Protein 3RBY (pdb70)

CATH classification: 2.40.128.320 (+1 more: 2.40.128.310)

Nearest PDB structures (foldseek):
  3rby-assembly1_B  TM=9.998E-01  e=7.555E-46  Saccharomyces cerevisiae
  5m4y-assembly3_F  TM=2.462E-01  e=1.631E+00  Saccharomyces cerevisiae S288C
  3hie-assembly1_B  TM=2.145E-01  e=1.631E+00  Saccharomyces cerevisiae
  3rby-assembly1_B  TM=1.004E+00  e=3.053E-47  Saccharomyces cerevisiae
  7s07-assembly1_A  TM=3.412E-01  e=2.205E+00  human gammaherpesvirus 4

Solvent-accessible surface area: 22092 Å² total; per-residue (Å²): 199,86,14,40,2,22,1,0,3,3,63,19,88,33,107,139,9,58,1,81,0,9,0,0,15,0,55,2,33,46,20,11,10,1,1,0,9,16,29,15,107,40,58,60,141,39,115,78,28,32,9,60,52,0,18,0,0,9,62,130,24,22,110,68,98,99,114,59,120,18,24,36,34,38,29,16,66,42,76,7,13,3,29,73,30,32,90,54,102,106,24,26,115,54,70,14,86,5,41,33,90,92,24,37,1,22,0,16,14,13,32,18,40,31,80,24,98,31,90,149,130,115,56,44,79,25,40,6,1,2,1,28,4,10,4,42,84,48,48,8,6,10,14,23,14,56,90,64,182,66,99,19,152,15,38,0,3,0,0,63,11,68,50,161,55,31,28,0,0,0,0,0,0,7,60,6,3,0,0,2,0,4,50,114,146,33,90,63,63,96,0,1,2,0,0,3,2,8,55,61,98,88,49,148,55,74,95,55,24,65,32,36,148,16,18,86,55,0,7,77,73,6,110,144,36,147,140,46,20,91,26,82,20,99,67,4,58,0,67,0,34,1,54,81,110,200,98,11,36,2,20,0,0,3,4,59,18,76,48,98,136,11,60,2,75,0,10,0,0,13,0,53,2,30,49,19,13,10,1,0,0,9,16,27,17,111,41,51,55,137,33,111,71,31,31,12,56,52,0,20,0,0,10,61,139,22,23,118,75,65,114,112,61,120,30,26,38,32,40,29,16,68,42,82,7,14,3,33,66,33,38,104,42,109,104,24,26,107,56,80,13,83,6,38,29,91,90,23,37,1,23,0,18,13,13,31,19,37,31,84,22,105,32,93,136,129,143,47,54,81,25,36,8,2,2,1,24,4,20,2,35,83,42,44,9,7,10,15,24,15,53,86,89,206,67,107,18,127,12,42,0,3,0,0,64,16,70,53,155,46,29,37,0,0,0,0,0,0,7,56,7,1,0,0,2,0,4,54,95,164,44,87,58,62,112,0,0,2,0,0,2,2,8,53,56,103,88,41,148,54,75,93,67,26,68,38,31,182,34,16,73,47,0,5,76,71,6,121,152,29,151,137,46,34,97,20,86,16,96,75,2,68,0,67,0,33,0,59,77,106

Secondary structure (DSSP, 8-state):
---EEEEEEEEESSS--B--B--EEEE-TT--EEEEEEBSS--TTTSSS-EEEEEEE-GGGEEEEE-SSSEEEEEE--SEEHHHHHT-SS---S-EEEEEEE-TTS-EEEEEEE-TT-TTSPPEEEEEEEEEB-TTSSS-BB--TTS--------EEEEEE--TTEEEEEEEETTEEEEEEEESS--SGGGEEEEEEEE-TTS-EEEEEEESTTGGGS----TT--TT-EEEETTEEEEEEEEE-/---EEEEEEEEESSS--B--B--EEEE-TT--EEEEEEBSS--GGGTTS-EEEEEEE-GGGEEEEE-SSSEEEEEE--SEEHHHHTT-SS---S-EEEEEEE-TTS-EEEEEEE-TT-TTSPPEEEEEEEEEB-TTSSS-BB--TTS--------EEEEEE-STTEEEEEEEETTEEEEEEEETT--SGGGEEEEEEEE-TTS-EEEEEEESTTGGGS-----S--TT-EEEETTEEEEEEEEE-

GO terms:
  GO:0005829 cytosol (C, HDA)
  GO:0005789 endoplasmic reticulum membrane (C, IPI)
  GO:0006612 protein targeting to membrane (P, IPI)

InterPro domains:
  IPR031818 Protein Hri1 [PF16815] (4-241)
  IPR038744 Hri1, N-terminal [cd11692] (2-136)
  IPR043047 Hri1, N-terminal domain superfamily [G3DSA:2.40.128.320] (1-149)

Radius of gyration: 24.88 Å; Cα contacts (8 Å, |Δi|>4): 1267; chains: 2; bounding box: 78×59×48 Å

Foldseek 3Di:
DDKWKKFWDWKDQDPDIDQQFRWIWTAFPQGWIKIWTFGPDDDPVCPLPRGPWIFTDGRVQWDWADPDQQKIKIKGDTPDTLCVLQVPALQFDGIWIWIWGADQQRKIKIKGWGGSHDPPDDITIMIIIIFTAQLQALDGHGDCRHPDDDDHLWKWWKKFWDDPQWGKMWIGTNFWIKMKIAGPPHSDQQRIWIWIWGQHPVRDIDTPDIGYDCRQQDDDDDPPADQQDWDGGPNTIIGTPDTND/DAKWKKFWDWKDFPPDIDAQWRWIWTQFPQGWIKIWTFGPDDDPVCVQPRTPWIFTDGNVQWDWADPDQQKIKIKGDTPDTLCVLQVPALQFDGIWIWMWHADQQGKIKIKGWGGSPDPPDDITIMIIIIFIAQLQALDGHGPRRHNDDDDHPWKWWKKFFDPPQWTKMWTGTNFWIKMWIAGPPHRDQQRIWIWIWGQHPVRDIDTPDTGHDVSQQDDDDLPDDDQQDWDTGPPTIIGTPDTDD

B-factor: mean 48.37, std 11.86, range [27.57, 106.4]

Sequence (490 aa):
HMPALLKRLLFQVGPHPNERTFTLSSVSTDGHYISLRPFVKPSGDELSFPFEWAFAGTNETVKANDQGNGVVTQDFNFWLDTNVYLNVPNTHRGEVNTTWKNWDSGCVEETGAVYPFGADKESVSFREMWQPVDPSREDLVIVSPNNEKFSSNARSIVLKVTDEAYDGLVIVIGRWIQGFLSQKNNNTIEGLNFIRLLEKDSGKSEFLLSYGKEVNKIPQSYENLKKGSTVTSNGLNWEVIEYHAHMPALLKRLLFQVGPHPNERTFTLSSVSTDGHYISLRPFVKPSGDELSFPFEWAFAGTNETVKANDQGNGVVTQDFNFWLDTNVYLNVPNTHRGEVNTTWKNWDSGCVEETGAVYPFGADKESVSFREMWQPVDPSREDLVIVSPNNEKFSSNARSIVLKVTDEAYDGLVIVIGRWIQGFLSQKNNNTIEGLNFIRLLEKDSGKSEFLLSYGKEVNKIPQSYENLKKGSTVTSNGLNWEVIEYHA

Organism: Saccharomyces cerevisiae (strain ATCC 204508 / S288c) (NCBI:txid559292)

Structure (mmCIF, N/CA/C/O backbone):
data_3RBY
#
_entry.id   3RBY
#
_cell.length_a   122.320
_cell.length_b   122.320
_cell.length_c   174.001
_cell.angle_alpha   90.00
_cell.angle_beta   90.00
_cell.angle_gamma   120.00
#
_symmetry.space_group_name_H-M   'P 65 2 2'
#
loop_
_entity.id
_entity.type
_entity.pdbx_description
1 polymer 'Uncharacterized protein YLR301W'
2 non-polymer 'TRIETHYLENE GLYCOL'
3 non-polymer 'SULFATE ION'
4 water water
#
loop_
_atom_site.group_PDB
_atom_site.id
_atom_site.type_symbol
_atom_site.label_atom_id
_atom_site.label_alt_id
_atom_site.label_comp_id
_atom_site.label_asym_id
_atom_site.label_entity_id
_atom_site.label_seq_id
_atom_site.pdbx_PDB_ins_code
_atom_site.Cartn_x
_atom_site.Cartn_y
_atom_site.Cartn_z
_atom_site.occupancy
_atom_site.B_iso_or_equiv
_atom_site.auth_seq_id
_atom_site.auth_comp_id
_atom_site.auth_asym_id
_atom_site.auth_atom_id
_atom_site.pdbx_PDB_model_num
ATOM 1 N N . HIS A 1 1 ? 34.662 35.305 69.145 1.00 75.59 0 HIS A N 1
ATOM 2 C CA . HIS A 1 1 ? 33.598 35.724 70.058 1.00 79.51 0 HIS A CA 1
ATOM 3 C C . HIS A 1 1 ? 34.124 36.202 71.430 1.00 69.81 0 HIS A C 1
ATOM 4 O O . HIS A 1 1 ? 34.803 37.234 71.510 1.00 58.87 0 HIS A O 1
ATOM 11 N N . MET A 1 2 ? 33.820 35.460 72.499 1.00 70.05 1 MET A N 1
ATOM 12 C CA . MET A 1 2 ? 33.909 36.037 73.850 1.00 60.18 1 MET A CA 1
ATOM 13 C C . MET A 1 2 ? 34.757 35.350 74.925 1.00 48.56 1 MET A C 1
ATOM 14 O O . MET A 1 2 ? 34.726 34.121 75.098 1.00 49.16 1 MET A O 1
ATOM 19 N N . PRO A 1 3 ? 35.493 36.172 75.686 1.00 44.05 2 PRO A N 1
ATOM 20 C CA . PRO A 1 3 ? 36.142 35.774 76.940 1.00 38.92 2 PRO A CA 1
ATOM 21 C C . PRO A 1 3 ? 35.099 35.691 78.072 1.00 40.25 2 PRO A C 1
ATOM 22 O O . PRO A 1 3 ? 33.950 36.141 77.918 1.00 41.59 2 PRO A O 1
ATOM 26 N N . ALA A 1 4 ? 35.485 35.095 79.192 1.00 35.75 3 ALA A N 1
ATOM 27 C CA . ALA A 1 4 ? 34.575 34.949 80.311 1.00 36.50 3 ALA A CA 1
ATOM 28 C C . ALA A 1 4 ? 35.255 35.340 81.621 1.00 39.84 3 ALA A C 1
ATOM 29 O O . ALA A 1 4 ? 36.447 35.043 81.844 1.00 38.45 3 ALA A O 1
ATOM 31 N N . LEU A 1 5 ? 34.490 36.014 82.475 1.00 36.37 4 LEU A N 1
ATOM 32 C CA . LEU A 1 5 ? 34.920 36.363 83.823 1.00 34.42 4 LEU A CA 1
ATOM 33 C C . LEU A 1 5 ? 33.865 35.823 84.785 1.00 34.35 4 LEU A C 1
ATOM 34 O O . LEU A 1 5 ? 32.734 36.305 84.794 1.00 35.18 4 LEU A O 1
ATOM 39 N N . LEU A 1 6 ? 34.213 34.828 85.592 1.00 34.60 5 LEU A N 1
ATOM 40 C CA . LEU A 1 6 ? 33.252 34.294 86.563 1.00 37.04 5 LEU A CA 1
ATOM 41 C C . LEU A 1 6 ? 33.632 34.519 88.035 1.00 35.66 5 LEU A C 1
ATOM 42 O O . LEU A 1 6 ? 34.790 34.354 88.430 1.00 34.82 5 LEU A O 1
ATOM 47 N N . LYS A 1 7 ? 32.634 34.893 88.834 1.00 34.35 6 LYS A N 1
ATOM 48 C CA . LYS A 1 7 ? 32.809 35.129 90.259 1.00 33.83 6 LYS A CA 1
ATOM 49 C C . LYS A 1 7 ? 32.235 33.919 90.988 1.00 36.79 6 LYS A C 1
ATOM 50 O O . LYS A 1 7 ? 31.090 33.521 90.722 1.00 35.15 6 LYS A O 1
ATOM 56 N N . ARG A 1 8 ? 33.022 33.291 91.861 1.00 32.58 7 ARG A N 1
ATOM 57 C CA . ARG A 1 8 ? 32.500 32.115 92.549 1.00 33.21 7 ARG A CA 1
ATOM 58 C C . ARG A 1 8 ? 31.539 32.541 93.656 1.00 34.64 7 ARG A C 1
ATOM 59 O O . ARG A 1 8 ? 31.835 33.474 94.406 1.00 33.53 7 ARG A O 1
ATOM 67 N N . LEU A 1 9 ? 30.397 31.849 93.733 1.00 36.31 8 LEU A N 1
ATOM 68 C CA . LEU A 1 9 ? 29.314 32.154 94.677 1.00 38.81 8 LEU A CA 1
ATOM 69 C C . LEU A 1 9 ? 29.303 31.204 95.865 1.00 37.41 8 LEU A C 1
ATOM 70 O O . LEU A 1 9 ? 28.884 31.583 96.960 1.00 39.27 8 LEU A O 1
ATOM 75 N N . LEU A 1 10 ? 29.723 29.961 95.637 1.00 39.00 9 LEU A N 1
ATOM 76 C CA . LEU A 1 10 ? 29.862 29.004 96.726 1.00 40.97 9 LEU A CA 1
ATOM 77 C C . LEU A 1 10 ? 30.730 27.830 96.335 1.00 41.36 9 LEU A C 1
ATOM 78 O O . LEU A 1 10 ? 30.832 27.488 95.152 1.00 44.46 9 LEU A O 1
ATOM 83 N N . PHE A 1 11 ? 31.343 27.231 97.353 1.00 44.04 10 PHE A N 1
ATOM 84 C CA . PHE A 1 11 ? 32.116 25.998 97.263 1.00 46.78 10 PHE A CA 1
ATOM 85 C C . PHE A 1 11 ? 31.461 25.007 98.234 1.00 48.52 10 PHE A C 1
ATOM 86 O O . PHE A 1 11 ? 31.109 25.380 99.360 1.00 45.72 10 PHE A O 1
ATOM 94 N N . GLN A 1 12 ? 31.285 23.754 97.826 1.00 46.59 11 GLN A N 1
ATOM 95 C CA . GLN A 1 12 ? 30.663 22.787 98.727 1.00 51.64 11 GLN A CA 1
ATOM 96 C C . GLN A 1 12 ? 31.255 21.388 98.590 1.00 56.07 11 GLN A C 1
ATOM 97 O O . GLN A 1 12 ? 31.167 20.779 97.510 1.00 52.18 11 GLN A O 1
ATOM 103 N N . VAL A 1 13 ? 31.856 20.876 99.669 1.00 55.58 12 VAL A N 1
ATOM 104 C CA . VAL A 1 13 ? 32.317 19.483 99.670 1.00 57.89 12 VAL A CA 1
ATOM 105 C C . VAL A 1 13 ? 31.548 18.602 100.656 1.00 63.21 12 VAL A C 1
ATOM 106 O O . VAL A 1 13 ? 31.620 17.373 100.588 1.00 66.96 12 VAL A O 1
ATOM 110 N N . GLY A 1 14 ? 30.814 19.218 101.571 1.00 60.31 13 GLY A N 1
ATOM 111 C CA . GLY A 1 14 ? 30.005 18.429 102.477 1.00 64.67 13 GLY A CA 1
ATOM 112 C C . GLY A 1 14 ? 28.526 18.635 102.234 1.00 63.18 13 GLY A C 1
ATOM 113 O O . GLY A 1 14 ? 28.115 18.975 101.125 1.00 60.22 13 GLY A O 1
ATOM 114 N N . PRO A 1 15 ? 27.715 18.419 103.277 1.00 61.51 14 PRO A N 1
ATOM 115 C CA . PRO A 1 15 ? 26.327 18.892 103.291 1.00 62.24 14 PRO A CA 1
ATOM 116 C C . PRO A 1 15 ? 26.254 20.420 103.460 1.00 59.61 14 PRO A C 1
ATOM 117 O O . PRO A 1 15 ? 25.163 20.985 103.369 1.00 60.62 14 PRO A O 1
ATOM 121 N N . HIS A 1 16 ? 27.393 21.077 103.680 1.00 61.15 15 HIS A N 1
ATOM 122 C CA . HIS A 1 16 ? 27.392 22.509 104.011 1.00 63.27 15 HIS A CA 1
ATOM 123 C C . HIS A 1 16 ? 28.203 23.398 103.089 1.00 56.16 15 HIS A C 1
ATOM 124 O O . HIS A 1 16 ? 29.428 23.458 103.198 1.00 57.62 15 HIS A O 1
ATOM 131 N N . PRO A 1 17 ? 27.517 24.131 102.208 1.00 55.14 16 PRO A N 1
ATOM 132 C CA . PRO A 1 17 ? 28.218 25.091 101.347 1.00 51.11 16 PRO A CA 1
ATOM 133 C C . PRO A 1 17 ? 28.683 26.301 102.152 1.00 47.90 16 PRO A C 1
ATOM 134 O O . PRO A 1 17 ? 28.204 26.535 103.265 1.00 48.92 16 PRO A O 1
ATOM 138 N N . ASN A 1 18 ? 29.632 27.043 101.593 1.00 44.13 17 ASN A N 1
ATOM 139 C CA . ASN A 1 18 ? 30.131 28.274 102.193 1.00 43.32 17 ASN A CA 1
ATOM 140 C C . ASN A 1 18 ? 30.901 29.016 101.111 1.00 43.40 17 ASN A C 1
ATOM 141 O O . ASN A 1 18 ? 31.111 28.485 100.019 1.00 43.21 17 ASN A O 1
ATOM 146 N N . GLU A 1 19 ? 31.327 30.238 101.393 1.00 36.86 18 GLU A N 1
ATOM 147 C CA . GLU A 1 19 ? 32.188 30.936 100.449 1.00 40.21 18 GLU A CA 1
ATOM 148 C C . GLU A 1 19 ? 33.134 31.838 101.229 1.00 38.66 18 GLU A C 1
ATOM 149 O O . GLU A 1 19 ? 32.749 32.942 101.633 1.00 37.53 18 GLU A O 1
ATOM 155 N N . ARG A 1 20 ? 34.371 31.368 101.432 1.00 36.21 19 ARG A N 1
ATOM 156 C CA . ARG A 1 20 ? 35.351 32.116 102.230 1.00 38.30 19 ARG A CA 1
ATOM 157 C C . ARG A 1 20 ? 36.261 33.014 101.387 1.00 36.75 19 ARG A C 1
ATOM 158 O O . ARG A 1 20 ? 37.131 33.720 101.925 1.00 38.84 19 ARG A O 1
ATOM 166 N N . THR A 1 21 ? 36.060 33.007 100.069 1.00 32.79 20 THR A N 1
ATOM 167 C CA . THR A 1 21 ? 36.983 33.698 99.159 1.00 34.81 20 THR A CA 1
ATOM 168 C C . THR A 1 21 ? 36.311 34.786 98.332 1.00 35.98 20 THR A C 1
ATOM 169 O O . THR A 1 21 ? 35.072 34.824 98.230 1.00 36.82 20 THR A O 1
ATOM 173 N N . PHE A 1 22 ? 37.134 35.562 97.634 1.00 33.00 21 PHE A N 1
ATOM 174 C CA . PHE A 1 22 ? 36.681 36.479 96.597 1.00 30.71 21 PHE A CA 1
ATOM 175 C C . PHE A 1 22 ? 37.272 35.960 95.281 1.00 35.60 21 PHE A C 1
ATOM 176 O O . PHE A 1 22 ? 38.139 36.598 94.683 1.00 31.99 21 PHE A O 1
ATOM 184 N N . THR A 1 23 ? 36.804 34.789 94.849 1.00 36.53 22 THR A N 1
ATOM 185 C CA . THR A 1 23 ? 37.347 34.088 93.706 1.00 33.39 22 THR A CA 1
ATOM 186 C C . THR A 1 23 ? 36.803 34.618 92.370 1.00 33.93 22 THR A C 1
ATOM 187 O O . THR A 1 23 ? 35.584 34.770 92.178 1.00 36.49 22 THR A O 1
ATOM 191 N N . LEU A 1 24 ? 37.720 34.870 91.443 1.00 33.92 23 LEU A N 1
ATOM 192 C CA . LEU A 1 24 ? 37.380 35.223 90.075 1.00 35.77 23 LEU A CA 1
ATOM 193 C C . LEU A 1 24 ? 38.142 34.262 89.171 1.00 36.37 23 LEU A C 1
ATOM 194 O O . LEU A 1 24 ? 39.349 34.052 89.364 1.00 36.71 23 LEU A O 1
ATOM 199 N N . SER A 1 25 ? 37.453 33.673 88.195 1.00 36.18 24 SER A N 1
ATOM 200 C CA . SER A 1 25 ? 38.132 32.897 87.150 1.00 33.80 24 SER A CA 1
ATOM 201 C C . SER A 1 25 ? 38.089 33.640 85.823 1.00 35.64 24 SER A C 1
ATOM 202 O O . SER A 1 25 ? 37.015 34.040 85.358 1.00 35.39 24 SER A O 1
ATOM 205 N N . SER A 1 26 ? 39.265 33.841 85.227 1.00 36.21 25 SER A N 1
ATOM 206 C CA . SER A 1 26 ? 39.366 34.480 83.923 1.00 34.37 25 SER A CA 1
ATOM 207 C C . SER A 1 26 ? 39.625 33.444 82.828 1.00 36.46 25 SER A C 1
ATOM 208 O O . SER A 1 26 ? 40.621 32.702 82.877 1.00 33.32 25 SER A O 1
ATOM 211 N N . VAL A 1 27 ? 38.745 33.405 81.830 1.00 35.48 26 VAL A N 1
ATOM 212 C CA . VAL A 1 27 ? 38.983 32.555 80.670 1.00 33.52 26 VAL A CA 1
ATOM 213 C C . VAL A 1 27 ? 39.069 33.428 79.420 1.00 35.09 26 VAL A C 1
ATOM 214 O O . VAL A 1 27 ? 38.084 34.054 79.015 1.00 33.50 26 VAL A O 1
ATOM 218 N N . SER A 1 28 ? 40.254 33.479 78.813 1.00 34.34 27 SER A N 1
ATOM 219 C CA . SER A 1 28 ? 40.435 34.305 77.632 1.00 33.48 27 SER A CA 1
ATOM 220 C C . SER A 1 28 ? 39.672 33.701 76.457 1.00 34.84 27 SER A C 1
ATOM 221 O O . SER A 1 28 ? 39.285 32.531 76.496 1.00 33.69 27 SER A O 1
ATOM 224 N N . THR A 1 29 ? 39.460 34.510 75.424 1.00 33.39 28 THR A N 1
ATOM 225 C CA . THR A 1 29 ? 38.803 34.071 74.211 1.00 34.15 28 THR A CA 1
ATOM 226 C C . THR A 1 29 ? 39.536 32.847 73.640 1.00 37.09 28 THR A C 1
ATOM 227 O O . THR A 1 29 ? 38.910 31.850 73.277 1.00 34.64 28 THR A O 1
ATOM 231 N N . ASP A 1 30 ? 40.862 32.929 73.549 1.00 36.73 29 ASP A N 1
ATOM 232 C CA . ASP A 1 30 ? 41.664 31.807 73.062 1.00 36.19 29 ASP A CA 1
ATOM 233 C C . ASP A 1 30 ? 41.619 30.582 73.996 1.00 38.12 29 ASP A C 1
ATOM 234 O O . ASP A 1 30 ? 42.030 29.488 73.594 1.00 41.00 29 ASP A O 1
ATOM 239 N N . GLY A 1 31 ? 41.140 30.760 75.229 1.00 34.18 30 GLY A N 1
ATOM 240 C CA . GLY A 1 31 ? 40.957 29.637 76.147 1.00 31.47 30 GLY A CA 1
ATOM 241 C C . GLY A 1 31 ? 41.952 29.513 77.301 1.00 34.60 30 GLY A C 1
ATOM 242 O O . GLY A 1 31 ? 41.876 28.557 78.083 1.00 35.26 30 GLY A O 1
ATOM 243 N N . HIS A 1 32 ? 42.890 30.457 77.412 1.00 30.41 31 HIS A N 1
ATOM 244 C CA . HIS A 1 32 ? 43.824 30.481 78.542 1.00 32.64 31 HIS A CA 1
ATOM 245 C C . HIS A 1 32 ? 43.047 30.876 79.818 1.00 35.22 31 HIS A C 1
ATOM 246 O O . HIS A 1 32 ? 42.096 31.675 79.754 1.00 34.02 31 HIS A O 1
ATOM 253 N N . TYR A 1 33 ? 43.433 30.312 80.963 1.00 31.38 32 TYR A N 1
ATOM 254 C CA . TYR A 1 33 ? 42.657 30.498 82.191 1.00 34.51 32 TYR A CA 1
ATOM 255 C C . TYR A 1 33 ? 43.525 30.685 83.445 1.00 37.64 32 TYR A C 1
ATOM 256 O O . TYR A 1 33 ? 44.605 30.085 83.562 1.00 36.38 32 TYR A O 1
ATOM 265 N N . ILE A 1 34 ? 43.040 31.519 84.370 1.00 38.10 33 ILE A N 1
ATOM 266 C CA . ILE A 1 34 ? 43.617 31.661 85.712 1.00 34.92 33 ILE A CA 1
ATOM 267 C C . ILE A 1 34 ? 42.483 31.796 86.733 1.00 37.69 33 ILE A C 1
ATOM 268 O O . ILE A 1 34 ? 41.421 32.348 86.425 1.00 36.98 33 ILE A O 1
ATOM 273 N N . SER A 1 35 ? 42.698 31.281 87.937 1.00 35.06 34 SER A N 1
ATOM 274 C CA . SER A 1 35 ? 41.711 31.402 88.997 1.00 34.84 34 SER A CA 1
ATOM 275 C C . SER A 1 35 ? 42.406 31.750 90.316 1.00 37.13 34 SER A C 1
ATOM 276 O O . SER A 1 35 ? 43.152 30.928 90.855 1.00 36.83 34 SER A O 1
ATOM 279 N N . LEU A 1 36 ? 42.188 32.974 90.814 1.00 34.43 35 LEU A N 1
ATOM 280 C CA . LEU A 1 36 ? 42.780 33.422 92.082 1.00 34.49 35 LEU A CA 1
ATOM 281 C C . LEU A 1 36 ? 41.709 33.367 93.163 1.00 35.81 35 LEU A C 1
ATOM 282 O O . LEU A 1 36 ? 40.580 33.831 92.943 1.00 36.59 35 LEU A O 1
ATOM 287 N N . ARG A 1 37 ? 42.039 32.777 94.316 1.00 34.97 36 ARG A N 1
ATOM 288 C CA . ARG A 1 37 ? 41.023 32.539 95.357 1.00 35.33 36 ARG A CA 1
ATOM 289 C C . ARG A 1 37 ? 41.409 33.102 96.731 1.00 34.62 36 ARG A C 1
ATOM 290 O O . ARG A 1 37 ? 41.444 32.377 97.727 1.00 39.88 36 ARG A O 1
ATOM 298 N N . PRO A 1 38 ? 41.678 34.414 96.788 1.00 33.97 37 PRO A N 1
ATOM 299 C CA . PRO A 1 38 ? 42.097 35.039 98.054 1.00 36.50 37 PRO A CA 1
ATOM 300 C C . PRO A 1 38 ? 40.983 34.929 99.088 1.00 36.77 37 PRO A C 1
ATOM 301 O O . PRO A 1 38 ? 39.822 35.110 98.724 1.00 35.42 37 PRO A O 1
ATOM 305 N N . PHE A 1 39 ? 41.312 34.611 100.339 1.00 38.57 38 PHE A N 1
ATOM 306 C CA . PHE A 1 39 ? 40.318 34.667 101.419 1.00 38.78 38 PHE A CA 1
ATOM 307 C C . PHE A 1 39 ? 39.845 36.098 101.637 1.00 37.75 38 PHE A C 1
ATOM 308 O O . PHE A 1 39 ? 40.617 37.049 101.427 1.00 41.55 38 PHE A O 1
ATOM 316 N N . VAL A 1 40 ? 38.594 36.257 102.071 1.00 38.42 39 VAL A N 1
ATOM 317 C CA . VAL A 1 40 ? 38.071 37.593 102.387 1.00 38.70 39 VAL A CA 1
ATOM 318 C C . VAL A 1 40 ? 38.487 37.997 103.797 1.00 42.03 39 VAL A C 1
ATOM 319 O O . VAL A 1 40 ? 38.939 39.135 104.030 1.00 38.05 39 VAL A O 1
ATOM 323 N N . LYS A 1 41 ? 38.321 37.051 104.724 1.00 41.19 40 LYS A N 1
ATOM 324 C CA . LYS A 1 41 ? 38.718 37.227 106.115 1.00 44.50 40 LYS A CA 1
ATOM 325 C C . LYS A 1 41 ? 39.689 36.126 106.562 1.00 44.70 40 LYS A C 1
ATOM 326 O O . LYS A 1 41 ? 39.309 35.181 107.268 1.00 43.20 40 LYS A O 1
ATOM 332 N N . PRO A 1 42 ? 40.943 36.253 106.143 1.00 43.27 41 PRO A N 1
ATOM 333 C CA . PRO A 1 42 ? 41.970 35.266 106.483 1.00 46.82 41 PRO A CA 1
ATOM 334 C C . PRO A 1 42 ? 42.347 35.323 107.959 1.00 51.31 41 PRO A C 1
ATOM 335 O O . PRO A 1 42 ? 42.415 36.406 108.538 1.00 44.07 41 PRO A O 1
ATOM 339 N N . SER A 1 43 ? 42.590 34.161 108.555 1.00 50.00 42 SER A N 1
ATOM 340 C CA . SER A 1 43 ? 43.001 34.089 109.950 1.00 53.81 42 SER A CA 1
ATOM 341 C C . SER A 1 43 ? 44.496 34.356 110.072 1.00 62.32 42 SER A C 1
ATOM 342 O O . SER A 1 43 ? 45.201 34.451 109.069 1.00 72.35 42 SER A O 1
ATOM 345 N N . GLY A 1 44 ? 44.975 34.475 111.305 1.00 57.08 43 GLY A N 1
ATOM 346 C CA . GLY A 1 44 ? 46.386 34.712 111.547 1.00 55.33 43 GLY A CA 1
ATOM 347 C C . GLY A 1 44 ? 47.257 33.642 110.920 1.00 54.25 43 GLY A C 1
ATOM 348 O O . GLY A 1 44 ? 48.349 33.925 110.429 1.00 54.68 43 GLY A O 1
ATOM 349 N N . ASP A 1 45 ? 46.768 32.407 110.935 1.00 46.69 44 ASP A N 1
ATOM 350 C CA . ASP A 1 45 ? 47.507 31.281 110.379 1.00 52.35 44 ASP A CA 1
ATOM 351 C C . ASP A 1 45 ? 47.635 31.448 108.864 1.00 55.52 44 ASP A C 1
ATOM 352 O O . ASP A 1 45 ? 48.664 31.119 108.265 1.00 56.43 44 ASP A O 1
ATOM 357 N N . GLU A 1 46 ? 46.589 31.973 108.239 1.00 49.98 45 GLU A N 1
ATOM 358 C CA . GLU A 1 46 ? 46.588 32.016 106.790 1.00 51.39 45 GLU A CA 1
ATOM 359 C C . GLU A 1 46 ? 46.993 33.368 106.196 1.00 48.07 45 GLU A C 1
ATOM 360 O O . GLU A 1 46 ? 46.956 33.547 104.985 1.00 43.15 45 GLU A O 1
ATOM 366 N N . LEU A 1 47 ? 47.432 34.296 107.047 1.00 51.17 46 LEU A N 1
ATOM 367 C CA . LEU A 1 47 ? 47.877 35.618 106.585 1.00 47.27 46 LEU A CA 1
ATOM 368 C C . LEU A 1 47 ? 49.131 35.535 105.740 1.00 44.74 46 LEU A C 1
ATOM 369 O O . LEU A 1 47 ? 49.355 36.385 104.874 1.00 47.20 46 LEU A O 1
ATOM 374 N N . SER A 1 48 ? 49.955 34.523 105.996 1.00 48.12 47 SER A N 1
ATOM 375 C CA . SER A 1 48 ? 51.193 34.368 105.231 1.00 48.70 47 SER A CA 1
ATOM 376 C C . SER A 1 48 ? 50.901 33.989 103.773 1.00 46.59 47 SER A C 1
ATOM 377 O O . SER A 1 48 ? 51.606 34.434 102.862 1.00 48.95 47 SER A O 1
ATOM 380 N N . PHE A 1 49 ? 49.855 33.190 103.561 1.00 42.39 48 PHE A N 1
ATOM 381 C CA . PHE A 1 49 ? 49.409 32.821 102.210 1.00 43.93 48 PHE A CA 1
ATOM 382 C C . PHE A 1 49 ? 47.888 32.910 102.111 1.00 41.47 48 PHE A C 1
ATOM 383 O O . PHE A 1 49 ? 47.198 31.889 102.206 1.00 40.86 48 PHE A O 1
ATOM 391 N N . PRO A 1 50 ? 47.393 34.138 101.978 1.00 40.33 49 PRO A N 1
ATOM 392 C CA . PRO A 1 50 ? 45.959 34.437 102.047 1.00 37.83 49 PRO A CA 1
ATOM 393 C C . PRO A 1 50 ? 45.195 33.987 100.812 1.00 40.84 49 PRO A C 1
ATOM 394 O O . PRO A 1 50 ? 44.507 34.787 100.180 1.00 38.72 49 PRO A O 1
ATOM 398 N N . PHE A 1 51 ? 45.316 32.708 100.483 1.00 38.56 50 PHE A N 1
ATOM 399 C CA . PHE A 1 51 ? 44.570 32.130 99.368 1.00 39.45 50 PHE A CA 1
ATOM 400 C C . PHE A 1 51 ? 44.099 30.741 99.729 1.00 37.98 50 PHE A C 1
ATOM 401 O O . PHE A 1 51 ? 44.865 29.955 100.309 1.00 40.85 50 PHE A O 1
ATOM 409 N N . GLU A 1 52 ? 42.865 30.421 99.359 1.00 33.49 51 GLU A N 1
ATOM 410 C CA . GLU A 1 52 ? 42.329 29.086 99.564 1.00 35.95 51 GLU A CA 1
ATOM 411 C C . GLU A 1 52 ? 43.024 28.207 98.532 1.00 40.69 51 GLU A C 1
ATOM 412 O O . GLU A 1 52 ? 43.324 27.041 98.789 1.00 41.79 51 GLU A O 1
ATOM 418 N N . TRP A 1 53 ? 43.279 28.784 97.362 1.00 37.79 52 TRP A N 1
ATOM 419 C CA . TRP A 1 53 ? 43.943 28.078 96.273 1.00 37.69 52 TRP A CA 1
ATOM 420 C C . TRP A 1 53 ? 44.150 29.006 95.078 1.00 40.91 52 TRP A C 1
ATOM 421 O O . TRP A 1 53 ? 43.629 30.120 95.048 1.00 41.45 52 TRP A O 1
ATOM 432 N N . ALA A 1 54 ? 44.914 28.538 94.097 1.00 40.33 53 ALA A N 1
ATOM 433 C CA . ALA A 1 54 ? 45.186 29.314 92.892 1.00 42.08 53 ALA A CA 1
ATOM 434 C C . ALA A 1 54 ? 45.736 28.409 91.797 1.00 40.31 53 ALA A C 1
ATOM 435 O O . ALA A 1 54 ? 46.571 27.544 92.060 1.00 42.15 53 ALA A O 1
ATOM 437 N N . PHE A 1 55 ? 45.267 28.607 90.569 1.00 40.20 54 PHE A N 1
ATOM 438 C CA . PHE A 1 55 ? 45.710 27.780 89.457 1.00 38.74 54 PHE A CA 1
ATOM 439 C C . PHE A 1 55 ? 45.556 28.526 88.142 1.00 42.04 54 PHE A C 1
ATOM 440 O O . PHE A 1 55 ? 44.858 29.545 88.065 1.00 39.82 54 PHE A O 1
ATOM 448 N N . ALA A 1 56 ? 46.235 28.023 87.118 1.00 38.86 55 ALA A N 1
ATOM 449 C CA . ALA A 1 56 ? 46.213 28.643 85.803 1.00 38.81 55 ALA A CA 1
ATOM 450 C C . ALA A 1 56 ? 46.731 27.640 84.779 1.00 38.07 55 ALA A C 1
ATOM 451 O O . ALA A 1 56 ? 47.400 26.658 85.132 1.00 37.14 55 ALA A O 1
ATOM 453 N N . GLY A 1 57 ? 46.413 27.871 83.516 1.00 33.29 56 GLY A N 1
ATOM 454 C CA . GLY A 1 57 ? 46.919 27.019 82.461 1.00 35.71 56 GLY A CA 1
ATOM 455 C C . GLY A 1 57 ? 46.644 27.700 81.149 1.00 36.55 56 GLY A C 1
ATOM 456 O O . GLY A 1 57 ? 45.669 28.454 81.022 1.00 35.43 56 GLY A O 1
ATOM 457 N N . THR A 1 58 ? 47.513 27.456 80.176 1.00 38.53 57 THR A N 1
ATOM 458 C CA . THR A 1 58 ? 47.273 27.892 78.800 1.00 35.15 57 THR A CA 1
ATOM 459 C C . THR A 1 58 ? 46.224 26.965 78.192 1.00 35.24 57 THR A C 1
ATOM 460 O O . THR A 1 58 ? 45.888 25.932 78.793 1.00 39.51 57 THR A O 1
ATOM 464 N N . ASN A 1 59 ? 45.678 27.325 77.037 1.00 31.03 58 ASN A N 1
ATOM 465 C CA . ASN A 1 59 ? 44.515 26.599 76.549 1.00 35.93 58 ASN A CA 1
ATOM 466 C C . ASN A 1 59 ? 44.681 25.077 76.427 1.00 36.02 58 ASN A C 1
ATOM 467 O O . ASN A 1 59 ? 43.726 24.326 76.676 1.00 37.72 58 ASN A O 1
ATOM 472 N N . GLU A 1 60 ? 45.873 24.606 76.065 1.00 38.90 59 GLU A N 1
ATOM 473 C CA . GLU A 1 60 ? 46.040 23.161 75.838 1.00 37.89 59 GLU A CA 1
ATOM 474 C C . GLU A 1 60 ? 45.987 22.339 77.127 1.00 40.46 59 GLU A C 1
ATOM 475 O O . GLU A 1 60 ? 45.950 21.112 77.066 1.00 45.37 59 GLU A O 1
ATOM 481 N N . THR A 1 61 ? 45.985 22.994 78.288 1.00 35.32 60 THR A N 1
ATOM 482 C CA . THR A 1 61 ? 45.975 22.243 79.553 1.00 38.54 60 THR A CA 1
ATOM 483 C C . THR A 1 61 ? 44.574 21.873 80.040 1.00 39.49 60 THR A C 1
ATOM 484 O O . THR A 1 61 ? 44.417 21.292 81.120 1.00 42.65 60 THR A O 1
ATOM 488 N N . VAL A 1 62 ? 43.559 22.210 79.252 1.00 39.33 61 VAL A N 1
ATOM 489 C CA . VAL A 1 62 ? 42.198 21.827 79.605 1.00 39.81 61 VAL A CA 1
ATOM 490 C C . VAL A 1 62 ? 41.465 21.384 78.348 1.00 40.74 61 VAL A C 1
ATOM 491 O O . VAL A 1 62 ? 41.524 22.059 77.318 1.00 39.20 61 VAL A O 1
ATOM 495 N N . LYS A 1 63 ? 40.801 20.236 78.425 1.00 40.38 62 LYS A N 1
ATOM 496 C CA . LYS A 1 63 ? 40.018 19.762 77.297 1.00 41.53 62 LYS A CA 1
ATOM 497 C C . LYS A 1 63 ? 38.572 20.084 77.567 1.00 41.12 62 LYS A C 1
ATOM 498 O O . LYS A 1 63 ? 37.928 19.466 78.415 1.00 41.58 62 LYS A O 1
ATOM 504 N N . ALA A 1 64 ? 38.075 21.090 76.833 1.00 44.22 63 ALA A N 1
ATOM 505 C CA . ALA A 1 64 ? 36.671 21.487 76.897 1.00 43.28 63 ALA A CA 1
ATOM 506 C C . ALA A 1 64 ? 35.853 20.748 75.866 1.00 47.81 63 ALA A C 1
ATOM 507 O O . ALA A 1 64 ? 36.238 20.755 74.690 1.00 47.64 63 ALA A O 1
ATOM 509 N N . ASN A 1 65 ? 34.718 20.283 76.277 1.00 48.64 64 ASN A N 1
ATOM 510 C CA . ASN A 1 65 ? 33.848 19.644 75.325 1.00 50.45 64 ASN A CA 1
ATOM 511 C C . ASN A 1 65 ? 32.378 19.868 75.623 1.00 51.88 64 ASN A C 1
ATOM 512 O O . ASN A 1 65 ? 31.908 19.607 76.727 1.00 51.86 64 ASN A O 1
ATOM 517 N N . ASP A 1 66 ? 31.666 20.358 74.613 1.00 56.50 65 ASP A N 1
ATOM 518 C CA . ASP A 1 66 ? 30.259 20.708 74.733 1.00 59.10 65 ASP A CA 1
ATOM 519 C C . ASP A 1 66 ? 29.356 19.591 74.224 1.00 61.22 65 ASP A C 1
ATOM 520 O O . ASP A 1 66 ? 29.562 19.032 73.153 1.00 63.52 65 ASP A O 1
ATOM 525 N N . GLN A 1 67 ? 28.340 19.281 75.010 1.00 67.20 66 GLN A N 1
ATOM 526 C CA . GLN A 1 67 ? 27.370 18.265 74.653 1.00 69.36 66 GLN A CA 1
ATOM 527 C C . GLN A 1 67 ? 26.072 18.950 74.220 1.00 75.58 66 GLN A C 1
ATOM 528 O O . GLN A 1 67 ? 25.109 18.294 73.825 1.00 72.47 66 GLN A O 1
ATOM 534 N N . GLY A 1 68 ? 26.066 20.281 74.308 1.00 81.12 67 GLY A N 1
ATOM 535 C CA . GLY A 1 68 ? 25.029 21.099 73.695 1.00 83.39 67 GLY A CA 1
ATOM 536 C C . GLY A 1 68 ? 23.881 21.602 74.561 1.00 83.06 67 GLY A C 1
ATOM 537 O O . GLY A 1 68 ? 23.301 22.657 74.275 1.00 84.38 67 GLY A O 1
ATOM 538 N N . ASN A 1 69 ? 23.536 20.857 75.606 1.00 81.41 68 ASN A N 1
ATOM 539 C CA . ASN A 1 69 ? 22.350 21.181 76.400 1.00 83.72 68 ASN A CA 1
ATOM 540 C C . ASN A 1 69 ? 22.640 22.059 77.615 1.00 77.27 68 ASN A C 1
ATOM 541 O O . ASN A 1 69 ? 21.832 22.125 78.543 1.00 79.01 68 ASN A O 1
ATOM 546 N N . GLY A 1 70 ? 23.781 22.746 77.589 1.00 72.44 69 GLY A N 1
ATOM 547 C CA . GLY A 1 70 ? 24.246 23.521 78.727 1.00 65.79 69 GLY A CA 1
ATOM 548 C C . GLY A 1 70 ? 25.278 22.735 79.518 1.00 65.71 69 GLY A C 1
ATOM 549 O O . GLY A 1 70 ? 25.926 23.274 80.431 1.00 58.79 69 GLY A O 1
ATOM 550 N N . VAL A 1 71 ? 25.420 21.455 79.161 1.00 66.28 70 VAL A N 1
ATOM 551 C CA . VAL A 1 71 ? 26.424 20.584 79.760 1.00 62.54 70 VAL A CA 1
ATOM 552 C C . VAL A 1 71 ? 27.733 20.608 78.951 1.00 63.74 70 VAL A C 1
ATOM 553 O O . VAL A 1 71 ? 27.745 20.260 77.756 1.00 60.98 70 VAL A O 1
ATOM 557 N N . VAL A 1 72 ? 28.820 21.036 79.595 1.00 53.12 71 VAL A N 1
ATOM 558 C CA . VAL A 1 72 ? 30.137 20.929 78.994 1.00 50.55 71 VAL A CA 1
ATOM 559 C C . VAL A 1 72 ? 31.118 20.335 79.999 1.00 49.22 71 VAL A C 1
ATOM 560 O O . VAL A 1 72 ? 30.963 20.485 81.208 1.00 46.36 71 VAL A O 1
ATOM 564 N N . THR A 1 73 ? 32.113 19.623 79.486 1.00 47.28 72 THR A N 1
ATOM 565 C CA . THR A 1 73 ? 33.073 18.942 80.336 1.00 44.21 72 THR A CA 1
ATOM 566 C C . THR A 1 73 ? 34.400 19.644 80.225 1.00 44.04 72 THR A C 1
ATOM 567 O O . THR A 1 73 ? 34.786 20.119 79.156 1.00 45.59 72 THR A O 1
ATOM 571 N N . GLN A 1 74 ? 35.113 19.708 81.331 1.00 40.47 73 GLN A N 1
ATOM 572 C CA . GLN A 1 74 ? 36.411 20.326 81.287 1.00 43.86 73 GLN A CA 1
ATOM 573 C C . GLN A 1 74 ? 37.361 19.460 82.080 1.00 43.06 73 GLN A C 1
ATOM 574 O O . GLN A 1 74 ? 37.148 19.192 83.273 1.00 44.51 73 GLN A O 1
ATOM 580 N N . ASP A 1 75 ? 38.410 19.017 81.403 1.00 42.88 74 ASP A N 1
ATOM 581 C CA . ASP A 1 75 ? 39.368 18.112 81.999 1.00 40.73 74 ASP A CA 1
ATOM 582 C C . ASP A 1 75 ? 40.665 18.855 82.183 1.00 37.80 74 ASP A C 1
ATOM 583 O O . ASP A 1 75 ? 41.320 19.254 81.214 1.00 42.84 74 ASP A O 1
ATOM 588 N N . PHE A 1 76 ? 40.995 19.104 83.443 1.00 38.87 75 PHE A N 1
ATOM 589 C CA . PHE A 1 76 ? 42.119 19.975 83.765 1.00 41.16 75 PHE A CA 1
ATOM 590 C C . PHE A 1 76 ? 43.379 19.217 84.112 1.00 38.92 75 PHE A C 1
ATOM 591 O O . PHE A 1 76 ? 43.360 18.285 84.918 1.00 43.95 75 PHE A O 1
ATOM 599 N N . ASN A 1 77 ? 44.477 19.647 83.509 1.00 39.17 76 ASN A N 1
ATOM 600 C CA . ASN A 1 77 ? 45.810 19.314 84.001 1.00 40.93 76 ASN A CA 1
ATOM 601 C C . ASN A 1 77 ? 46.568 20.611 84.232 1.00 41.27 76 ASN A C 1
ATOM 602 O O . ASN A 1 77 ? 47.225 21.135 83.324 1.00 44.10 76 ASN A O 1
ATOM 607 N N . PHE A 1 78 ? 46.455 21.137 85.445 1.00 39.87 77 PHE A N 1
ATOM 608 C CA . PHE A 1 78 ? 46.913 22.495 85.732 1.00 41.78 77 PHE A CA 1
ATOM 609 C C . PHE A 1 78 ? 48.385 22.751 85.432 1.00 42.75 77 PHE A C 1
ATOM 610 O O . PHE A 1 78 ? 49.249 21.896 85.646 1.00 45.59 77 PHE A O 1
ATOM 618 N N . TRP A 1 79 ? 48.666 23.939 84.924 1.00 41.74 78 TRP A N 1
ATOM 619 C CA . TRP A 1 79 ? 50.047 24.391 84.776 1.00 39.68 78 TRP A CA 1
ATOM 620 C C . TRP A 1 79 ? 50.528 24.913 86.140 1.00 43.78 78 TRP A C 1
ATOM 621 O O . TRP A 1 79 ? 51.476 24.385 86.737 1.00 41.04 78 TRP A O 1
ATOM 632 N N . LEU A 1 80 ? 49.864 25.964 86.622 1.00 44.16 79 LEU A N 1
ATOM 633 C CA . LEU A 1 80 ? 50.022 26.416 88.002 1.00 41.28 79 LEU A CA 1
ATOM 634 C C . LEU A 1 80 ? 49.039 25.660 88.888 1.00 40.88 79 LEU A C 1
ATOM 635 O O . LEU A 1 80 ? 47.846 25.625 88.594 1.00 40.50 79 LEU A O 1
ATOM 640 N N . ASP A 1 81 ? 49.538 25.056 89.964 1.00 44.34 80 ASP A N 1
ATOM 641 C CA . ASP A 1 81 ? 48.687 24.505 91.027 1.00 40.96 80 ASP A CA 1
ATOM 642 C C . ASP A 1 81 ? 49.405 24.686 92.367 1.00 45.22 80 ASP A C 1
ATOM 643 O O . ASP A 1 81 ? 50.315 23.918 92.696 1.00 47.88 80 ASP A O 1
ATOM 648 N N . THR A 1 82 ? 49.020 25.700 93.137 1.00 40.98 81 THR A N 1
ATOM 649 C CA . THR A 1 82 ? 49.775 26.015 94.350 1.00 43.31 81 THR A CA 1
ATOM 650 C C . THR A 1 82 ? 49.893 24.808 95.286 1.00 43.96 81 THR A C 1
ATOM 651 O O . THR A 1 82 ? 50.844 24.705 96.063 1.00 43.73 81 THR A O 1
ATOM 655 N N . ASN A 1 83 ? 48.936 23.893 95.208 1.00 41.60 82 ASN A N 1
ATOM 656 C CA . ASN A 1 83 ? 49.060 22.647 95.955 1.00 47.87 82 ASN A CA 1
ATOM 657 C C . ASN A 1 83 ? 50.336 21.910 95.569 1.00 50.02 82 ASN A C 1
ATOM 658 O O . ASN A 1 83 ? 51.180 21.637 96.420 1.00 53.46 82 ASN A O 1
ATOM 663 N N . VAL A 1 84 ? 50.485 21.588 94.286 1.00 48.96 83 VAL A N 1
ATOM 664 C CA . VAL A 1 84 ? 51.680 20.869 93.865 1.00 49.56 83 VAL A CA 1
ATOM 665 C C . VAL A 1 84 ? 52.919 21.742 94.023 1.00 48.39 83 VAL A C 1
ATOM 666 O O . VAL A 1 84 ? 53.988 21.252 94.379 1.00 53.88 83 VAL A O 1
ATOM 670 N N . TYR A 1 85 ? 52.785 23.033 93.765 1.00 44.26 84 TYR A N 1
ATOM 671 C CA . TYR A 1 85 ? 53.925 23.923 93.934 1.00 47.96 84 TYR A CA 1
ATOM 672 C C . TYR A 1 85 ? 54.436 23.874 95.362 1.00 48.83 84 TYR A C 1
ATOM 673 O O . TYR A 1 85 ? 55.632 23.760 95.588 1.00 53.55 84 TYR A O 1
ATOM 682 N N . LEU A 1 86 ? 53.512 23.976 96.316 1.00 51.40 85 LEU A N 1
ATOM 683 C CA . LEU A 1 86 ? 53.847 24.062 97.731 1.00 52.65 85 LEU A CA 1
ATOM 684 C C . LEU A 1 86 ? 53.836 22.702 98.430 1.00 59.19 85 LEU A C 1
ATOM 685 O O . LEU A 1 86 ? 54.041 22.630 99.649 1.00 61.71 85 LEU A O 1
ATOM 690 N N . ASN A 1 87 ? 53.594 21.633 97.672 1.00 53.92 86 ASN A N 1
ATOM 691 C CA . ASN A 1 87 ? 53.611 20.280 98.234 1.00 60.82 86 ASN A CA 1
ATOM 692 C C . ASN A 1 87 ? 52.563 20.064 99.331 1.00 60.14 86 ASN A C 1
ATOM 693 O O . ASN A 1 87 ? 52.805 19.337 100.292 1.00 62.36 86 ASN A O 1
ATOM 698 N N . VAL A 1 88 ? 51.405 20.697 99.177 1.00 60.16 87 VAL A N 1
ATOM 699 C CA . VAL A 1 88 ? 50.338 20.610 100.167 1.00 59.04 87 VAL A CA 1
ATOM 700 C C . VAL A 1 88 ? 49.791 19.200 100.275 1.00 59.56 87 VAL A C 1
ATOM 701 O O . VAL A 1 88 ? 49.141 18.706 99.346 1.00 60.27 87 VAL A O 1
ATOM 705 N N . PRO A 1 89 ? 50.034 18.556 101.424 1.00 58.19 88 PRO A N 1
ATOM 706 C CA . PRO A 1 89 ? 49.709 17.139 101.639 1.00 63.42 88 PRO A CA 1
ATOM 707 C C . PRO A 1 89 ? 48.208 16.906 101.627 1.00 59.14 88 PRO A C 1
ATOM 708 O O . PRO A 1 89 ? 47.437 17.845 101.853 1.00 55.02 88 PRO A O 1
ATOM 712 N N . ASN A 1 90 ? 47.802 15.667 101.375 1.00 57.35 89 ASN A N 1
ATOM 713 C CA . ASN A 1 90 ? 46.384 15.333 101.367 1.00 62.83 89 ASN A CA 1
ATOM 714 C C . ASN A 1 90 ? 45.614 16.233 100.409 1.00 63.99 89 ASN A C 1
ATOM 715 O O . ASN A 1 90 ? 44.618 16.870 100.772 1.00 62.37 89 ASN A O 1
ATOM 720 N N . THR A 1 91 ? 46.086 16.260 99.168 1.00 63.88 90 THR A N 1
ATOM 721 C CA . THR A 1 91 ? 45.605 17.206 98.178 1.00 58.56 90 THR A CA 1
ATOM 722 C C . THR A 1 91 ? 45.682 16.569 96.796 1.00 55.31 90 THR A C 1
ATOM 723 O O . THR A 1 91 ? 46.678 15.926 96.463 1.00 58.29 90 THR A O 1
ATOM 727 N N . HIS A 1 92 ? 44.626 16.726 96.002 1.00 57.72 91 HIS A N 1
ATOM 728 C CA . HIS A 1 92 ? 44.540 16.044 94.710 1.00 54.63 91 HIS A CA 1
ATOM 729 C C . HIS A 1 92 ? 45.816 16.173 93.900 1.00 54.03 91 HIS A C 1
ATOM 730 O O . HIS A 1 92 ? 46.519 17.196 93.966 1.00 48.80 91 HIS A O 1
ATOM 737 N N . ARG A 1 93 ? 46.112 15.117 93.149 1.00 50.81 92 ARG A N 1
ATOM 738 C CA . ARG A 1 93 ? 47.214 15.132 92.196 1.00 53.93 92 ARG A CA 1
ATOM 739 C C . ARG A 1 93 ? 46.733 14.603 90.853 1.00 51.04 92 ARG A C 1
ATOM 740 O O . ARG A 1 93 ? 45.966 13.634 90.799 1.00 50.69 92 ARG A O 1
ATOM 748 N N . GLY A 1 94 ? 47.175 15.243 89.774 1.00 47.69 93 GLY A N 1
ATOM 749 C CA . GLY A 1 94 ? 46.848 14.765 88.443 1.00 46.84 93 GLY A CA 1
ATOM 750 C C . GLY A 1 94 ? 45.587 15.372 87.858 1.00 47.73 93 GLY A C 1
ATOM 751 O O . GLY A 1 94 ? 45.055 16.369 88.356 1.00 47.42 93 GLY A O 1
ATOM 752 N N . GLU A 1 95 ? 45.098 14.768 86.788 1.00 42.25 94 GLU A N 1
ATOM 753 C CA . GLU A 1 95 ? 44.005 15.356 86.047 1.00 44.18 94 GLU A CA 1
ATOM 754 C C . GLU A 1 95 ? 42.799 15.543 86.960 1.00 47.16 94 GLU A C 1
ATOM 755 O O . GLU A 1 95 ? 42.597 14.766 87.909 1.00 47.22 94 GLU A O 1
ATOM 761 N N . VAL A 1 96 ? 42.016 16.589 86.695 1.00 45.53 95 VAL A N 1
ATOM 762 C CA . VAL A 1 96 ? 40.726 16.749 87.364 1.00 44.71 95 VAL A CA 1
ATOM 763 C C . VAL A 1 96 ? 39.617 16.797 86.335 1.00 42.57 95 VAL A C 1
ATOM 764 O O . VAL A 1 96 ? 39.649 17.615 85.414 1.00 45.19 95 VAL A O 1
ATOM 768 N N . ASN A 1 97 ? 38.629 15.929 86.494 1.00 43.55 96 ASN A N 1
ATOM 769 C CA . ASN A 1 97 ? 37.512 15.893 85.558 1.00 42.83 96 ASN A CA 1
ATOM 770 C C . ASN A 1 97 ? 36.277 16.626 86.077 1.00 46.96 96 ASN A C 1
ATOM 771 O O . ASN A 1 97 ? 35.708 16.243 87.114 1.00 48.87 96 ASN A O 1
ATOM 776 N N . THR A 1 98 ? 35.867 17.681 85.367 1.00 42.15 97 THR A N 1
ATOM 777 C CA . THR A 1 98 ? 34.748 18.502 85.828 1.00 41.26 97 THR A CA 1
ATOM 778 C C . THR A 1 98 ? 33.628 18.586 84.806 1.00 42.83 97 THR A C 1
ATOM 779 O O . THR A 1 98 ? 33.843 18.440 83.599 1.00 43.41 97 THR A O 1
ATOM 783 N N . THR A 1 99 ? 32.428 18.838 85.314 1.00 43.12 98 THR A N 1
ATOM 784 C CA . THR A 1 99 ? 31.248 19.009 84.486 1.00 40.37 98 THR A CA 1
ATOM 785 C C . THR A 1 99 ? 30.603 20.348 84.812 1.00 44.18 98 THR A C 1
ATOM 786 O O . THR A 1 99 ? 30.458 20.705 85.986 1.00 45.95 98 THR A O 1
ATOM 790 N N . TRP A 1 100 ? 30.195 21.070 83.772 1.00 46.32 99 TRP A N 1
ATOM 791 C CA . TRP A 1 100 ? 29.620 22.400 83.909 1.00 43.19 99 TRP A CA 1
ATOM 792 C C . TRP A 1 100 ? 28.215 22.452 83.316 1.00 44.17 99 TRP A C 1
ATOM 793 O O . TRP A 1 100 ? 27.998 22.071 82.174 1.00 43.89 99 TRP A O 1
ATOM 804 N N . LYS A 1 101 ? 27.262 22.933 84.098 1.00 44.68 100 LYS A N 1
ATOM 805 C CA . LYS A 1 101 ? 25.869 22.946 83.674 1.00 47.00 100 LYS A CA 1
ATOM 806 C C . LYS A 1 101 ? 25.277 24.345 83.842 1.00 43.77 100 LYS A C 1
ATOM 807 O O . LYS A 1 101 ? 25.175 24.841 84.971 1.00 43.03 100 LYS A O 1
ATOM 813 N N . ASN A 1 102 ? 24.905 24.977 82.725 1.00 43.56 101 ASN A N 1
ATOM 814 C CA . ASN A 1 102 ? 24.215 26.267 82.745 1.00 42.32 101 ASN A CA 1
ATOM 815 C C . ASN A 1 102 ? 22.827 26.161 83.376 1.00 41.63 101 ASN A C 1
ATOM 816 O O . ASN A 1 102 ? 22.066 25.241 83.050 1.00 40.15 101 ASN A O 1
ATOM 821 N N . TRP A 1 103 ? 22.490 27.086 84.279 1.00 39.62 102 TRP A N 1
ATOM 822 C CA . TRP A 1 103 ? 21.117 27.150 84.796 1.00 40.74 102 TRP A CA 1
ATOM 823 C C . TRP A 1 103 ? 20.333 28.235 84.087 1.00 38.67 102 TRP A C 1
ATOM 824 O O . TRP A 1 103 ? 20.923 29.132 83.479 1.00 35.27 102 TRP A O 1
ATOM 835 N N . ASP A 1 104 ? 19.007 28.169 84.174 1.00 40.04 103 ASP A N 1
ATOM 836 C CA . ASP A 1 104 ? 18.172 29.221 83.593 1.00 39.54 103 ASP A CA 1
ATOM 837 C C . ASP A 1 104 ? 18.530 30.607 84.155 1.00 40.24 103 ASP A C 1
ATOM 838 O O . ASP A 1 104 ? 18.352 31.625 83.481 1.00 37.64 103 ASP A O 1
ATOM 843 N N . SER A 1 105 ? 19.021 30.646 85.394 1.00 37.75 104 SER A N 1
ATOM 844 C CA . SER A 1 105 ? 19.345 31.929 86.026 1.00 38.75 104 SER A CA 1
ATOM 845 C C . SER A 1 105 ? 20.570 32.583 85.401 1.00 36.87 104 SER A C 1
ATOM 846 O O . SER A 1 105 ? 20.868 33.741 85.694 1.00 37.67 104 SER A O 1
ATOM 849 N N . GLY A 1 106 ? 21.278 31.840 84.546 1.00 35.84 105 GLY A N 1
ATOM 850 C CA . GLY A 1 106 ? 22.469 32.354 83.885 1.00 33.95 105 GLY A CA 1
ATOM 851 C C . GLY A 1 106 ? 23.742 32.133 84.693 1.00 36.58 105 GLY A C 1
ATOM 852 O O . GLY A 1 106 ? 24.838 32.500 84.243 1.00 35.52 105 GLY A O 1
ATOM 853 N N . CYS A 1 107 ? 23.598 31.564 85.892 1.00 34.51 106 CYS A N 1
ATOM 854 C CA . CYS A 1 107 ? 24.741 31.028 86.636 1.00 37.19 106 CYS A CA 1
ATOM 855 C C . CYS A 1 107 ? 25.102 29.646 86.113 1.00 38.97 106 CYS A C 1
ATOM 856 O O . CYS A 1 107 ? 24.367 29.072 85.293 1.00 39.95 106 CYS A O 1
ATOM 859 N N . VAL A 1 108 ? 26.212 29.105 86.615 1.00 37.54 107 VAL A N 1
ATOM 860 C CA . VAL A 1 108 ? 26.772 27.868 86.085 1.00 39.56 107 VAL A CA 1
ATOM 861 C C . VAL A 1 108 ? 27.233 26.962 87.215 1.00 39.98 107 VAL A C 1
ATOM 862 O O . VAL A 1 108 ? 28.108 27.339 88.018 1.00 38.72 107 VAL A O 1
ATOM 866 N N . GLU A 1 109 ? 26.659 25.765 87.276 1.00 42.78 108 GLU A N 1
ATOM 867 C CA . GLU A 1 109 ? 27.059 24.801 88.301 1.00 41.80 108 GLU A CA 1
ATOM 868 C C . GLU A 1 109 ? 28.254 23.967 87.822 1.00 43.30 108 GLU A C 1
ATOM 869 O O . GLU A 1 109 ? 28.154 23.247 86.811 1.00 39.59 108 GLU A O 1
ATOM 875 N N . GLU A 1 110 ? 29.372 24.057 88.543 1.00 38.91 109 GLU A N 1
ATOM 876 C CA . GLU A 1 110 ? 30.512 23.176 88.286 1.00 42.82 109 GLU A CA 1
ATOM 877 C C . GLU A 1 110 ? 30.514 22.033 89.301 1.00 43.47 109 GLU A C 1
ATOM 878 O O . GLU A 1 110 ? 30.442 22.270 90.508 1.00 43.20 109 GLU A O 1
ATOM 884 N N . THR A 1 111 ? 30.602 20.797 88.814 1.00 44.08 110 THR A N 1
ATOM 885 C CA . THR A 1 111 ? 30.673 19.639 89.700 1.00 43.01 110 THR A CA 1
ATOM 886 C C . THR A 1 111 ? 31.832 18.735 89.312 1.00 47.49 110 THR A C 1
ATOM 887 O O . THR A 1 111 ? 32.345 18.811 88.186 1.00 44.58 110 THR A O 1
ATOM 891 N N . GLY A 1 112 ? 32.236 17.881 90.249 1.00 48.77 111 GLY A N 1
ATOM 892 C CA . GLY A 1 112 ? 33.271 16.904 89.982 1.00 51.31 111 GLY A CA 1
ATOM 893 C C . GLY A 1 112 ? 33.694 16.117 91.214 1.00 52.76 111 GLY A C 1
ATOM 894 O O . GLY A 1 112 ? 33.200 16.343 92.327 1.00 51.80 111 GLY A O 1
ATOM 895 N N . ALA A 1 113 ? 34.624 15.188 91.006 1.00 53.37 112 ALA A N 1
ATOM 896 C CA . ALA A 1 113 ? 35.218 14.421 92.095 1.00 49.57 112 ALA A CA 1
ATOM 897 C C . ALA A 1 113 ? 36.716 14.706 92.163 1.00 52.17 112 ALA A C 1
ATOM 898 O O . ALA A 1 113 ? 37.321 15.165 91.191 1.00 53.72 112 ALA A O 1
ATOM 900 N N . VAL A 1 114 ? 37.322 14.429 93.311 1.00 55.69 113 VAL A N 1
ATOM 901 C CA . VAL A 1 114 ? 38.743 14.689 93.493 1.00 52.17 113 VAL A CA 1
ATOM 902 C C . VAL A 1 114 ? 39.327 13.578 94.389 1.00 57.81 113 VAL A C 1
ATOM 903 O O . VAL A 1 114 ? 38.567 12.823 95.007 1.00 57.11 113 VAL A O 1
ATOM 907 N N . TYR A 1 115 ? 40.650 13.424 94.423 1.00 53.66 114 TYR A N 1
ATOM 908 C CA . TYR A 1 115 ? 41.244 12.319 95.196 1.00 58.62 114 TYR A CA 1
ATOM 909 C C . TYR A 1 115 ? 42.329 12.816 96.146 1.00 59.76 114 TYR A C 1
ATOM 910 O O . TYR A 1 115 ? 43.525 12.610 95.922 1.00 59.78 114 TYR A O 1
ATOM 919 N N . PRO A 1 116 ? 41.898 13.480 97.224 1.00 56.95 115 PRO A N 1
ATOM 920 C CA . PRO A 1 116 ? 42.815 14.154 98.147 1.00 59.50 115 PRO A CA 1
ATOM 921 C C . PRO A 1 116 ? 43.847 13.192 98.733 1.00 62.98 115 PRO A C 1
ATOM 922 O O . PRO A 1 116 ? 44.964 13.614 99.039 1.00 61.59 115 PRO A O 1
ATOM 926 N N . PHE A 1 117 ? 43.481 11.919 98.878 1.00 62.82 116 PHE A N 1
ATOM 927 C CA . PHE A 1 117 ? 44.296 10.979 99.651 1.00 68.45 116 PHE A CA 1
ATOM 928 C C . PHE A 1 117 ? 45.009 9.945 98.788 1.00 73.53 116 PHE A C 1
ATOM 929 O O . PHE A 1 117 ? 45.695 9.050 99.304 1.00 75.90 116 PHE A O 1
ATOM 937 N N . GLY A 1 118 ? 44.859 10.084 97.474 1.00 70.50 117 GLY A N 1
ATOM 938 C CA . GLY A 1 118 ? 45.526 9.202 96.538 1.00 69.62 117 GLY A CA 1
ATOM 939 C C . GLY A 1 118 ? 44.570 8.668 95.498 1.00 76.61 117 GLY A C 1
ATOM 940 O O . GLY A 1 118 ? 43.386 8.445 95.785 1.00 76.76 117 GLY A O 1
ATOM 941 N N . ALA A 1 119 ? 45.094 8.461 94.289 1.00 80.84 118 ALA A N 1
ATOM 942 C CA . ALA A 1 119 ? 44.305 8.013 93.138 1.00 78.81 118 ALA A CA 1
ATOM 943 C C . ALA A 1 119 ? 43.569 6.693 93.379 1.00 86.64 118 ALA A C 1
ATOM 944 O O . ALA A 1 119 ? 42.582 6.388 92.698 1.00 84.81 118 ALA A O 1
ATOM 946 N N . ASP A 1 120 ? 44.037 5.928 94.363 1.00 88.30 119 ASP A N 1
ATOM 947 C CA . ASP A 1 120 ? 43.431 4.641 94.700 1.00 90.55 119 ASP A CA 1
ATOM 948 C C . ASP A 1 120 ? 42.788 4.640 96.089 1.00 87.44 119 ASP A C 1
ATOM 949 O O . ASP A 1 120 ? 42.800 3.628 96.789 1.00 90.51 119 ASP A O 1
ATOM 954 N N . LYS A 1 121 ? 42.233 5.784 96.471 1.00 85.33 120 LYS A N 1
ATOM 955 C CA . LYS A 1 121 ? 41.535 5.922 97.740 1.00 81.69 120 LYS A CA 1
ATOM 956 C C . LYS A 1 121 ? 40.114 6.370 97.437 1.00 81.93 120 LYS A C 1
ATOM 957 O O . LYS A 1 121 ? 39.651 6.244 96.303 1.00 80.08 120 LYS A O 1
ATOM 963 N N . GLU A 1 122 ? 39.418 6.896 98.438 1.00 80.57 121 GLU A N 1
ATOM 964 C CA . GLU A 1 122 ? 38.058 7.375 98.209 1.00 80.62 121 GLU A CA 1
ATOM 965 C C . GLU A 1 122 ? 38.059 8.763 97.568 1.00 74.97 121 GLU A C 1
ATOM 966 O O . GLU A 1 122 ? 38.966 9.573 97.807 1.00 69.70 121 GLU A O 1
ATOM 972 N N . SER A 1 123 ? 37.042 9.026 96.751 1.00 72.86 122 SER A N 1
ATOM 973 C CA . SER A 1 123 ? 36.894 10.332 96.109 1.00 70.51 122 SER A CA 1
ATOM 974 C C . SER A 1 123 ? 35.937 11.263 96.866 1.00 65.33 122 SER A C 1
ATOM 975 O O . SER A 1 123 ? 34.914 10.828 97.419 1.00 66.67 122 SER A O 1
ATOM 978 N N . VAL A 1 124 ? 36.300 12.543 96.885 1.00 57.28 123 VAL A N 1
ATOM 979 C CA . VAL A 1 124 ? 35.450 13.604 97.403 1.00 57.83 123 VAL A CA 1
ATOM 980 C C . VAL A 1 124 ? 34.805 14.367 96.239 1.00 55.70 123 VAL A C 1
ATOM 981 O O . VAL A 1 124 ? 35.492 14.985 95.420 1.00 54.36 123 VAL A O 1
ATOM 985 N N . SER A 1 125 ? 33.482 14.312 96.170 1.00 53.51 124 SER A N 1
ATOM 986 C CA . SER A 1 125 ? 32.740 15.069 95.181 1.00 53.62 124 SER A CA 1
ATOM 987 C C . SER A 1 125 ? 32.587 16.515 95.665 1.00 55.12 124 SER A C 1
ATOM 988 O O . SER A 1 125 ? 32.434 16.777 96.870 1.00 52.53 124 SER A O 1
ATOM 991 N N . PHE A 1 126 ? 32.651 17.456 94.728 1.00 52.33 125 PHE A N 1
ATOM 992 C CA . PHE A 1 126 ? 32.510 18.872 95.058 1.00 46.48 125 PHE A CA 1
ATOM 993 C C . PHE A 1 126 ? 31.532 19.567 94.124 1.00 48.30 125 PHE A C 1
ATOM 994 O O . PHE A 1 126 ? 31.205 19.059 93.034 1.00 45.46 125 PHE A O 1
ATOM 1002 N N . ARG A 1 127 ? 31.067 20.733 94.563 1.00 45.67 126 ARG A N 1
ATOM 1003 C CA . ARG A 1 127 ? 30.256 21.591 93.716 1.00 46.64 126 ARG A CA 1
ATOM 1004 C C . ARG A 1 127 ? 30.623 23.051 93.911 1.00 42.70 126 ARG A C 1
ATOM 1005 O O . ARG A 1 127 ? 30.876 23.505 95.021 1.00 42.23 126 ARG A O 1
ATOM 1013 N N . GLU A 1 128 ? 30.648 23.780 92.806 1.00 41.63 127 GLU A N 1
ATOM 1014 C CA . GLU A 1 128 ? 30.922 25.199 92.845 1.00 40.61 127 GLU A CA 1
ATOM 1015 C C . GLU A 1 128 ? 29.914 25.906 91.985 1.00 39.33 127 GLU A C 1
ATOM 1016 O O . GLU A 1 128 ? 29.631 25.469 90.873 1.00 39.20 127 GLU A O 1
ATOM 1022 N N . MET A 1 129 ? 29.365 26.995 92.510 1.00 40.00 128 MET A N 1
ATOM 1023 C CA . MET A 1 129 ? 28.425 27.801 91.755 1.00 37.51 128 MET A CA 1
ATOM 1024 C C . MET A 1 129 ? 29.114 29.061 91.255 1.00 37.23 128 MET A C 1
ATOM 1025 O O . MET A 1 129 ? 29.822 29.740 92.015 1.00 37.05 128 MET A O 1
ATOM 1030 N N . TRP A 1 130 ? 28.897 29.368 89.976 1.00 35.27 129 TRP A N 1
ATOM 1031 C CA . TRP A 1 130 ? 29.588 30.477 89.327 1.00 36.97 129 TRP A CA 1
ATOM 1032 C C . TRP A 1 130 ? 28.654 31.507 88.728 1.00 36.18 129 TRP 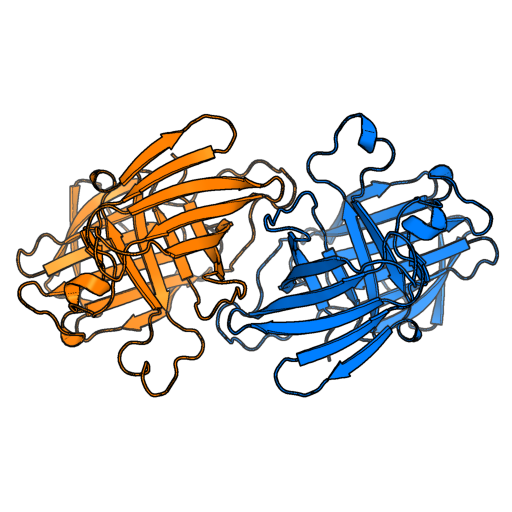A C 1
ATOM 1033 O O . TRP A 1 130 ? 27.684 31.164 88.038 1.00 34.12 129 TRP A O 1
ATOM 1044 N N . GLN A 1 131 ? 29.002 32.771 88.969 1.00 31.58 130 GLN A N 1
ATOM 1045 C CA . GLN A 1 131 ? 28.278 33.897 88.426 1.00 34.13 130 GLN A CA 1
ATOM 1046 C C . GLN A 1 131 ? 29.081 34.577 87.302 1.00 34.48 130 GLN A C 1
ATOM 1047 O O . GLN A 1 131 ? 30.130 35.179 87.553 1.00 33.61 130 GLN A O 1
ATOM 1053 N N . PRO A 1 132 ? 28.598 34.468 86.056 1.00 32.57 131 PRO A N 1
ATOM 1054 C CA . PRO A 1 132 ? 29.221 35.241 84.976 1.00 33.81 131 PRO A CA 1
ATOM 1055 C C . PRO A 1 132 ? 28.964 36.711 85.226 1.00 35.19 131 PRO A C 1
ATOM 1056 O O . PRO A 1 132 ? 27.843 37.121 85.587 1.00 37.22 131 PRO A O 1
ATOM 1060 N N . VAL A 1 133 ? 29.995 37.504 84.993 1.00 33.77 132 VAL A N 1
ATOM 1061 C CA . VAL A 1 133 ? 29.983 38.907 85.336 1.00 32.66 132 VAL A CA 1
ATOM 1062 C C . VAL A 1 133 ? 30.479 39.696 84.101 1.00 33.51 132 VAL A C 1
ATOM 1063 O O . VAL A 1 133 ? 31.098 39.115 83.196 1.00 38.99 132 VAL A O 1
ATOM 1067 N N . ASP A 1 134 ? 30.183 40.990 84.030 1.00 32.35 133 ASP A N 1
ATOM 1068 C CA . ASP A 1 134 ? 30.497 41.772 82.829 1.00 34.13 133 ASP A CA 1
ATOM 1069 C C . ASP A 1 134 ? 31.849 42.448 82.998 1.00 36.07 133 ASP A C 1
ATOM 1070 O O . ASP A 1 134 ? 31.978 43.415 83.763 1.00 37.34 133 ASP A O 1
ATOM 1075 N N . PRO A 1 135 ? 32.866 41.935 82.285 1.00 34.80 134 PRO A N 1
ATOM 1076 C CA . PRO A 1 135 ? 34.263 42.348 82.485 1.00 37.89 134 PRO A CA 1
ATOM 1077 C C . PRO A 1 135 ? 34.530 43.772 82.054 1.00 35.96 134 PRO A C 1
ATOM 1078 O O . PRO A 1 135 ? 35.571 44.327 82.401 1.00 37.69 134 PRO A O 1
ATOM 1082 N N . SER A 1 136 ? 33.608 44.354 81.303 1.00 36.48 135 SER A N 1
ATOM 1083 C CA . SER A 1 136 ? 33.795 45.722 80.844 1.00 41.35 135 SER A CA 1
ATOM 1084 C C . SER A 1 136 ? 33.350 46.761 81.879 1.00 42.33 135 SER A C 1
ATOM 1085 O O . SER A 1 136 ? 33.462 47.955 81.617 1.00 42.50 135 SER A O 1
ATOM 1088 N N . ARG A 1 137 ? 32.876 46.308 83.049 1.00 38.07 136 ARG A N 1
ATOM 1089 C CA . ARG A 1 137 ? 32.502 47.209 84.155 1.00 38.71 136 ARG A CA 1
ATOM 1090 C C . ARG A 1 137 ? 33.531 47.186 85.273 1.00 42.97 136 ARG A C 1
ATOM 1091 O O . ARG A 1 137 ? 34.168 46.151 85.510 1.00 39.31 136 ARG A O 1
ATOM 1099 N N . GLU A 1 138 ? 33.678 48.306 85.983 1.00 42.34 137 GLU A N 1
ATOM 1100 C CA . GLU A 1 138 ? 34.559 48.329 87.159 1.00 44.97 137 GLU A CA 1
ATOM 1101 C C . GLU A 1 138 ? 33.901 47.735 88.417 1.00 44.13 137 GLU A C 1
ATOM 1102 O O . GLU A 1 138 ? 34.589 47.362 89.370 1.00 46.76 137 GLU A O 1
ATOM 1108 N N . ASP A 1 139 ? 32.576 47.633 88.411 1.00 43.40 138 ASP A N 1
ATOM 1109 C CA . ASP A 1 139 ? 31.861 46.905 89.457 1.00 41.88 138 ASP A CA 1
ATOM 1110 C C . ASP A 1 139 ? 31.582 45.458 89.021 1.00 39.65 138 ASP A C 1
ATOM 1111 O O . ASP A 1 139 ? 31.723 45.101 87.848 1.00 40.75 138 ASP A O 1
ATOM 1116 N N . LEU A 1 140 ? 31.155 44.640 89.976 1.00 35.53 139 LEU A N 1
ATOM 1117 C CA . LEU A 1 140 ? 30.754 43.270 89.693 1.00 34.65 139 LEU A CA 1
ATOM 1118 C C . LEU A 1 140 ? 29.276 43.229 89.321 1.00 36.69 139 LEU A C 1
ATOM 1119 O O . LEU A 1 140 ? 28.414 43.130 90.192 1.00 36.68 139 LEU A O 1
ATOM 1124 N N . VAL A 1 141 ? 28.986 43.312 88.027 1.00 37.95 140 VAL A N 1
ATOM 1125 C CA . VAL A 1 141 ? 27.604 43.303 87.558 1.00 35.59 140 VAL A CA 1
ATOM 1126 C C . VAL A 1 141 ? 27.213 41.952 86.967 1.00 38.00 140 VAL A C 1
ATOM 1127 O O . VAL A 1 141 ? 27.920 41.402 86.124 1.00 38.10 140 VAL A O 1
ATOM 1131 N N . ILE A 1 142 ? 26.079 41.427 87.417 1.00 36.73 141 ILE A N 1
ATOM 1132 C CA . ILE A 1 142 ? 25.583 40.139 86.948 1.00 36.37 141 ILE A CA 1
ATOM 1133 C C . ILE A 1 142 ? 25.161 40.206 85.484 1.00 36.44 141 ILE A C 1
ATOM 1134 O O . ILE A 1 142 ? 24.590 41.199 85.038 1.00 36.60 141 ILE A O 1
ATOM 1139 N N . VAL A 1 143 ? 25.448 39.142 84.742 1.00 33.81 142 VAL A N 1
ATOM 1140 C CA . VAL A 1 143 ? 25.122 39.088 83.321 1.00 35.05 142 VAL A CA 1
ATOM 1141 C C . VAL A 1 143 ? 23.950 38.133 83.130 1.00 32.84 142 VAL A C 1
ATOM 1142 O O . VAL A 1 143 ? 23.938 37.058 83.735 1.00 30.86 142 VAL A O 1
ATOM 1146 N N . SER A 1 144 ? 22.968 38.511 82.311 1.00 33.42 143 SER A N 1
ATOM 1147 C CA . SER A 1 144 ? 21.873 37.597 81.953 1.00 38.01 143 SER A CA 1
ATOM 1148 C C . SER A 1 144 ? 21.182 36.898 83.135 1.00 37.06 143 SER A C 1
ATOM 1149 O O . SER A 1 144 ? 21.183 35.662 83.207 1.00 37.45 143 SER A O 1
ATOM 1152 N N . PRO A 1 145 ? 20.577 37.671 84.056 1.00 36.79 144 PRO A N 1
ATOM 1153 C CA . PRO A 1 145 ? 19.803 37.025 85.128 1.00 35.84 144 PRO A CA 1
ATOM 1154 C C . PRO A 1 145 ? 18.529 36.397 84.579 1.00 36.05 144 PRO A C 1
ATOM 1155 O O . PRO A 1 145 ? 17.936 35.532 85.230 1.00 36.09 144 PRO A O 1
ATOM 1159 N N . ASN A 1 146 ? 18.080 36.874 83.420 1.00 38.14 145 ASN A N 1
ATOM 1160 C CA . ASN A 1 146 ? 16.789 36.467 82.872 1.00 38.33 145 ASN A CA 1
ATOM 1161 C C . ASN A 1 146 ? 16.804 36.214 81.366 1.00 39.95 145 ASN A C 1
ATOM 1162 O O . ASN A 1 146 ? 16.083 36.860 80.606 1.00 38.28 145 ASN A O 1
ATOM 1167 N N . ASN A 1 147 ? 17.642 35.272 80.948 1.00 40.17 146 ASN A N 1
ATOM 1168 C CA . ASN A 1 147 ? 17.699 34.843 79.555 1.00 41.35 146 ASN A CA 1
ATOM 1169 C C . ASN A 1 147 ? 18.089 35.928 78.551 1.00 45.23 146 ASN A C 1
ATOM 1170 O O . ASN A 1 147 ? 17.887 35.756 77.349 1.00 46.67 146 ASN A O 1
ATOM 1175 N N . GLU A 1 148 ? 18.647 37.037 79.028 1.00 43.76 147 GLU A N 1
ATOM 1176 C CA . GLU A 1 148 ? 19.094 38.082 78.108 1.00 47.53 147 GLU A CA 1
ATOM 1177 C C . GLU A 1 148 ? 20.255 37.602 77.235 1.00 52.39 147 GLU A C 1
ATOM 1178 O O . GLU A 1 148 ? 21.043 36.749 77.654 1.00 52.70 147 GLU A O 1
ATOM 1184 N N . LYS A 1 149 ? 20.342 38.149 76.024 1.00 53.71 148 LYS A N 1
ATOM 1185 C CA . LYS A 1 149 ? 21.540 38.041 75.189 1.00 59.83 148 LYS A CA 1
ATOM 1186 C C . LYS A 1 149 ? 22.652 38.904 75.790 1.00 54.36 148 LYS A C 1
ATOM 1187 O O . LYS A 1 149 ? 22.431 40.070 76.125 1.00 56.32 148 LYS A O 1
ATOM 1193 N N . PHE A 1 150 ? 23.842 38.341 75.954 1.00 55.31 149 PHE A N 1
ATOM 1194 C CA . PHE A 1 150 ? 24.961 39.158 76.406 1.00 50.09 149 PHE A CA 1
ATOM 1195 C C . PHE A 1 150 ? 26.103 39.121 75.410 1.00 54.75 149 PHE A C 1
ATOM 1196 O O . PHE A 1 150 ? 26.579 38.048 75.028 1.00 55.50 149 PHE A O 1
ATOM 1204 N N . SER A 1 151 ? 26.542 40.300 74.996 1.00 54.52 150 SER A N 1
ATOM 1205 C CA . SER A 1 151 ? 27.716 40.415 74.144 1.00 60.44 150 SER A CA 1
ATOM 1206 C C . SER A 1 151 ? 28.684 41.386 74.790 1.00 62.22 150 SER A C 1
ATOM 1207 O O . SER A 1 151 ? 28.269 42.402 75.364 1.00 65.52 150 SER A O 1
ATOM 1210 N N . SER A 1 152 ? 29.973 41.076 74.729 1.00 68.20 151 SER A N 1
ATOM 1211 C CA . SER A 1 152 ? 30.967 42.009 75.250 1.00 63.74 151 SER A CA 1
ATOM 1212 C C . SER A 1 152 ? 31.993 42.342 74.177 1.00 62.47 151 SER A C 1
ATOM 1213 O O . SER A 1 152 ? 32.546 41.446 73.525 1.00 62.85 151 SER A O 1
ATOM 1216 N N . ASN A 1 153 ? 32.227 43.634 73.982 1.00 63.00 152 ASN A N 1
ATOM 1217 C CA . ASN A 1 153 ? 33.337 44.074 73.153 1.00 66.53 152 ASN A CA 1
ATOM 1218 C C . ASN A 1 153 ? 34.656 43.969 73.938 1.00 58.58 152 ASN A C 1
ATOM 1219 O O . ASN A 1 153 ? 35.718 44.408 73.467 1.00 54.72 152 ASN A O 1
ATOM 1224 N N . ALA A 1 154 ? 34.573 43.361 75.124 1.00 50.33 153 ALA A N 1
ATOM 1225 C CA . ALA A 1 154 ? 35.685 43.338 76.067 1.00 48.17 153 ALA A CA 1
ATOM 1226 C C . ALA A 1 154 ? 36.939 42.749 75.444 1.00 44.47 153 ALA A C 1
ATOM 1227 O O . ALA A 1 154 ? 36.921 41.645 74.886 1.00 41.09 153 ALA A O 1
ATOM 1229 N N . ARG A 1 155 ? 38.026 43.506 75.539 1.00 39.79 154 ARG A N 1
ATOM 1230 C CA . ARG A 1 155 ? 39.330 43.023 75.123 1.00 41.47 154 ARG A CA 1
ATOM 1231 C C . ARG A 1 155 ? 39.691 41.735 75.859 1.00 38.25 154 ARG A C 1
ATOM 1232 O O . ARG A 1 155 ? 39.237 41.485 76.999 1.00 35.38 154 ARG A O 1
ATOM 1240 N N . SER A 1 156 ? 40.504 40.918 75.186 1.00 38.97 155 SER A N 1
ATOM 1241 C CA . SER A 1 156 ? 40.992 39.651 75.729 1.00 36.06 155 SER A CA 1
ATOM 1242 C C . SER A 1 156 ? 42.474 39.547 75.396 1.00 36.58 155 SER A C 1
ATOM 1243 O O . SER A 1 156 ? 42.848 39.351 74.230 1.00 37.26 155 SER A O 1
ATOM 1246 N N . ILE A 1 157 ? 43.311 39.682 76.424 1.00 35.37 156 ILE A N 1
ATOM 1247 C CA . ILE A 1 157 ? 44.760 39.793 76.243 1.00 35.60 156 ILE A CA 1
ATOM 1248 C C . ILE A 1 157 ? 45.503 38.882 77.215 1.00 35.59 156 ILE A C 1
ATOM 1249 O O . ILE A 1 157 ? 45.189 38.845 78.402 1.00 36.09 156 ILE A O 1
ATOM 1254 N N . VAL A 1 158 ? 46.471 38.125 76.708 1.00 36.53 157 VAL A N 1
ATOM 1255 C CA . VAL A 1 158 ? 47.220 37.208 77.554 1.00 31.95 157 VAL A CA 1
ATOM 1256 C C . VAL A 1 158 ? 48.721 37.378 77.307 1.00 35.94 157 VAL A C 1
ATOM 1257 O O . VAL A 1 158 ? 49.159 37.416 76.149 1.00 36.89 157 VAL A O 1
ATOM 1261 N N . LEU A 1 159 ? 49.494 37.514 78.391 1.00 32.77 158 LEU A N 1
ATOM 1262 C CA . LEU A 1 159 ? 50.955 37.513 78.310 1.00 33.51 158 LEU A CA 1
ATOM 1263 C C . LEU A 1 159 ? 51.496 36.304 79.053 1.00 37.57 158 LEU A C 1
ATOM 1264 O O . LEU A 1 159 ? 50.961 35.891 80.092 1.00 33.19 158 LEU A O 1
ATOM 1269 N N . LYS A 1 160 ? 52.548 35.724 78.491 1.00 39.70 159 LYS A N 1
ATOM 1270 C CA . LYS A 1 160 ? 53.167 34.542 79.058 1.00 38.48 159 LYS A CA 1
ATOM 1271 C C . LYS A 1 160 ? 54.663 34.777 79.239 1.00 39.30 159 LYS A C 1
ATOM 1272 O O . LYS A 1 160 ? 55.342 35.319 78.358 1.00 38.73 159 LYS A O 1
ATOM 1278 N N . VAL A 1 161 ? 55.177 34.353 80.384 1.00 40.87 160 VAL A N 1
ATOM 1279 C CA . VAL A 1 161 ? 56.580 34.574 80.710 1.00 46.12 160 VAL A CA 1
ATOM 1280 C C . VAL A 1 161 ? 57.466 33.736 79.812 1.00 49.13 160 VAL A C 1
ATOM 1281 O O . VAL A 1 161 ? 57.247 32.521 79.658 1.00 46.09 160 VAL A O 1
ATOM 1285 N N . THR A 1 162 ? 58.491 34.376 79.250 1.00 48.83 161 THR A N 1
ATOM 1286 C CA . THR A 1 162 ? 59.466 33.707 78.391 1.00 54.93 161 THR A CA 1
ATOM 1287 C C . THR A 1 162 ? 60.868 33.746 79.007 1.00 59.79 161 THR A C 1
ATOM 1288 O O . THR A 1 162 ? 61.801 34.304 78.430 1.00 63.73 161 THR A O 1
ATOM 1292 N N . ASP A 1 163 ? 60.995 33.144 80.185 1.00 57.07 162 ASP A N 1
ATOM 1293 C CA . ASP A 1 163 ? 62.244 33.072 80.930 1.00 56.83 162 ASP A CA 1
ATOM 1294 C C . ASP A 1 163 ? 62.332 31.640 81.453 1.00 57.79 162 ASP A C 1
ATOM 1295 O O . ASP A 1 163 ? 61.309 31.032 81.779 1.00 60.01 162 ASP A O 1
ATOM 1300 N N . GLU A 1 164 ? 63.531 31.075 81.499 1.00 58.84 163 GLU A N 1
ATOM 1301 C CA . GLU A 1 164 ? 63.663 29.673 81.876 1.00 57.72 163 GLU A CA 1
ATOM 1302 C C . GLU A 1 164 ? 63.495 29.483 83.375 1.00 62.03 163 GLU A C 1
ATOM 1303 O O . GLU A 1 164 ? 63.115 28.407 83.834 1.00 63.78 163 GLU A O 1
ATOM 1309 N N . ALA A 1 165 ? 63.785 30.536 84.134 1.00 57.25 164 ALA A N 1
ATOM 1310 C CA . ALA A 1 165 ? 63.727 30.481 85.593 1.00 56.29 164 ALA A CA 1
ATOM 1311 C C . ALA A 1 165 ? 62.328 30.738 86.169 1.00 56.95 164 ALA A C 1
ATOM 1312 O O . ALA A 1 165 ? 62.122 30.615 87.388 1.00 52.48 164 ALA A O 1
ATOM 1314 N N . TYR A 1 166 ? 61.377 31.093 85.304 1.00 54.25 165 TYR A N 1
ATOM 1315 C CA . TYR A 1 166 ? 60.051 31.501 85.769 1.00 50.23 165 TYR A CA 1
ATOM 1316 C C . TYR A 1 166 ? 58.908 30.917 84.971 1.00 51.10 165 TYR A C 1
ATOM 1317 O O . TYR A 1 166 ? 59.023 30.701 83.764 1.00 52.71 165 TYR A O 1
ATOM 1326 N N . ASP A 1 167 ? 57.797 30.684 85.666 1.00 50.53 166 ASP A N 1
ATOM 1327 C CA . ASP A 1 167 ? 56.499 30.490 85.038 1.00 45.05 166 ASP A CA 1
ATOM 1328 C C . ASP A 1 167 ? 55.618 31.711 85.322 1.00 45.50 166 ASP A C 1
ATOM 1329 O O . ASP A 1 167 ? 55.647 32.255 86.429 1.00 43.21 166 ASP A O 1
ATOM 1334 N N . GLY A 1 168 ? 54.836 32.142 84.332 1.00 42.76 167 GLY A N 1
ATOM 1335 C CA . GLY A 1 168 ? 53.979 33.298 84.521 1.00 40.22 167 GLY A CA 1
ATOM 1336 C C . GLY A 1 168 ? 52.938 33.513 83.436 1.00 41.89 167 GLY A C 1
ATOM 1337 O O . GLY A 1 168 ? 53.207 33.299 82.249 1.00 37.60 167 GLY A O 1
ATOM 1338 N N . LEU A 1 169 ? 51.748 33.959 83.848 1.00 40.98 168 LEU A N 1
ATOM 1339 C CA . LEU A 1 169 ? 50.634 34.202 82.935 1.00 35.22 168 LEU A CA 1
ATOM 1340 C C . LEU A 1 169 ? 49.859 35.407 83.448 1.00 39.33 168 LEU A C 1
ATOM 1341 O O . LEU A 1 169 ? 49.503 35.467 84.630 1.00 39.17 168 LEU A O 1
ATOM 1346 N N . VAL A 1 170 ? 49.588 36.366 82.575 1.00 40.53 169 VAL A N 1
ATOM 1347 C CA . VAL A 1 170 ? 48.674 37.449 82.916 1.00 36.48 169 VAL A CA 1
ATOM 1348 C C . VAL A 1 170 ? 47.518 37.426 81.919 1.00 37.86 169 VAL A C 1
ATOM 1349 O O . VAL A 1 170 ? 47.736 37.346 80.706 1.00 37.17 169 VAL A O 1
ATOM 1353 N N . ILE A 1 171 ? 46.291 37.442 82.433 1.00 40.74 170 ILE A N 1
ATOM 1354 C CA . ILE A 1 171 ? 45.099 37.382 81.584 1.00 34.34 170 ILE A CA 1
ATOM 1355 C C . ILE A 1 171 ? 44.258 38.634 81.781 1.00 37.52 170 ILE A C 1
ATOM 1356 O O . ILE A 1 171 ? 43.787 38.913 82.899 1.00 33.60 170 ILE A O 1
ATOM 1361 N N . VAL A 1 172 ? 44.098 39.391 80.691 1.00 35.39 171 VAL A N 1
ATOM 1362 C CA . VAL A 1 172 ? 43.384 40.661 80.703 1.00 35.15 171 VAL A CA 1
ATOM 1363 C C . VAL A 1 172 ? 42.004 40.505 80.038 1.00 40.03 171 VAL A C 1
ATOM 1364 O O . VAL A 1 172 ? 41.905 40.304 78.816 1.00 36.54 171 VAL A O 1
ATOM 1368 N N . ILE A 1 173 ? 40.942 40.609 80.834 1.00 35.54 172 ILE A N 1
ATOM 1369 C CA . ILE A 1 173 ? 39.591 40.600 80.281 1.00 35.88 172 ILE A CA 1
ATOM 1370 C C . ILE A 1 173 ? 38.832 41.882 80.629 1.00 39.24 172 ILE A C 1
ATOM 1371 O O . ILE A 1 173 ? 38.485 42.142 81.806 1.00 34.57 172 ILE A O 1
ATOM 1376 N N . GLY A 1 174 ? 38.557 42.676 79.599 1.00 37.95 173 GLY A N 1
ATOM 1377 C CA . GLY A 1 174 ? 37.979 43.987 79.814 1.00 37.30 173 GLY A CA 1
ATOM 1378 C C . GLY A 1 174 ? 38.810 44.771 80.814 1.00 40.58 173 GLY A C 1
ATOM 1379 O O . GLY A 1 174 ? 40.021 44.987 80.592 1.00 40.24 173 GLY A O 1
ATOM 1380 N N . ARG A 1 175 ? 38.178 45.174 81.920 1.00 37.80 174 ARG A N 1
ATOM 1381 C CA . ARG A 1 175 ? 38.861 45.965 82.936 1.00 38.71 174 ARG A CA 1
ATOM 1382 C C . ARG A 1 175 ? 39.601 45.124 83.970 1.00 36.90 174 ARG A C 1
ATOM 1383 O O . ARG A 1 175 ? 40.370 45.658 84.776 1.00 38.24 174 ARG A O 1
ATOM 1391 N N . TRP A 1 176 ? 39.392 43.811 83.936 1.00 37.02 175 TRP A N 1
ATOM 1392 C CA . TRP A 1 176 ? 39.891 42.936 85.008 1.00 37.45 175 TRP A CA 1
ATOM 1393 C C . TRP A 1 176 ? 41.122 42.106 84.626 1.00 36.20 175 TRP A C 1
ATOM 1394 O O . TRP A 1 176 ? 41.076 41.278 83.708 1.00 36.08 175 TRP A O 1
ATOM 1405 N N . ILE A 1 177 ? 42.208 42.310 85.367 1.00 37.29 176 ILE A N 1
ATOM 1406 C CA . ILE A 1 177 ? 43.456 41.622 85.098 1.00 33.62 176 ILE A CA 1
ATOM 1407 C C . ILE A 1 177 ? 43.810 40.694 86.254 1.00 37.19 176 ILE A C 1
ATOM 1408 O O . ILE A 1 177 ? 43.840 41.122 87.410 1.00 37.09 176 ILE A O 1
ATOM 1413 N N . GLN A 1 178 ? 44.079 39.427 85.942 1.00 32.33 177 GLN A N 1
ATOM 1414 C CA . GLN A 1 178 ? 44.629 38.502 86.920 1.00 35.71 177 GLN A CA 1
ATOM 1415 C C . GLN A 1 178 ? 45.903 37.878 86.370 1.00 40.09 177 GLN A C 1
ATOM 1416 O O . GLN A 1 178 ? 45.992 37.592 85.167 1.00 40.65 177 GLN A O 1
ATOM 1422 N N . GLY A 1 179 ? 46.883 37.690 87.249 1.00 37.27 178 GLY A N 1
ATOM 1423 C CA . GLY A 1 179 ? 48.183 37.200 86.843 1.00 37.39 178 GLY A CA 1
ATOM 1424 C C . GLY A 1 179 ? 48.915 36.405 87.915 1.00 39.69 178 GLY A C 1
ATOM 1425 O O . GLY A 1 179 ? 48.629 36.531 89.113 1.00 39.95 178 GLY A O 1
ATOM 1426 N N . PHE A 1 180 ? 49.858 35.570 87.478 1.00 38.25 179 PHE A N 1
ATOM 1427 C CA . PHE A 1 180 ? 50.799 34.946 88.400 1.00 39.70 179 PHE A CA 1
ATOM 1428 C C . PHE A 1 180 ? 52.238 35.005 87.863 1.00 37.54 179 PHE A C 1
ATOM 1429 O O . PHE A 1 180 ? 52.467 35.238 86.670 1.00 38.60 179 PHE A O 1
ATOM 1437 N N . LEU A 1 181 ? 53.195 34.857 88.775 1.00 41.48 180 LEU A N 1
ATOM 1438 C CA . LEU A 1 181 ? 54.615 34.704 88.446 1.00 42.80 180 LEU A CA 1
ATOM 1439 C C . LEU A 1 181 ? 55.222 33.784 89.500 1.00 41.39 180 LEU A C 1
ATOM 1440 O O . LEU A 1 181 ? 55.183 34.088 90.689 1.00 40.94 180 LEU A O 1
ATOM 1445 N N . SER A 1 182 ? 55.743 32.638 89.073 1.00 42.89 181 SER A N 1
ATOM 1446 C CA . SER A 1 182 ? 56.341 31.693 90.007 1.00 40.93 181 SER A CA 1
ATOM 1447 C C . SER A 1 182 ? 57.791 31.367 89.634 1.00 50.63 181 SER A C 1
ATOM 1448 O O . SER A 1 182 ? 58.156 31.343 88.447 1.00 47.83 181 SER A O 1
ATOM 1451 N N . GLN A 1 183 ? 58.618 31.137 90.656 1.00 47.01 182 GLN A N 1
ATOM 1452 C CA . GLN A 1 183 ? 60.001 30.719 90.441 1.00 50.70 182 GLN A CA 1
ATOM 1453 C C . GLN A 1 183 ? 60.062 29.225 90.180 1.00 51.47 182 GLN A C 1
ATOM 1454 O O . GLN A 1 183 ? 59.617 28.434 91.016 1.00 49.31 182 GLN A O 1
ATOM 1460 N N . LYS A 1 184 ? 60.601 28.843 89.027 1.00 54.12 183 LYS A N 1
ATOM 1461 C CA . LYS A 1 184 ? 60.655 27.441 88.624 1.00 59.33 183 LYS A CA 1
ATOM 1462 C C . LYS A 1 184 ? 61.251 26.538 89.700 1.00 61.95 183 LYS A C 1
ATOM 1463 O O . LYS A 1 184 ? 60.626 25.564 90.118 1.00 62.26 183 LYS A O 1
ATOM 1469 N N . ASN A 1 185 ? 62.465 26.864 90.132 1.00 59.57 184 ASN A N 1
ATOM 1470 C CA . ASN A 1 185 ? 63.159 26.077 91.144 1.00 65.02 184 ASN A CA 1
ATOM 1471 C C . ASN A 1 185 ? 62.850 26.548 92.560 1.00 71.05 184 ASN A C 1
ATOM 1472 O O . ASN A 1 185 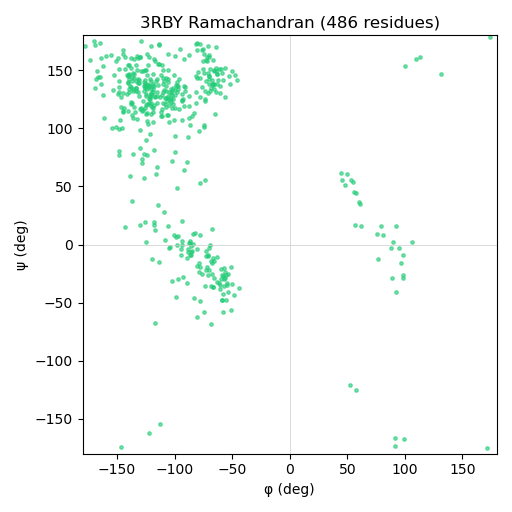? 63.702 27.131 93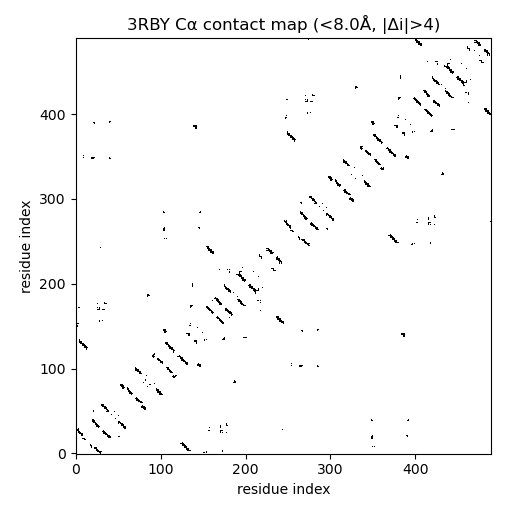.230 1.00 72.47 184 ASN A O 1
ATOM 1477 N N . ASN A 1 186 ? 61.626 26.291 93.010 1.00 63.72 185 ASN A N 1
ATOM 1478 C CA . ASN A 1 186 ? 61.209 26.686 94.349 1.00 69.90 185 ASN A CA 1
ATOM 1479 C C . ASN A 1 186 ? 59.877 26.063 94.754 1.00 63.90 185 ASN A C 1
ATOM 1480 O O . ASN A 1 186 ? 58.925 26.045 93.975 1.00 58.94 185 ASN A O 1
ATOM 1485 N N . ASN A 1 187 ? 59.821 25.553 95.980 1.00 60.20 186 ASN A N 1
ATOM 1486 C CA . ASN A 1 187 ? 58.606 24.939 96.501 1.00 59.10 186 ASN A CA 1
ATOM 1487 C C . ASN A 1 187 ? 58.080 25.689 97.718 1.00 55.37 186 ASN A C 1
ATOM 1488 O O . ASN A 1 187 ? 57.299 25.151 98.503 1.00 55.00 186 ASN A O 1
ATOM 1493 N N . THR A 1 188 ? 58.515 26.936 97.868 1.00 53.78 187 THR A N 1
ATOM 1494 C CA . THR A 1 188 ? 58.094 27.767 98.986 1.00 55.65 187 THR A CA 1
ATOM 1495 C C . THR A 1 188 ? 57.242 28.967 98.557 1.00 54.93 187 THR A C 1
ATOM 1496 O O . THR A 1 188 ? 57.328 29.461 97.422 1.00 54.31 187 THR A O 1
ATOM 1500 N N . ILE A 1 189 ? 56.431 29.425 99.502 1.00 53.13 188 ILE A N 1
ATOM 1501 C CA . ILE A 1 189 ? 55.583 30.599 99.366 1.00 51.54 188 ILE A CA 1
ATOM 1502 C C . ILE A 1 189 ? 56.374 31.802 98.880 1.00 51.41 188 ILE A C 1
ATOM 1503 O O . ILE A 1 189 ? 55.817 32.790 98.376 1.00 48.77 188 ILE A O 1
ATOM 1508 N N . GLU A 1 190 ? 57.685 31.715 99.049 1.00 52.30 189 GLU A N 1
ATOM 1509 C CA . GLU A 1 190 ? 58.574 32.801 98.677 1.00 54.88 189 GLU A CA 1
ATOM 1510 C C . GLU A 1 190 ? 58.685 32.881 97.151 1.00 50.96 189 GLU A C 1
ATOM 1511 O O . GLU A 1 190 ? 59.024 33.923 96.576 1.00 49.95 189 GLU A O 1
ATOM 1517 N N . GLY A 1 191 ? 58.373 31.768 96.501 1.00 46.91 190 GLY A N 1
ATOM 1518 C CA . GLY A 1 191 ? 58.447 31.696 95.061 1.00 51.04 190 GLY A CA 1
ATOM 1519 C C . GLY A 1 191 ? 57.188 32.133 94.334 1.00 52.03 190 GLY A C 1
ATOM 1520 O O . GLY A 1 191 ? 57.167 32.083 93.104 1.00 48.58 190 GLY A O 1
ATOM 1521 N N . LEU A 1 192 ? 56.150 32.562 95.059 1.00 47.80 191 LEU A N 1
ATOM 1522 C CA . LEU A 1 192 ? 54.889 32.956 94.402 1.00 44.93 191 LEU A CA 1
ATOM 1523 C C . LEU A 1 192 ? 54.603 34.464 94.323 1.00 44.13 191 LEU A C 1
ATOM 1524 O O . LEU A 1 192 ? 54.908 35.222 95.247 1.00 46.16 191 LEU A O 1
ATOM 1529 N N . ASN A 1 193 ? 54.017 34.875 93.196 1.00 44.73 192 ASN A N 1
ATOM 1530 C CA . ASN A 1 193 ? 53.510 36.235 92.995 1.00 41.00 192 ASN A CA 1
ATOM 1531 C C . ASN A 1 193 ? 52.151 36.230 92.269 1.00 42.52 192 ASN A C 1
ATOM 1532 O O . ASN A 1 193 ? 51.955 35.475 91.309 1.00 39.97 192 ASN A O 1
ATOM 1537 N N . PHE A 1 194 ? 51.209 37.049 92.746 1.00 43.02 193 PHE A N 1
ATOM 1538 C CA . PHE A 1 194 ? 49.910 37.179 92.093 1.00 40.65 193 PHE A CA 1
ATOM 1539 C C . PHE A 1 194 ? 49.504 38.637 92.064 1.00 41.40 193 PHE A C 1
ATOM 1540 O O . PHE A 1 194 ? 49.893 39.417 92.931 1.00 45.35 193 PHE A O 1
ATOM 1548 N N . ILE A 1 195 ? 48.710 39.007 91.073 1.00 36.53 194 ILE A N 1
ATOM 1549 C CA . ILE A 1 195 ? 48.095 40.319 91.079 1.00 38.53 194 ILE A CA 1
ATOM 1550 C C . ILE A 1 195 ? 46.673 40.232 90.552 1.00 39.94 194 ILE A C 1
ATOM 1551 O O . ILE A 1 195 ? 46.358 39.392 89.686 1.00 36.87 194 ILE A O 1
ATOM 1556 N N . ARG A 1 196 ? 45.820 41.080 91.112 1.00 37.26 195 ARG A N 1
ATOM 1557 C CA . ARG A 1 196 ? 44.499 41.320 90.575 1.00 37.33 195 ARG A CA 1
ATOM 1558 C C . ARG A 1 196 ? 44.436 42.823 90.399 1.00 39.08 195 ARG A C 1
ATOM 1559 O O . ARG A 1 196 ? 44.574 43.577 91.365 1.00 35.64 195 ARG A O 1
ATOM 1567 N N . LEU A 1 197 ? 44.288 43.254 89.156 1.00 37.22 196 LEU A N 1
ATOM 1568 C CA . LEU A 1 197 ? 44.381 44.662 88.832 1.00 40.05 196 LEU A CA 1
ATOM 1569 C C . LEU A 1 197 ? 43.072 45.075 88.183 1.00 40.23 196 LEU A C 1
ATOM 1570 O O . LEU A 1 197 ? 42.494 44.302 87.416 1.00 39.20 196 LEU A O 1
ATOM 1575 N N . LEU A 1 198 ? 42.602 46.284 88.483 1.00 39.11 197 LEU A N 1
ATOM 1576 C CA . LEU A 1 198 ? 41.362 46.772 87.901 1.00 37.93 197 LEU A CA 1
ATOM 1577 C C . LEU A 1 198 ? 41.597 48.132 87.271 1.00 41.39 197 LEU A C 1
ATOM 1578 O O . LEU A 1 198 ? 42.080 49.058 87.940 1.00 45.40 197 LEU A O 1
ATOM 1583 N N . GLU A 1 199 ? 41.284 48.253 85.982 1.00 41.99 198 GLU A N 1
ATOM 1584 C CA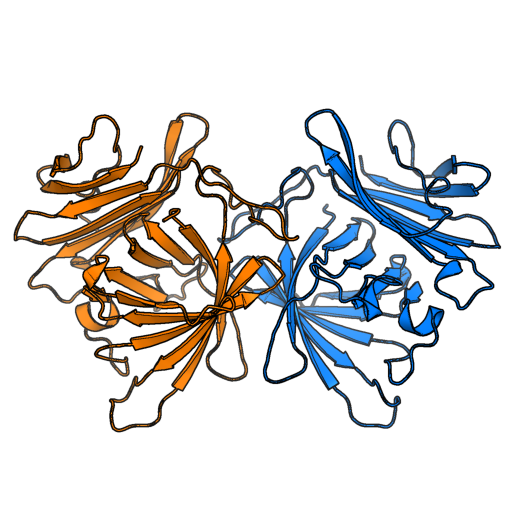 . GLU A 1 199 ? 41.306 49.561 85.327 1.00 45.36 198 GLU A CA 1
ATOM 1585 C C . GLU A 1 199 ? 39.947 50.232 85.522 1.00 44.62 198 GLU A C 1
ATOM 1586 O O . GLU A 1 199 ? 38.940 49.809 84.947 1.00 44.03 198 GLU A O 1
ATOM 1592 N N . LYS A 1 200 ? 39.943 51.267 86.357 1.00 46.63 199 LYS A N 1
ATOM 1593 C CA . LYS A 1 200 ? 38.751 52.018 86.728 1.00 50.34 199 LYS A CA 1
ATOM 1594 C C . LYS A 1 200 ? 38.313 52.933 85.592 1.00 53.76 199 LYS A C 1
ATOM 1595 O O . LYS A 1 200 ? 39.128 53.300 84.737 1.00 54.01 199 LYS A O 1
ATOM 1601 N N . ASP A 1 201 ? 37.038 53.320 85.597 1.00 56.31 200 ASP A N 1
ATOM 1602 C CA . ASP A 1 201 ? 36.524 54.276 84.618 1.00 58.55 200 ASP A CA 1
ATOM 1603 C C . ASP A 1 201 ? 37.348 55.571 84.595 1.00 57.63 200 ASP A C 1
ATOM 1604 O O . ASP A 1 201 ? 37.376 56.265 83.584 1.00 60.11 200 ASP A O 1
ATOM 1609 N N . SER A 1 202 ? 38.018 55.895 85.702 1.00 54.49 201 SER A N 1
ATOM 1610 C CA . SER A 1 202 ? 38.936 57.037 85.718 1.00 55.91 201 SER A CA 1
ATOM 1611 C C . SER A 1 202 ? 40.062 56.868 84.689 1.00 62.52 201 SER A C 1
ATOM 1612 O O . SER A 1 202 ? 40.685 57.844 84.256 1.00 64.52 201 SER A O 1
ATOM 1615 N N . GLY A 1 203 ? 40.307 55.627 84.283 1.00 61.37 202 GLY A N 1
ATOM 1616 C CA . GLY A 1 203 ? 41.424 55.329 83.407 1.00 62.39 202 GLY A CA 1
ATOM 1617 C C . GLY A 1 203 ? 42.622 54.816 84.186 1.00 60.86 202 GLY A C 1
ATOM 1618 O O . GLY A 1 203 ? 43.452 54.090 83.636 1.00 63.08 202 GLY A O 1
ATOM 1619 N N . LYS A 1 204 ? 42.717 55.191 85.462 1.00 55.67 203 LYS A N 1
ATOM 1620 C CA . LYS A 1 204 ? 43.765 54.659 86.329 1.00 57.06 203 LYS A CA 1
ATOM 1621 C C . LYS A 1 204 ? 43.486 53.191 86.670 1.00 56.12 203 LYS A C 1
ATOM 1622 O O . LYS A 1 204 ? 42.348 52.724 86.586 1.00 53.18 203 LYS A O 1
ATOM 1628 N N . SER A 1 205 ? 44.531 52.463 87.052 1.00 54.25 204 SER A N 1
ATOM 1629 C CA . SER A 1 205 ? 44.372 51.077 87.472 1.00 48.57 204 SER A CA 1
ATOM 1630 C C . SER A 1 205 ? 44.638 50.977 88.956 1.00 47.70 204 SER A C 1
ATOM 1631 O O . SER A 1 205 ? 45.358 51.791 89.530 1.00 47.86 204 SER A O 1
ATOM 1634 N N . GLU A 1 206 ? 44.054 49.974 89.583 1.00 45.63 205 GLU A N 1
ATOM 1635 C CA . GLU A 1 206 ? 44.195 49.845 91.015 1.00 45.55 205 GLU A CA 1
ATOM 1636 C C . GLU A 1 206 ? 44.382 48.382 91.390 1.00 43.82 205 GLU A C 1
ATOM 1637 O O . GLU A 1 206 ? 43.778 47.494 90.772 1.00 47.07 205 GLU A O 1
ATOM 1643 N N . PHE A 1 207 ? 45.233 48.131 92.383 1.00 40.38 206 PHE A N 1
ATOM 1644 C CA . PHE A 1 207 ? 45.532 46.769 92.840 1.00 38.07 206 PHE A CA 1
ATOM 1645 C C . PHE A 1 207 ? 44.520 46.297 93.846 1.00 42.59 206 PHE A C 1
ATOM 1646 O O . PHE A 1 207 ? 44.495 46.778 94.976 1.00 48.36 206 PHE A O 1
ATOM 1654 N N . LEU A 1 208 ? 43.695 45.340 93.458 1.00 41.32 207 LEU A N 1
ATOM 1655 C CA . LEU A 1 208 ? 42.738 44.760 94.386 1.00 37.68 207 LEU A CA 1
ATOM 1656 C C . LEU A 1 208 ? 43.455 43.765 95.282 1.00 42.20 207 LEU A C 1
ATOM 1657 O O . LEU A 1 208 ? 43.011 43.451 96.391 1.00 45.26 207 LEU A O 1
ATOM 1662 N N . LEU A 1 209 ? 44.576 43.269 94.777 1.00 42.77 208 LEU A N 1
ATOM 1663 C CA . LEU A 1 209 ? 45.329 42.232 95.446 1.00 40.08 208 LEU A CA 1
ATOM 1664 C C . LEU A 1 209 ? 46.716 42.179 94.809 1.00 44.17 208 LEU A C 1
ATOM 1665 O O . LEU A 1 209 ? 46.881 42.435 93.605 1.00 43.67 208 LEU A O 1
ATOM 1670 N N . SER A 1 210 ? 47.715 41.906 95.640 1.00 42.53 209 SER A N 1
ATOM 1671 C CA . SER A 1 210 ? 49.107 41.905 95.215 1.00 46.24 209 SER A CA 1
ATOM 1672 C C . SER A 1 210 ? 49.937 41.130 96.225 1.00 50.91 209 SER A C 1
ATOM 1673 O O . SER A 1 210 ? 50.155 41.582 97.349 1.00 51.61 209 SER A O 1
ATOM 1676 N N . TYR A 1 211 ? 50.390 39.953 95.814 1.00 46.56 210 TYR A N 1
ATOM 1677 C CA . TYR A 1 211 ? 51.099 39.047 96.693 1.00 43.35 210 TYR A CA 1
ATOM 1678 C C . TYR A 1 211 ? 52.446 38.672 96.091 1.00 47.46 210 TYR A C 1
ATOM 1679 O O . TYR A 1 211 ? 52.517 38.251 94.933 1.00 48.53 210 TYR A O 1
ATOM 1688 N N . GLY A 1 212 ? 53.512 38.834 96.869 1.00 45.87 211 GLY A N 1
ATOM 1689 C CA . GLY A 1 212 ? 54.831 38.402 96.434 1.00 44.79 211 GLY A CA 1
ATOM 1690 C C . GLY A 1 212 ? 55.776 39.571 96.221 1.00 46.54 211 GLY A C 1
ATOM 1691 O O . GLY A 1 212 ? 55.348 40.721 96.060 1.00 46.89 211 GLY A O 1
ATOM 1692 N N . LYS A 1 213 ? 57.073 39.291 96.206 1.00 44.73 212 LYS A N 1
ATOM 1693 C CA . LYS A 1 213 ? 58.034 40.379 96.165 1.00 46.87 212 LYS A CA 1
ATOM 1694 C C . LYS A 1 213 ? 58.509 40.749 94.756 1.00 46.90 212 LYS A C 1
ATOM 1695 O O . LYS A 1 213 ? 59.173 41.783 94.572 1.00 48.96 212 LYS A O 1
ATOM 1701 N N . GLU A 1 214 ? 58.142 39.942 93.760 1.00 45.15 213 GLU A N 1
ATOM 1702 C CA . GLU A 1 214 ? 58.555 40.223 92.379 1.00 49.05 213 GLU A CA 1
ATOM 1703 C C . GLU A 1 214 ? 57.434 40.764 91.476 1.00 51.56 213 GLU A C 1
ATOM 1704 O O . GLU A 1 214 ? 57.553 40.780 90.238 1.00 47.59 213 GLU A O 1
ATOM 1710 N N . VAL A 1 215 ? 56.357 41.218 92.111 1.00 52.38 214 VAL A N 1
ATOM 1711 C CA . VAL A 1 215 ? 55.201 41.784 91.416 1.00 47.13 214 VAL A CA 1
ATOM 1712 C C . VAL A 1 215 ? 55.538 42.870 90.391 1.00 46.77 214 VAL A C 1
ATOM 1713 O O . VAL A 1 215 ? 54.873 42.974 89.360 1.00 47.07 214 VAL A O 1
ATOM 1717 N N . ASN A 1 216 ? 56.568 43.672 90.647 1.00 48.40 215 ASN A N 1
ATOM 1718 C CA . ASN A 1 216 ? 56.974 44.690 89.660 1.00 51.78 215 ASN A CA 1
ATOM 1719 C C . ASN A 1 216 ? 57.595 44.108 88.381 1.00 49.68 215 ASN A C 1
ATOM 1720 O O . ASN A 1 216 ? 57.985 44.863 87.478 1.00 48.20 215 ASN A O 1
ATOM 1725 N N . LYS A 1 217 ? 57.707 42.778 88.313 1.00 43.44 216 LYS A N 1
ATOM 1726 C CA . LYS A 1 217 ? 58.178 42.118 87.089 1.00 47.35 216 LYS A CA 1
ATOM 1727 C C . LYS A 1 217 ? 56.988 41.629 86.252 1.00 48.05 216 LYS A C 1
ATOM 1728 O O . LYS A 1 217 ? 57.169 40.916 85.261 1.00 46.43 216 LYS A O 1
ATOM 1734 N N . ILE A 1 218 ? 55.779 42.002 86.669 1.00 46.66 217 ILE A N 1
ATOM 1735 C CA . ILE A 1 218 ? 54.566 41.668 85.937 1.00 43.36 217 ILE A CA 1
ATOM 1736 C C . ILE A 1 218 ? 54.007 42.891 85.226 1.00 41.99 217 ILE A C 1
ATOM 1737 O O . ILE A 1 218 ? 53.726 43.917 85.861 1.00 45.20 217 ILE A O 1
ATOM 1742 N N . PRO A 1 219 ? 53.840 42.793 83.901 1.00 39.17 218 PRO A N 1
ATOM 1743 C CA . PRO A 1 219 ? 53.387 43.954 83.118 1.00 39.95 218 PRO A CA 1
ATOM 1744 C C . PRO A 1 219 ? 51.985 44.388 83.586 1.00 42.37 218 PRO A C 1
ATOM 1745 O O . PRO A 1 219 ? 51.156 43.530 83.920 1.00 39.48 218 PRO A O 1
ATOM 1749 N N . GLN A 1 220 ? 51.748 45.698 83.632 1.00 37.54 219 GLN A N 1
ATOM 1750 C CA . GLN A 1 220 ? 50.539 46.259 84.226 1.00 42.76 219 GLN A CA 1
ATOM 1751 C C . GLN A 1 220 ? 49.803 47.155 83.229 1.00 44.14 219 GLN A C 1
ATOM 1752 O O . GLN A 1 220 ? 48.793 47.772 83.564 1.00 46.17 219 GLN A O 1
ATOM 1758 N N . SER A 1 221 ? 50.327 47.245 82.012 1.00 39.72 220 SER A N 1
ATOM 1759 C CA . SER A 1 221 ? 49.719 48.065 80.968 1.00 42.42 220 SER A CA 1
ATOM 1760 C C . SER A 1 221 ? 49.759 47.297 79.652 1.00 44.92 220 SER A C 1
ATOM 1761 O O . SER A 1 221 ? 50.788 46.703 79.305 1.00 44.54 220 SER A O 1
ATOM 1764 N N . TYR A 1 222 ? 48.658 47.316 78.910 1.00 40.10 221 TYR A N 1
ATOM 1765 C CA . TYR A 1 222 ? 48.544 46.463 77.733 1.00 41.44 221 TYR A CA 1
ATOM 1766 C C . TYR A 1 222 ? 48.195 47.282 76.504 1.00 46.41 221 TYR A C 1
ATOM 1767 O O . TYR A 1 222 ? 47.749 46.753 75.481 1.00 49.51 221 TYR A O 1
ATOM 1776 N N . GLU A 1 223 ? 48.449 48.582 76.618 1.00 47.14 222 GLU A N 1
ATOM 1777 C CA . GLU A 1 223 ? 48.277 49.511 75.513 1.00 57.03 222 GLU A CA 1
ATOM 1778 C C . GLU A 1 223 ? 49.364 49.358 74.450 1.00 56.47 222 GLU A C 1
ATOM 1779 O O . GLU A 1 223 ? 50.544 49.129 74.759 1.00 50.85 222 GLU A O 1
ATOM 1785 N N . ASN A 1 224 ? 48.948 49.470 73.192 1.00 54.62 223 ASN A N 1
ATOM 1786 C CA . ASN A 1 224 ? 49.895 49.538 72.084 1.00 59.71 223 ASN A CA 1
ATOM 1787 C C . ASN A 1 224 ? 50.852 48.350 72.053 1.00 56.41 223 ASN A C 1
ATOM 1788 O O . ASN A 1 224 ? 52.070 48.496 71.885 1.00 53.50 223 ASN A O 1
ATOM 1793 N N . LEU A 1 225 ? 50.274 47.169 72.230 1.00 52.82 224 LEU A N 1
ATOM 1794 C CA . LEU A 1 225 ? 50.992 45.925 72.051 1.00 47.59 224 LEU A CA 1
ATOM 1795 C C . LEU A 1 225 ? 50.370 45.236 70.850 1.00 46.94 224 LEU A C 1
ATOM 1796 O O . LEU A 1 225 ? 49.369 45.707 70.310 1.00 46.87 224 LEU A O 1
ATOM 1801 N N . LYS A 1 226 ? 50.965 44.138 70.410 1.00 46.35 225 LYS A N 1
ATOM 1802 C CA . LYS A 1 226 ? 50.286 43.282 69.440 1.00 47.06 225 LYS A CA 1
ATOM 1803 C C . LYS A 1 226 ? 50.653 41.844 69.737 1.00 44.25 225 LYS A C 1
ATOM 1804 O O . LYS A 1 226 ? 51.561 41.592 70.540 1.00 43.00 225 LYS A O 1
ATOM 1810 N N . LYS A 1 227 ? 49.929 40.907 69.127 1.00 41.94 226 LYS A N 1
ATOM 1811 C CA . LYS A 1 227 ? 50.207 39.501 69.354 1.00 41.25 226 LYS A CA 1
ATOM 1812 C C . LYS A 1 227 ? 51.630 39.242 68.894 1.00 43.20 226 LYS A C 1
ATOM 1813 O O . LYS A 1 227 ? 52.020 39.644 67.789 1.00 43.82 226 LYS A O 1
ATOM 1819 N N . GLY A 1 228 ? 52.414 38.593 69.744 1.00 40.40 227 GLY A N 1
ATOM 1820 C CA . GLY A 1 228 ? 53.805 38.335 69.422 1.00 41.64 227 GLY A CA 1
ATOM 1821 C C . GLY A 1 228 ? 54.776 39.354 70.003 1.00 44.63 227 GLY A C 1
ATOM 1822 O O . GLY A 1 228 ? 55.984 39.100 70.046 1.00 45.08 227 GLY A O 1
ATOM 1823 N N . SER A 1 229 ? 54.263 40.505 70.440 1.00 43.27 228 SER A N 1
ATOM 1824 C CA . SER A 1 229 ? 55.101 41.492 71.122 1.00 39.54 228 SER A CA 1
ATOM 1825 C C . SER A 1 229 ? 55.857 40.864 72.290 1.00 42.20 228 SER A C 1
ATOM 1826 O O . SER A 1 229 ? 55.343 39.977 72.995 1.00 40.80 228 SER A O 1
ATOM 1829 N N . THR A 1 230 ? 57.075 41.340 72.509 1.00 42.35 229 THR A N 1
ATOM 1830 C CA . THR A 1 230 ? 57.780 41.024 73.739 1.00 46.53 229 THR A CA 1
ATOM 1831 C C . THR A 1 230 ? 57.707 42.231 74.678 1.00 44.45 229 THR A C 1
ATOM 1832 O O . THR A 1 230 ? 57.991 43.375 74.295 1.00 45.94 229 THR A O 1
ATOM 1836 N N . VAL A 1 231 ? 57.288 41.975 75.903 1.00 39.05 230 VAL A N 1
ATOM 1837 C CA . VAL A 1 231 ? 57.212 43.031 76.890 1.00 42.86 230 VAL A CA 1
ATOM 1838 C C . VAL A 1 231 ? 58.171 42.711 78.017 1.00 41.18 230 VAL A C 1
ATOM 1839 O O . VAL A 1 231 ? 58.123 41.610 78.584 1.00 43.74 230 VAL A O 1
ATOM 1843 N N . THR A 1 232 ? 59.042 43.668 78.334 1.00 41.62 231 THR A N 1
ATOM 1844 C CA . THR A 1 232 ? 60.002 43.482 79.420 1.00 44.37 231 THR A CA 1
ATOM 1845 C C . THR A 1 232 ? 59.677 44.370 80.627 1.00 41.76 231 THR A C 1
ATOM 1846 O O . THR A 1 232 ? 59.599 45.608 80.526 1.00 37.80 231 THR A O 1
ATOM 1850 N N . SER A 1 233 ? 59.474 43.716 81.764 1.00 43.43 232 SER A N 1
ATOM 1851 C CA . SER A 1 233 ? 59.199 44.403 83.021 1.00 45.71 232 SER A CA 1
ATOM 1852 C C . SER A 1 233 ? 60.314 44.067 84.009 1.00 48.62 232 SER A C 1
ATOM 1853 O O . SER A 1 233 ? 60.362 42.947 84.536 1.00 45.47 232 SER A O 1
ATOM 1856 N N . ASN A 1 234 ? 61.212 45.025 84.249 1.00 50.26 233 ASN A N 1
ATOM 1857 C CA . ASN A 1 234 ? 62.322 44.823 85.185 1.00 50.39 233 ASN A CA 1
ATOM 1858 C C . ASN A 1 234 ? 63.131 43.568 84.870 1.00 46.90 233 ASN A C 1
ATOM 1859 O O . ASN A 1 234 ? 63.289 42.680 85.718 1.00 44.29 233 ASN A O 1
ATOM 1864 N N . GLY A 1 235 ? 63.625 43.488 83.642 1.00 48.23 234 GLY A N 1
ATOM 1865 C CA . GLY A 1 235 ? 64.443 42.356 83.237 1.00 53.39 234 GLY A CA 1
ATOM 1866 C C . GLY A 1 235 ? 63.710 41.053 82.932 1.00 53.88 234 GLY A C 1
ATOM 1867 O O . GLY A 1 235 ? 64.312 40.130 82.365 1.00 56.92 234 GLY A O 1
ATOM 1868 N N . LEU A 1 236 ? 62.429 40.958 83.301 1.00 50.75 235 LEU A N 1
ATOM 1869 C CA . LEU A 1 236 ? 61.631 39.772 82.964 1.00 49.61 235 LEU A CA 1
ATOM 1870 C C . LEU A 1 236 ? 60.856 39.961 81.647 1.00 47.11 235 LEU A C 1
ATOM 1871 O O . LEU A 1 236 ? 60.093 40.926 81.481 1.00 44.46 235 LEU A O 1
ATOM 1876 N N . ASN A 1 237 ? 61.070 39.039 80.710 1.00 47.77 236 ASN A N 1
ATOM 1877 C CA . ASN A 1 237 ? 60.400 39.090 79.412 1.00 44.01 236 ASN A CA 1
ATOM 1878 C C . ASN A 1 237 ? 59.094 38.310 79.406 1.00 43.23 236 ASN A C 1
ATOM 1879 O O . ASN A 1 237 ? 59.003 37.203 79.942 1.00 44.66 236 ASN A O 1
ATOM 1884 N N . TRP A 1 238 ? 58.078 38.916 78.816 1.00 42.10 237 TRP A N 1
ATOM 1885 C CA . TRP A 1 238 ? 56.824 38.236 78.592 1.00 41.50 237 TRP A CA 1
ATOM 1886 C C . TRP A 1 238 ? 56.525 38.345 77.123 1.00 41.57 237 TRP A C 1
ATOM 1887 O O . TRP A 1 238 ? 56.908 39.331 76.487 1.00 41.80 237 TRP A O 1
ATOM 1898 N N . GLU A 1 239 ? 55.822 37.343 76.600 1.00 39.32 238 GLU A N 1
ATOM 1899 C CA . GLU A 1 239 ? 55.331 37.366 75.231 1.00 40.78 238 GLU A CA 1
ATOM 1900 C C . GLU A 1 239 ? 53.810 37.529 75.248 1.00 33.07 238 GLU A C 1
ATOM 1901 O O . GLU A 1 239 ? 53.111 36.851 76.013 1.00 37.29 238 GLU A O 1
ATOM 1907 N N . VAL A 1 240 ? 53.298 38.439 74.428 1.00 35.59 239 VAL A N 1
ATOM 1908 C CA . VAL A 1 240 ? 51.855 38.559 74.219 1.00 37.09 239 VAL A CA 1
ATOM 1909 C C . VAL A 1 240 ? 51.392 37.399 73.341 1.00 36.45 239 VAL A C 1
ATOM 1910 O O . VAL A 1 240 ? 51.602 37.423 72.121 1.00 36.76 239 VAL A O 1
ATOM 1914 N N . ILE A 1 241 ? 50.769 36.385 73.933 1.00 34.90 240 ILE A N 1
ATOM 1915 C CA . ILE A 1 241 ? 50.366 35.210 73.139 1.00 34.41 240 ILE A CA 1
ATOM 1916 C C . ILE A 1 241 ? 48.920 35.292 72.649 1.00 33.24 240 ILE A C 1
ATOM 1917 O O . ILE A 1 241 ? 48.431 34.413 71.919 1.00 35.41 240 ILE A O 1
ATOM 1922 N N . GLU A 1 242 ? 48.235 36.347 73.072 1.00 31.97 241 GLU A N 1
ATOM 1923 C CA . GLU A 1 242 ? 46.861 36.601 72.664 1.00 33.21 241 GLU A CA 1
ATOM 1924 C C . GLU A 1 242 ? 46.601 38.112 72.755 1.00 37.19 241 GLU A C 1
ATOM 1925 O O . GLU A 1 242 ? 46.954 38.764 73.759 1.00 36.60 241 GLU A O 1
ATOM 1931 N N . TYR A 1 243 ? 46.002 38.672 71.708 1.00 35.72 242 TYR A N 1
ATOM 1932 C CA . TYR A 1 243 ? 45.692 40.093 71.693 1.00 36.02 242 TYR A CA 1
ATOM 1933 C C . TYR A 1 243 ? 44.422 40.404 70.896 1.00 38.47 242 TYR A C 1
ATOM 1934 O O . TYR A 1 243 ? 44.493 40.827 69.737 1.00 39.96 242 TYR A O 1
ATOM 1943 N N . HIS A 1 244 ? 43.263 40.199 71.517 1.00 35.35 243 HIS A N 1
ATOM 1944 C CA . HIS A 1 244 ? 41.999 40.605 70.906 1.00 39.23 243 HIS A CA 1
ATOM 1945 C C . HIS A 1 244 ? 41.540 41.926 71.507 1.00 39.37 243 HIS A C 1
ATOM 1946 O O . HIS A 1 244 ? 40.869 41.941 72.542 1.00 41.70 243 HIS A O 1
ATOM 1953 N N . ALA A 1 245 ? 41.903 43.032 70.863 1.00 42.76 244 ALA A N 1
ATOM 1954 C CA . ALA A 1 245 ? 41.461 44.363 71.290 1.00 49.62 244 ALA A CA 1
ATOM 1955 C C . ALA A 1 245 ? 39.928 44.495 71.273 1.00 56.19 244 ALA A C 1
ATOM 1956 O O . ALA A 1 245 ? 39.225 43.841 70.481 1.00 60.97 244 ALA A O 1
ATOM 1959 N N . HIS B 1 1 ? 17.398 48.530 108.758 1.00 64.96 0 HIS B N 1
ATOM 1960 C CA . HIS B 1 1 ? 17.622 49.976 108.852 1.00 67.95 0 HIS B CA 1
ATOM 1961 C C . HIS B 1 1 ? 18.074 50.542 107.508 1.00 66.83 0 HIS B C 1
ATOM 1962 O O . HIS B 1 1 ? 17.750 51.681 107.154 1.00 70.29 0 HIS B O 1
ATOM 1969 N N . MET B 1 2 ? 18.860 49.758 106.778 1.00 62.81 1 MET B N 1
ATOM 1970 C CA . MET B 1 2 ? 19.126 50.047 105.377 1.00 58.56 1 MET B CA 1
ATOM 1971 C C . MET B 1 2 ? 18.158 49.193 104.571 1.00 49.58 1 MET B C 1
ATOM 1972 O O . MET B 1 2 ? 17.975 48.009 104.884 1.00 51.06 1 MET B O 1
ATOM 1977 N N . PRO B 1 3 ? 17.533 49.776 103.530 1.00 46.10 2 PRO B N 1
ATOM 1978 C CA . PRO B 1 3 ? 16.689 48.929 102.677 1.00 44.22 2 PRO B CA 1
ATOM 1979 C C . PRO B 1 3 ? 17.586 47.900 101.997 1.00 45.60 2 PRO B C 1
ATOM 1980 O O . PRO B 1 3 ? 18.777 48.164 101.802 1.00 43.20 2 PRO B O 1
ATOM 1984 N N . ALA B 1 4 ? 17.044 46.738 101.658 1.00 42.02 3 ALA B N 1
ATOM 1985 C CA . ALA B 1 4 ? 17.866 45.707 101.048 1.00 41.13 3 ALA B CA 1
ATOM 1986 C C . ALA B 1 4 ? 17.175 45.141 99.819 1.00 39.69 3 ALA B C 1
ATOM 1987 O O . ALA B 1 4 ? 15.952 44.979 99.814 1.00 41.19 3 ALA B O 1
ATOM 1989 N N . LEU B 1 5 ? 17.960 44.837 98.787 1.00 36.15 4 LEU B N 1
ATOM 1990 C CA . LEU B 1 5 ? 17.453 44.158 97.601 1.00 33.93 4 LEU B CA 1
ATOM 1991 C C . LEU B 1 5 ? 18.259 42.886 97.380 1.00 33.71 4 LEU B C 1
ATOM 1992 O O . LEU B 1 5 ? 19.481 42.924 97.221 1.00 35.56 4 LEU B O 1
ATOM 1997 N N . LEU B 1 6 ? 17.597 41.744 97.384 1.00 34.12 5 LEU B N 1
ATOM 1998 C CA . LEU B 1 6 ? 18.342 40.496 97.268 1.00 36.88 5 LEU B CA 1
ATOM 1999 C C . LEU B 1 6 ? 17.966 39.703 96.013 1.00 37.18 5 LEU B C 1
ATOM 2000 O O . LEU B 1 6 ? 16.784 39.584 95.673 1.00 37.43 5 LEU B O 1
ATOM 2005 N N . LYS B 1 7 ? 18.974 39.177 95.320 1.00 34.31 6 LYS B N 1
ATOM 2006 C CA . LYS B 1 7 ? 18.736 38.363 94.142 1.00 34.86 6 LYS B CA 1
ATOM 2007 C C . LYS B 1 7 ? 19.031 36.906 94.484 1.00 37.19 6 LYS B C 1
ATOM 2008 O O . LYS B 1 7 ? 20.115 36.581 94.986 1.00 38.11 6 LYS B O 1
ATOM 2014 N N . ARG B 1 8 ? 18.065 36.029 94.237 1.00 35.96 7 ARG B N 1
ATOM 2015 C CA . ARG B 1 8 ? 18.260 34.620 94.562 1.00 38.03 7 ARG B CA 1
ATOM 2016 C C . ARG B 1 8 ? 19.211 33.936 93.584 1.00 39.93 7 ARG B C 1
ATOM 2017 O O . ARG B 1 8 ? 19.086 34.076 92.356 1.00 37.98 7 ARG B O 1
ATOM 2025 N N . LEU B 1 9 ? 20.165 33.204 94.150 1.00 40.13 8 LEU B N 1
ATOM 2026 C CA . LEU B 1 9 ? 21.193 32.516 93.381 1.00 39.28 8 LEU B CA 1
ATOM 2027 C C . LEU B 1 9 ? 20.839 31.051 93.188 1.00 40.27 8 LEU B C 1
ATOM 2028 O O . LEU B 1 9 ? 20.982 30.519 92.087 1.00 40.82 8 LEU B O 1
ATOM 2033 N N . LEU B 1 10 ? 20.400 30.390 94.264 1.00 42.57 9 LEU B N 1
ATOM 2034 C CA . LEU B 1 10 ? 19.941 29.004 94.157 1.00 44.93 9 LEU B CA 1
ATOM 2035 C C . LEU B 1 10 ? 18.860 28.627 95.157 1.00 44.41 9 LEU B C 1
ATOM 2036 O O . LEU B 1 10 ? 18.675 29.286 96.185 1.00 44.98 9 LEU B O 1
ATOM 2041 N N . PHE B 1 11 ? 18.152 27.550 94.827 1.00 47.58 10 PHE B N 1
ATOM 2042 C CA . PHE B 1 11 ? 17.034 27.047 95.622 1.00 48.34 10 PHE B CA 1
ATOM 2043 C C . PHE B 1 11 ? 17.087 25.518 95.627 1.00 48.08 10 PHE B C 1
ATOM 2044 O O . PHE B 1 11 ? 16.931 24.859 94.584 1.00 52.13 10 PHE B O 1
ATOM 2052 N N . GLN B 1 12 ? 17.323 24.955 96.800 1.00 45.59 11 GLN B N 1
ATOM 2053 C CA . GLN B 1 12 ? 17.542 23.526 96.897 1.00 52.39 11 GLN B CA 1
ATOM 2054 C C . GLN B 1 12 ? 16.546 22.853 97.834 1.00 56.67 11 GLN B C 1
ATOM 2055 O O . GLN B 1 12 ? 16.410 23.225 99.015 1.00 51.82 11 GLN B O 1
ATOM 2061 N N . VAL B 1 13 ? 15.823 21.892 97.272 1.00 55.87 12 VAL B N 1
ATOM 2062 C CA . VAL B 1 13 ? 15.166 20.847 98.049 1.00 59.92 12 VAL B CA 1
ATOM 2063 C C . VAL B 1 13 ? 15.645 19.515 97.478 1.00 61.11 12 VAL B C 1
ATOM 2064 O O . VAL B 1 13 ? 15.467 19.223 96.282 1.00 63.21 12 VAL B O 1
ATOM 2068 N N . GLY B 1 14 ? 16.286 18.722 98.327 1.00 60.22 13 GLY B N 1
ATOM 2069 C CA . GLY B 1 14 ? 16.933 17.511 97.863 1.00 66.98 13 GLY B CA 1
ATOM 2070 C C . GLY B 1 14 ? 18.423 17.719 97.676 1.00 63.23 13 GLY B C 1
ATOM 2071 O O . GLY B 1 14 ? 18.972 18.724 98.120 1.00 63.66 13 GLY B O 1
ATOM 2072 N N . PRO B 1 15 ? 19.085 16.768 97.013 1.00 63.72 14 PRO B N 1
ATOM 2073 C CA . PRO B 1 15 ? 20.531 16.782 96.769 1.00 69.10 14 PRO B CA 1
ATOM 2074 C C . PRO B 1 15 ? 20.821 17.622 95.528 1.00 67.92 14 PRO B C 1
ATOM 2075 O O . PRO B 1 15 ? 21.961 17.658 95.040 1.00 66.58 14 PRO B O 1
ATOM 2079 N N . HIS B 1 16 ? 19.780 18.300 95.044 1.00 64.84 15 HIS B N 1
ATOM 2080 C CA . HIS B 1 16 ? 19.764 18.866 93.699 1.00 64.05 15 HIS B CA 1
ATOM 2081 C C . HIS B 1 16 ? 19.346 20.332 93.621 1.00 55.45 15 HIS B C 1
ATOM 2082 O O . HIS B 1 16 ? 18.190 20.632 93.333 1.00 54.61 15 HIS B O 1
ATOM 2089 N N . PRO B 1 17 ? 20.291 21.249 93.855 1.00 54.26 16 PRO B N 1
ATOM 2090 C CA . PRO B 1 17 ? 19.974 22.678 93.764 1.00 50.23 16 PRO B CA 1
ATOM 2091 C C . PRO B 1 17 ? 19.732 23.082 92.312 1.00 47.22 16 PRO B C 1
ATOM 2092 O O . PRO B 1 17 ? 20.145 22.367 91.398 1.00 49.91 16 PRO B O 1
ATOM 2096 N N . ASN B 1 18 ? 19.077 24.217 92.107 1.00 46.92 17 ASN B N 1
ATOM 2097 C CA . ASN B 1 18 ? 18.828 24.737 90.768 1.00 45.60 17 ASN B CA 1
ATOM 2098 C C . ASN B 1 18 ? 18.288 26.162 90.906 1.00 43.49 17 ASN B C 1
ATOM 2099 O O . ASN B 1 18 ? 18.060 26.630 92.020 1.00 44.56 17 ASN B O 1
ATOM 2104 N N . GLU B 1 19 ? 18.089 26.863 89.796 1.00 46.50 18 GLU B N 1
ATOM 2105 C CA . GLU B 1 19 ? 17.500 28.201 89.868 1.00 40.45 18 GLU B CA 1
ATOM 2106 C C . GLU B 1 19 ? 16.725 28.548 88.602 1.00 41.12 18 GLU B C 1
ATOM 2107 O O . GLU B 1 19 ? 17.298 28.937 87.575 1.00 38.00 18 GLU B O 1
ATOM 2113 N N . ARG B 1 20 ? 15.408 28.431 88.704 1.00 43.52 19 ARG B N 1
ATOM 2114 C CA . ARG B 1 20 ? 14.535 28.618 87.561 1.00 42.86 19 ARG B CA 1
ATOM 2115 C C . ARG B 1 20 ? 13.937 30.025 87.538 1.00 45.53 19 ARG B C 1
ATOM 2116 O O . ARG B 1 20 ? 13.174 30.381 86.621 1.00 44.75 1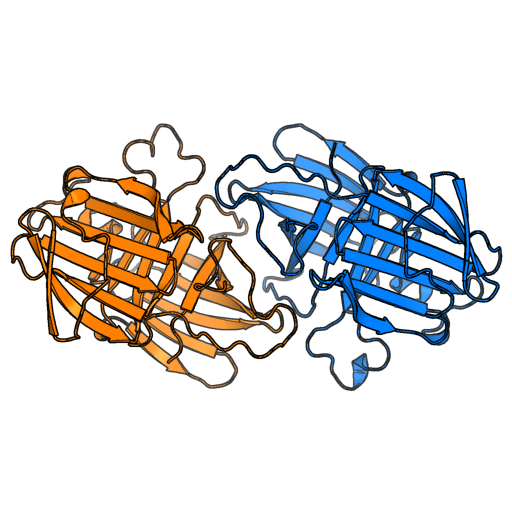9 ARG B O 1
ATOM 2124 N N . THR B 1 21 ? 14.287 30.833 88.536 1.00 38.50 20 THR B N 1
ATOM 2125 C CA . THR B 1 21 ? 13.648 32.136 88.686 1.00 39.88 20 THR B CA 1
ATOM 2126 C C . THR B 1 21 ? 14.603 33.314 88.477 1.00 39.74 20 THR B C 1
ATOM 2127 O O . THR B 1 21 ? 15.821 33.174 88.611 1.00 39.19 20 THR B O 1
ATOM 2131 N N . PHE B 1 22 ? 14.039 34.460 88.102 1.00 35.36 21 PHE B N 1
ATOM 2132 C CA . PHE B 1 22 ? 14.676 35.741 88.361 1.00 36.40 21 PHE B CA 1
ATOM 2133 C C . PHE B 1 22 ? 13.988 36.324 89.618 1.00 35.36 21 PHE B C 1
ATOM 2134 O O . PHE B 1 22 ? 13.097 37.170 89.530 1.00 33.02 21 PHE B O 1
ATOM 2142 N N . THR B 1 23 ? 14.407 35.839 90.782 1.00 33.86 22 THR B N 1
ATOM 2143 C CA . THR B 1 23 ? 13.808 36.241 92.045 1.00 36.96 22 THR B CA 1
ATOM 2144 C C . THR B 1 23 ? 14.542 37.410 92.690 1.00 36.46 22 THR B C 1
ATOM 2145 O O . THR B 1 23 ? 15.759 37.353 92.914 1.00 37.43 22 THR B O 1
ATOM 2149 N N . LEU B 1 24 ? 13.783 38.462 92.977 1.00 32.29 23 LEU B N 1
ATOM 2150 C CA . LEU B 1 24 ? 14.246 39.570 93.786 1.00 33.77 23 LEU B CA 1
ATOM 2151 C C . LEU B 1 24 ? 13.372 39.681 95.033 1.00 34.82 23 LEU B C 1
ATOM 2152 O O . LEU B 1 24 ? 12.135 39.609 94.947 1.00 35.02 23 LEU B O 1
ATOM 2157 N N . SER B 1 25 ? 14.009 39.837 96.190 1.00 33.83 24 SER B N 1
ATOM 2158 C CA . SER B 1 25 ? 13.282 40.165 97.413 1.00 34.03 24 SER B CA 1
ATOM 2159 C C . SER B 1 25 ? 13.618 41.582 97.841 1.00 34.99 24 SER B C 1
ATOM 2160 O O . SER B 1 25 ? 14.805 41.955 97.930 1.00 36.70 24 SER B O 1
ATOM 2163 N N . SER B 1 26 ? 12.579 42.377 98.079 1.00 30.08 25 SER B N 1
ATOM 2164 C CA . SER B 1 26 ? 12.758 43.733 98.575 1.00 35.45 25 SER B CA 1
ATOM 2165 C C . SER B 1 26 ? 12.372 43.822 100.046 1.00 36.66 25 SER B C 1
ATOM 2166 O O . SER B 1 26 ? 11.286 43.396 100.438 1.00 37.61 25 SER B O 1
ATOM 2169 N N . VAL B 1 27 ? 13.277 44.358 100.860 1.00 37.41 26 VAL B N 1
ATOM 2170 C CA . VAL B 1 27 ? 12.978 44.648 102.255 1.00 34.09 26 VAL B CA 1
ATOM 2171 C C . VAL B 1 27 ? 13.153 46.160 102.419 1.00 37.82 26 VAL B C 1
ATOM 2172 O O . VAL B 1 27 ? 14.236 46.706 102.165 1.00 41.81 26 VAL B O 1
ATOM 2176 N N . SER B 1 28 ? 12.069 46.852 102.765 1.00 35.17 27 SER B N 1
ATOM 2177 C CA . SER B 1 28 ? 12.130 48.299 102.897 1.00 36.43 27 SER B CA 1
ATOM 2178 C C . SER B 1 28 ? 12.869 48.595 104.188 1.00 38.21 27 SER B C 1
ATOM 2179 O O . SER B 1 28 ? 13.041 47.706 105.039 1.00 36.17 27 SER B O 1
ATOM 2182 N N . THR B 1 29 ? 13.318 49.834 104.324 1.00 35.55 28 THR B N 1
ATOM 2183 C CA . THR B 1 29 ? 13.943 50.268 105.561 1.00 40.15 28 THR B CA 1
ATOM 2184 C C . THR B 1 29 ? 13.123 49.889 106.797 1.00 40.70 28 THR B C 1
ATOM 2185 O O . THR B 1 29 ? 13.686 49.434 107.796 1.00 39.92 28 THR B O 1
ATOM 2189 N N . ASP B 1 30 ? 11.802 50.079 106.733 1.00 38.08 29 ASP B N 1
ATOM 2190 C CA . ASP B 1 30 ? 10.942 49.829 107.892 1.00 39.32 29 ASP B CA 1
ATOM 2191 C C . ASP B 1 30 ? 10.641 48.351 108.020 1.00 40.87 29 ASP B C 1
ATOM 2192 O O . ASP B 1 30 ? 9.945 47.927 108.960 1.00 38.55 29 ASP B O 1
ATOM 2197 N N . GLY B 1 31 ? 11.128 47.569 107.054 1.00 39.72 30 GLY B N 1
ATOM 2198 C CA . GLY B 1 31 ? 10.993 46.122 107.121 1.00 34.73 30 GLY B CA 1
ATOM 2199 C C . GLY B 1 31 ? 9.763 45.537 106.443 1.00 35.75 30 GLY B C 1
ATOM 2200 O O . GLY B 1 31 ? 9.413 44.385 106.687 1.00 38.13 30 GLY B O 1
ATOM 2201 N N . HIS B 1 32 ? 9.106 46.311 105.585 1.00 35.59 31 HIS B N 1
ATOM 2202 C CA . HIS B 1 32 ? 8.068 45.728 104.736 1.00 37.15 31 HIS B CA 1
ATOM 2203 C C . HIS B 1 32 ? 8.741 44.926 103.617 1.00 38.87 31 HIS B C 1
ATOM 2204 O O . HIS B 1 32 ? 9.871 45.229 103.206 1.00 37.71 31 HIS B O 1
ATOM 2211 N N . TYR B 1 33 ? 8.067 43.890 103.135 1.00 34.46 32 TYR B N 1
ATOM 2212 C CA . TYR B 1 33 ? 8.730 42.983 102.222 1.00 36.65 32 TYR B CA 1
ATOM 2213 C C . TYR B 1 33 ? 7.834 42.462 101.115 1.00 37.64 32 TYR B C 1
ATOM 2214 O O . TYR B 1 33 ? 6.616 42.352 101.271 1.00 40.40 32 TYR B O 1
ATOM 2223 N N . ILE B 1 34 ? 8.455 42.166 99.980 1.00 37.02 33 ILE B N 1
ATOM 2224 C CA . ILE B 1 34 ? 7.778 41.502 98.877 1.00 33.41 33 ILE B CA 1
ATOM 2225 C C . ILE B 1 34 ? 8.808 40.654 98.163 1.00 37.98 33 ILE B C 1
ATOM 2226 O O . ILE B 1 34 ? 9.966 41.059 98.025 1.00 39.60 33 ILE B O 1
ATOM 2231 N N . SER B 1 35 ? 8.408 39.462 97.739 1.00 37.35 34 SER B N 1
ATOM 2232 C CA . SER B 1 35 ? 9.312 38.603 97.006 1.00 38.57 34 SER B CA 1
ATOM 2233 C C . SER B 1 35 ? 8.556 38.046 95.816 1.00 40.86 34 SER B C 1
ATOM 2234 O O . SER B 1 35 ? 7.585 37.298 95.988 1.00 43.51 34 SER B O 1
ATOM 2237 N N . LEU B 1 36 ? 8.982 38.440 94.616 1.00 37.62 35 LEU B N 1
ATOM 2238 C CA . LEU B 1 36 ? 8.365 37.953 93.382 1.00 38.07 35 LEU B CA 1
ATOM 2239 C C . LEU B 1 36 ? 9.349 37.024 92.673 1.00 38.02 35 LEU B C 1
ATOM 2240 O O . LEU B 1 36 ? 10.526 37.378 92.462 1.00 37.55 35 LEU B O 1
ATOM 2245 N N . ARG B 1 37 ? 8.862 35.854 92.272 1.00 40.77 36 ARG B N 1
ATOM 2246 C CA . ARG B 1 37 ? 9.732 34.804 91.754 1.00 38.29 36 ARG B CA 1
ATOM 2247 C C . ARG B 1 37 ? 9.247 34.266 90.403 1.00 39.92 36 ARG B C 1
ATOM 2248 O O . ARG B 1 37 ? 8.778 33.128 90.308 1.00 40.83 36 ARG B O 1
ATOM 2256 N N . PRO B 1 38 ? 9.360 35.088 89.345 1.00 39.11 37 PRO B N 1
ATOM 2257 C CA . PRO B 1 38 ? 8.976 34.622 88.007 1.00 39.72 37 PRO B CA 1
ATOM 2258 C C . PRO B 1 38 ? 9.957 33.585 87.457 1.00 44.14 37 PRO B C 1
ATOM 2259 O O . PRO B 1 38 ? 11.162 33.658 87.752 1.00 40.01 37 PRO B O 1
ATOM 2263 N N . PHE B 1 39 ? 9.455 32.639 86.663 1.00 42.73 38 PHE B N 1
ATOM 2264 C CA . PHE B 1 39 ? 10.336 31.696 85.983 1.00 43.51 38 PHE B CA 1
ATOM 2265 C C . PHE B 1 39 ? 11.022 32.401 84.846 1.00 40.98 38 PHE B C 1
ATOM 2266 O O . PHE B 1 39 ? 10.443 33.295 84.214 1.00 43.88 38 PHE B O 1
ATOM 2274 N N . VAL B 1 40 ? 12.249 31.987 84.562 1.00 41.38 39 VAL B N 1
ATOM 2275 C CA . VAL B 1 40 ? 12.938 32.491 83.382 1.00 40.71 39 VAL B CA 1
ATOM 2276 C C . VAL B 1 40 ? 12.410 31.791 82.127 1.00 42.64 39 VAL B C 1
ATOM 2277 O O . VAL B 1 40 ? 12.104 32.451 81.140 1.00 38.91 39 VAL B O 1
ATOM 2281 N N . LYS B 1 41 ? 12.326 30.459 82.181 1.00 42.28 40 LYS B N 1
ATOM 2282 C CA . LYS B 1 41 ? 11.831 29.649 81.065 1.00 48.10 40 LYS B CA 1
ATOM 2283 C C . LYS B 1 41 ? 10.711 28.738 81.560 1.00 49.59 40 LYS B C 1
ATOM 2284 O O . LYS B 1 41 ? 10.925 27.540 81.807 1.00 51.13 40 LYS B O 1
ATOM 2290 N N . PRO B 1 42 ? 9.511 29.312 81.726 1.00 49.35 41 PRO B N 1
ATOM 2291 C CA . PRO B 1 42 ? 8.350 28.534 82.178 1.00 52.69 41 PRO B CA 1
ATOM 2292 C C . PRO B 1 42 ? 8.008 27.464 81.136 1.00 55.82 41 PRO B C 1
ATOM 2293 O O . PRO B 1 42 ? 8.225 27.701 79.936 1.00 48.98 41 PRO B O 1
ATOM 2297 N N . SER B 1 43 ? 7.520 26.307 81.584 1.00 54.87 42 SER B N 1
ATOM 2298 C CA . SER B 1 43 ? 7.029 25.266 80.675 1.00 60.02 42 SER B CA 1
ATOM 2299 C C . SER B 1 43 ? 5.632 25.643 80.185 1.00 63.16 42 SER B C 1
ATOM 2300 O O . SER B 1 43 ? 5.047 26.618 80.670 1.00 59.26 42 SER B O 1
ATOM 2303 N N . GLY B 1 44 ? 5.095 24.883 79.230 1.00 64.44 43 GLY B N 1
ATOM 2304 C CA . GLY B 1 44 ? 3.742 25.125 78.751 1.00 60.41 43 GLY B CA 1
ATOM 2305 C C . GLY B 1 44 ? 2.730 25.142 79.888 1.00 60.40 43 GLY B C 1
ATOM 2306 O O . GLY B 1 44 ? 1.815 25.977 79.935 1.00 59.18 43 GLY B O 1
ATOM 2307 N N . ASP B 1 45 ? 2.907 24.216 80.821 1.00 59.08 44 ASP B N 1
ATOM 2308 C CA . ASP B 1 45 ? 2.018 24.089 81.972 1.00 62.97 44 ASP B CA 1
ATOM 2309 C C . ASP B 1 45 ? 1.985 25.352 82.846 1.00 65.85 44 ASP B C 1
ATOM 2310 O O . ASP B 1 45 ? 0.940 25.720 83.403 1.00 66.31 44 ASP B O 1
ATOM 2315 N N . GLU B 1 46 ? 3.133 26.019 82.953 1.00 65.77 45 GLU B N 1
ATOM 2316 C CA . GLU B 1 46 ? 3.273 27.180 83.829 1.00 58.79 45 GLU B CA 1
ATOM 2317 C C . GLU B 1 46 ? 3.191 28.499 83.054 1.00 58.50 45 GLU B C 1
ATOM 2318 O O . GLU B 1 46 ? 3.403 29.575 83.618 1.00 58.19 45 GLU B O 1
ATOM 2324 N N . LEU B 1 47 ? 2.847 28.412 81.769 1.00 59.58 46 LEU B N 1
ATOM 2325 C CA . LEU B 1 47 ? 2.684 29.600 80.931 1.00 54.26 46 LEU B CA 1
ATOM 2326 C C . LEU B 1 47 ? 1.650 30.555 81.499 1.00 54.35 46 LEU B C 1
ATOM 2327 O O . LEU B 1 47 ? 1.858 31.758 81.504 1.00 56.05 46 LEU B O 1
ATOM 2332 N N . SER B 1 48 ? 0.535 30.015 81.981 1.00 57.21 47 SER B N 1
ATOM 2333 C CA . SER B 1 48 ? -0.570 30.845 82.470 1.00 60.77 47 SER B CA 1
ATOM 2334 C C . SER B 1 48 ? -0.215 31.618 83.753 1.00 57.70 47 SER B C 1
ATOM 2335 O O . SER B 1 48 ? -0.802 32.663 84.044 1.00 55.28 47 SER B O 1
ATOM 2338 N N . PHE B 1 49 ? 0.745 31.095 84.514 1.00 56.15 48 PHE B N 1
ATOM 2339 C CA . PHE B 1 49 ? 1.120 31.683 85.796 1.00 52.34 48 PHE B CA 1
ATOM 2340 C C . PHE B 1 49 ? 2.589 31.431 86.031 1.00 48.01 48 PHE B C 1
ATOM 2341 O O . PHE B 1 49 ? 2.963 30.552 86.813 1.00 47.90 48 PHE B O 1
ATOM 2349 N N . PRO B 1 50 ? 3.426 32.214 85.340 1.00 47.65 49 PRO B N 1
ATOM 2350 C CA . PRO B 1 50 ? 4.872 32.000 85.221 1.00 47.82 49 PRO B CA 1
ATOM 2351 C C . PRO B 1 50 ? 5.682 32.430 86.449 1.00 44.37 49 PRO B C 1
ATOM 2352 O O . PRO B 1 50 ? 6.643 33.199 86.315 1.00 44.26 49 PRO B O 1
ATOM 2356 N N . PHE B 1 51 ? 5.296 31.940 87.623 1.00 41.08 50 PHE B N 1
ATOM 2357 C CA . PHE B 1 51 ? 5.989 32.282 88.859 1.00 41.05 50 PHE B CA 1
ATOM 2358 C C . PHE B 1 51 ? 6.098 31.075 89.784 1.00 44.10 50 PHE B C 1
ATOM 2359 O O . PHE B 1 51 ? 5.109 30.390 90.046 1.00 47.05 50 PHE B O 1
ATOM 2367 N N . GLU B 1 52 ? 7.306 30.815 90.268 1.00 42.56 51 GLU B N 1
ATOM 2368 C CA . GLU B 1 52 ? 7.537 29.699 91.172 1.00 44.40 51 GLU B CA 1
ATOM 2369 C C . GLU B 1 52 ? 6.629 29.987 92.359 1.00 45.13 51 GLU B C 1
ATOM 2370 O O . GLU B 1 52 ? 5.893 29.116 92.819 1.00 50.42 51 GLU B O 1
ATOM 2376 N N . TRP B 1 53 ? 6.686 31.222 92.846 1.00 44.65 52 TRP B N 1
ATOM 2377 C CA . TRP B 1 53 ? 5.888 31.636 93.990 1.00 40.46 52 TRP B CA 1
ATOM 2378 C C . TRP B 1 53 ? 5.965 33.149 94.152 1.00 45.67 52 TRP B C 1
ATOM 2379 O O . TRP B 1 53 ? 6.743 33.815 93.469 1.00 47.47 52 TRP B O 1
ATOM 2390 N N . ALA B 1 54 ? 5.156 33.687 95.057 1.00 34.55 53 ALA B N 1
ATOM 2391 C CA . ALA B 1 54 ? 5.141 35.122 95.311 1.00 43.09 53 ALA B CA 1
ATOM 2392 C C . ALA B 1 54 ? 4.476 35.422 96.648 1.00 45.06 53 ALA B C 1
ATOM 2393 O O . ALA B 1 54 ? 3.369 34.958 96.918 1.00 45.64 53 ALA B O 1
ATOM 2395 N N . PHE B 1 55 ? 5.156 36.198 97.486 1.00 40.70 54 PHE B N 1
ATOM 2396 C CA . PHE B 1 55 ? 4.614 36.546 98.794 1.00 44.65 54 PHE B CA 1
ATOM 2397 C C . PHE B 1 55 ? 4.970 37.977 99.182 1.00 40.39 54 PHE B C 1
ATOM 2398 O O . PHE B 1 55 ? 5.889 38.573 98.620 1.00 41.61 54 PHE B O 1
ATOM 2406 N N . ALA B 1 56 ? 4.235 38.522 100.146 1.00 37.77 55 ALA B N 1
ATOM 2407 C CA . ALA B 1 56 ? 4.471 39.884 100.618 1.00 40.31 55 ALA B CA 1
ATOM 2408 C C . ALA B 1 56 ? 3.859 40.052 101.990 1.00 44.10 55 ALA B C 1
ATOM 2409 O O . ALA B 1 56 ? 3.013 39.251 102.401 1.00 44.78 55 ALA B O 1
ATOM 2411 N N . GLY B 1 57 ? 4.298 41.088 102.699 1.00 41.56 56 GLY B N 1
ATOM 2412 C CA . GLY B 1 57 ? 3.785 41.380 104.020 1.00 41.54 56 GLY B CA 1
ATOM 2413 C C . GLY B 1 57 ? 4.347 42.698 104.534 1.00 46.44 56 GLY B C 1
ATOM 2414 O O . GLY B 1 57 ? 5.384 43.176 104.043 1.00 43.43 56 GLY B O 1
ATOM 2415 N N . THR B 1 58 ? 3.655 43.290 105.509 1.00 34.99 57 THR B N 1
ATOM 2416 C CA . THR B 1 58 ? 4.154 44.453 106.222 1.00 39.83 57 THR B CA 1
ATOM 2417 C C . THR B 1 58 ? 5.132 43.974 107.292 1.00 44.07 57 THR B C 1
ATOM 2418 O O . THR B 1 58 ? 5.212 42.766 107.578 1.00 43.02 57 THR B O 1
ATOM 2422 N N . ASN B 1 59 ? 5.876 44.911 107.875 1.00 40.98 58 ASN B N 1
ATOM 2423 C CA . ASN B 1 59 ? 6.903 44.557 108.853 1.00 44.20 58 ASN B CA 1
ATOM 2424 C C . ASN B 1 59 ? 6.383 43.698 110.015 1.00 48.99 58 ASN B C 1
ATOM 2425 O O . ASN B 1 59 ? 7.114 42.834 110.524 1.00 54.65 58 ASN B O 1
ATOM 2430 N N . GLU B 1 60 ? 5.126 43.911 110.411 1.00 50.10 59 GLU B N 1
ATOM 2431 C CA . GLU B 1 60 ? 4.530 43.179 111.546 1.00 52.30 59 GLU B CA 1
ATOM 2432 C C . GLU B 1 60 ? 4.334 41.689 111.269 1.00 53.11 59 GLU B C 1
ATOM 2433 O O . GLU B 1 60 ? 4.118 40.914 112.203 1.00 54.35 59 GLU B O 1
ATOM 2439 N N . THR B 1 61 ? 4.391 41.289 109.998 1.00 47.90 60 THR B N 1
ATOM 2440 C CA . THR B 1 61 ? 4.113 39.897 109.639 1.00 47.03 60 THR B CA 1
ATOM 2441 C C . THR B 1 61 ? 5.365 39.011 109.691 1.00 49.23 60 THR B C 1
ATOM 2442 O O . THR B 1 61 ? 5.281 37.787 109.489 1.00 47.14 60 THR B O 1
ATOM 2446 N N . VAL B 1 62 ? 6.516 39.631 109.961 1.00 48.26 61 VAL B N 1
ATOM 2447 C CA . VAL B 1 62 ? 7.748 38.878 110.216 1.00 49.92 61 VAL B CA 1
ATOM 2448 C C . VAL B 1 62 ? 8.398 39.205 111.558 1.00 50.79 61 VAL B C 1
ATOM 2449 O O . VAL B 1 62 ? 8.566 40.380 111.912 1.00 52.72 61 VAL B O 1
ATOM 2453 N N . LYS B 1 63 ? 8.787 38.159 112.282 1.00 50.97 62 LYS B N 1
ATOM 2454 C CA . LYS B 1 63 ? 9.550 38.323 113.512 1.00 56.63 62 LYS B CA 1
ATOM 2455 C C . LYS B 1 63 ? 11.044 38.158 113.233 1.00 53.38 62 LYS B C 1
ATOM 2456 O O . LYS B 1 63 ? 11.500 37.084 112.830 1.00 51.11 62 LYS B O 1
ATOM 2462 N N . ALA B 1 64 ? 11.822 39.249 113.452 1.00 54.21 63 ALA B N 1
ATOM 2463 C CA . ALA B 1 64 ? 13.255 39.264 113.174 1.00 56.40 63 ALA B CA 1
ATOM 2464 C C . ALA B 1 64 ? 14.055 39.248 114.454 1.00 57.12 63 ALA B C 1
ATOM 2465 O O . ALA B 1 64 ? 14.032 40.234 115.207 1.00 57.62 63 ALA B O 1
ATOM 2467 N N . ASN B 1 65 ? 14.848 38.216 114.653 1.00 62.95 64 ASN B N 1
ATOM 2468 C CA . ASN B 1 65 ? 15.710 38.143 115.830 1.00 63.26 64 ASN B CA 1
ATOM 2469 C C . ASN B 1 65 ? 17.178 37.862 115.495 1.00 65.44 64 ASN B C 1
ATOM 2470 O O . ASN B 1 65 ? 17.500 36.803 114.947 1.00 66.78 64 ASN B O 1
ATOM 2475 N N . ASP B 1 66 ? 18.055 38.822 115.803 1.00 66.74 65 ASP B N 1
ATOM 2476 C CA . ASP B 1 66 ? 19.495 38.568 115.804 1.00 69.74 65 ASP B CA 1
ATOM 2477 C C . ASP B 1 66 ? 19.815 37.526 116.850 1.00 73.75 65 ASP B C 1
ATOM 2478 O O . ASP B 1 66 ? 19.149 37.441 117.886 1.00 75.84 65 ASP B O 1
ATOM 2483 N N . GLN B 1 67 ? 20.819 36.710 116.560 1.00 71.57 66 GLN B N 1
ATOM 2484 C CA . GLN B 1 67 ? 21.528 36.012 117.612 1.00 77.59 66 GLN B CA 1
ATOM 2485 C C . GLN B 1 67 ? 22.969 36.522 117.544 1.00 80.60 66 GLN B C 1
ATOM 2486 O O . GLN B 1 67 ? 23.874 35.948 118.162 1.00 80.87 66 GLN B O 1
ATOM 2492 N N . GLY B 1 68 ? 23.159 37.603 116.777 1.00 81.81 67 GLY B N 1
ATOM 2493 C CA . GLY B 1 68 ? 24.392 38.375 116.806 1.00 85.50 67 GLY B CA 1
ATOM 2494 C C . GLY B 1 68 ? 25.546 38.073 115.847 1.00 84.78 67 GLY B C 1
ATOM 2495 O O . GLY B 1 68 ? 26.193 38.999 115.343 1.00 82.17 67 GLY B O 1
ATOM 2496 N N . ASN B 1 69 ? 25.843 36.799 115.609 1.00 80.08 68 ASN B N 1
ATOM 2497 C CA . ASN B 1 69 ? 27.012 36.448 114.793 1.00 84.17 68 ASN B CA 1
ATOM 2498 C C . ASN B 1 69 ? 26.689 36.291 113.302 1.00 82.62 68 ASN B C 1
ATOM 2499 O O . ASN B 1 69 ? 26.831 35.200 112.741 1.00 84.03 68 ASN B O 1
ATOM 2504 N N . GLY B 1 70 ? 26.266 37.385 112.666 1.00 82.78 69 GLY B N 1
ATOM 2505 C CA . GLY B 1 70 ? 25.765 37.345 111.298 1.00 78.44 69 GLY B CA 1
ATOM 2506 C C . GLY B 1 70 ? 24.597 36.381 111.113 1.00 73.21 69 GLY B C 1
ATOM 2507 O O . GLY B 1 70 ? 24.278 36.002 109.981 1.00 66.16 69 GLY B O 1
ATOM 2508 N N . VAL B 1 71 ? 23.970 35.983 112.222 1.00 73.48 70 VAL B N 1
ATOM 2509 C CA . VAL B 1 71 ? 22.848 35.039 112.199 1.00 72.09 70 VAL B CA 1
ATOM 2510 C C . VAL B 1 71 ? 21.571 35.680 112.739 1.00 69.63 70 VAL B C 1
ATOM 2511 O O . VAL B 1 71 ? 21.566 36.252 113.834 1.00 70.86 70 VAL B O 1
ATOM 2515 N N . VAL B 1 72 ? 20.497 35.593 111.959 1.00 64.06 71 VAL B N 1
ATOM 2516 C CA . VAL B 1 72 ? 19.204 36.094 112.386 1.00 60.53 71 VAL B CA 1
ATOM 2517 C C . VAL B 1 72 ? 18.103 35.140 111.966 1.00 57.48 71 VAL B C 1
ATOM 2518 O O . VAL B 1 72 ? 18.187 34.472 110.933 1.00 57.06 71 VAL B O 1
ATOM 2522 N N . THR B 1 73 ? 17.077 35.051 112.801 1.00 58.66 72 THR B N 1
ATOM 2523 C CA . THR B 1 73 ? 15.920 34.227 112.492 1.00 53.85 72 THR B CA 1
ATOM 2524 C C . THR B 1 73 ? 14.817 35.134 111.979 1.00 48.17 72 THR B C 1
ATOM 2525 O O . THR B 1 73 ? 14.687 36.284 112.410 1.00 54.58 72 THR B O 1
ATOM 2529 N N . GLN B 1 74 ? 14.027 34.629 111.048 1.00 48.32 73 GLN B N 1
ATOM 2530 C CA . GLN B 1 74 ? 12.900 35.392 110.540 1.00 47.91 73 GLN B CA 1
ATOM 2531 C C . GLN B 1 74 ? 11.710 34.463 110.472 1.00 48.42 73 GLN B C 1
ATOM 2532 O O . GLN B 1 74 ? 11.731 33.456 109.752 1.00 51.07 73 GLN B O 1
ATOM 2538 N N . ASP B 1 75 ? 10.677 34.790 111.232 1.00 48.73 74 ASP B N 1
ATOM 2539 C CA . ASP B 1 75 ? 9.487 33.967 111.249 1.00 46.44 74 ASP B CA 1
ATOM 2540 C C . ASP B 1 75 ? 8.383 34.700 110.529 1.00 49.23 74 ASP B C 1
ATOM 2541 O O . ASP B 1 75 ? 7.997 35.824 110.908 1.00 47.75 74 ASP B O 1
ATOM 2546 N N . PHE B 1 76 ? 7.891 34.058 109.476 1.00 48.01 75 PHE B N 1
ATOM 2547 C CA . PHE B 1 76 ? 6.960 34.697 108.561 1.00 49.13 75 PHE B CA 1
ATOM 2548 C C . PHE B 1 76 ? 5.535 34.218 108.735 1.00 47.52 75 PHE B C 1
ATOM 2549 O O . PHE B 1 76 ? 5.260 33.012 108.761 1.00 48.24 75 PHE B O 1
ATOM 2557 N N . ASN B 1 77 ? 4.627 35.179 108.816 1.00 49.00 76 ASN B N 1
ATOM 2558 C CA . ASN B 1 77 ? 3.212 34.904 108.602 1.00 51.81 76 ASN B CA 1
ATOM 2559 C C . ASN B 1 77 ? 2.675 35.757 107.459 1.00 46.85 76 ASN B C 1
ATOM 2560 O O . ASN B 1 77 ? 2.284 36.916 107.644 1.00 45.34 76 ASN B O 1
ATOM 2565 N N . PHE B 1 78 ? 2.675 35.157 106.272 1.00 46.49 77 PHE B N 1
ATOM 2566 C CA . PHE B 1 78 ? 2.491 35.891 105.019 1.00 46.58 77 PHE B CA 1
ATOM 2567 C C . PHE B 1 78 ? 1.140 36.556 104.852 1.00 47.51 77 PHE B C 1
ATOM 2568 O O . PHE B 1 78 ? 0.102 35.919 105.034 1.00 52.46 77 PHE B O 1
ATOM 2576 N N . TRP B 1 79 ? 1.158 37.832 104.470 1.00 46.82 78 TRP B N 1
ATOM 2577 C CA . TRP B 1 79 ? -0.058 38.533 104.060 1.00 46.62 78 TRP B CA 1
ATOM 2578 C C . TRP B 1 79 ? -0.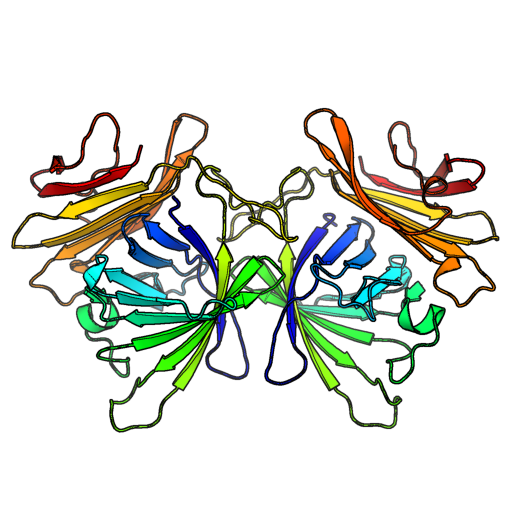480 38.071 102.661 1.00 49.97 78 TRP B C 1
ATOM 2579 O O . TRP B 1 79 ? -1.604 37.589 102.460 1.00 50.63 78 TRP B O 1
ATOM 2590 N N . LEU B 1 80 ? 0.426 38.239 101.699 1.00 47.40 79 LEU B N 1
ATOM 2591 C CA . LEU B 1 80 ? 0.257 37.682 100.363 1.00 44.86 79 LEU B CA 1
ATOM 2592 C C . LEU B 1 80 ? 1.049 36.377 100.292 1.00 46.94 79 LEU B C 1
ATOM 2593 O O . LEU B 1 80 ? 2.214 36.331 100.695 1.00 46.63 79 LEU B O 1
ATOM 2598 N N . ASP B 1 81 ? 0.402 35.323 99.797 1.00 49.73 80 ASP B N 1
ATOM 2599 C CA . ASP B 1 81 ? 1.036 34.032 99.561 1.00 48.03 80 ASP B CA 1
ATOM 2600 C C . ASP B 1 81 ? 0.241 33.333 98.463 1.00 47.83 80 ASP B C 1
ATOM 2601 O O . ASP B 1 81 ? -0.822 32.765 98.722 1.00 49.89 80 ASP B O 1
ATOM 2606 N N . THR B 1 82 ? 0.741 33.379 97.235 1.00 48.05 81 THR B N 1
ATOM 2607 C CA . THR B 1 82 ? -0.020 32.842 96.103 1.00 51.11 81 THR B CA 1
ATOM 2608 C C . THR B 1 82 ? -0.416 31.363 96.294 1.00 53.23 81 THR B C 1
ATOM 2609 O O . THR B 1 82 ? -1.377 30.889 95.678 1.00 52.35 81 THR B O 1
ATOM 2613 N N . ASN B 1 83 ? 0.326 30.640 97.135 1.00 47.88 82 ASN B N 1
ATOM 2614 C CA . ASN B 1 83 ? -0.040 29.265 97.448 1.00 53.75 82 ASN B CA 1
ATOM 2615 C C . ASN B 1 83 ? -1.414 29.174 98.101 1.00 55.83 82 ASN B C 1
ATOM 2616 O O . ASN B 1 83 ? -2.168 28.243 97.826 1.00 57.72 82 ASN B O 1
ATOM 2621 N N . VAL B 1 84 ? -1.729 30.134 98.972 1.00 54.23 83 VAL B N 1
ATOM 2622 C CA . VAL B 1 84 ? -3.005 30.118 99.675 1.00 53.95 83 VAL B CA 1
ATOM 2623 C C . VAL B 1 84 ? -4.081 30.919 98.953 1.00 57.30 83 VAL B C 1
ATOM 2624 O O . VAL B 1 84 ? -5.263 30.607 99.085 1.00 60.91 83 VAL B O 1
ATOM 2628 N N . TYR B 1 85 ? -3.688 31.935 98.188 1.00 52.04 84 TYR B N 1
ATOM 2629 C CA . TYR B 1 85 ? -4.658 32.674 97.386 1.00 52.22 84 TYR B CA 1
ATOM 2630 C C . TYR B 1 85 ? -5.278 31.734 96.366 1.00 58.75 84 TYR B C 1
ATOM 2631 O O . TYR B 1 85 ? -6.446 31.886 95.996 1.00 59.04 84 TYR B O 1
ATOM 2640 N N . LEU B 1 86 ? -4.484 30.765 95.912 1.00 57.51 85 LEU B N 1
ATOM 2641 C CA . LEU B 1 86 ? -4.897 29.867 94.841 1.00 61.19 85 LEU B CA 1
ATOM 2642 C C . LEU B 1 86 ? -5.285 28.484 95.359 1.00 62.35 85 LEU B C 1
ATOM 2643 O O . LEU B 1 86 ? -5.699 27.622 94.584 1.00 60.09 85 LEU B O 1
ATOM 2648 N N . ASN B 1 87 ? -5.150 28.276 96.666 1.00 64.23 86 ASN B N 1
ATOM 2649 C CA . ASN B 1 87 ? -5.347 26.949 97.260 1.00 67.14 86 ASN B CA 1
ATOM 2650 C C . ASN B 1 87 ? -4.597 25.857 96.496 1.00 67.86 86 ASN B C 1
ATOM 2651 O O . ASN B 1 87 ? -5.174 24.832 96.124 1.00 70.73 86 ASN B O 1
ATOM 2656 N N . VAL B 1 88 ? -3.309 26.079 96.255 1.00 63.22 87 VAL B N 1
ATOM 2657 C CA . VAL B 1 88 ? -2.512 25.045 95.617 1.00 69.69 87 VAL B CA 1
ATOM 2658 C C . VAL B 1 88 ? -2.310 23.896 96.605 1.00 68.75 87 VAL B C 1
ATOM 2659 O O . VAL B 1 88 ? -2.083 24.128 97.797 1.00 65.65 87 VAL B O 1
ATOM 2663 N N . PRO B 1 89 ? -2.426 22.654 96.107 1.00 72.64 88 PRO B N 1
ATOM 2664 C CA . PRO B 1 89 ? -2.312 21.435 96.919 1.00 73.37 88 PRO B CA 1
ATOM 2665 C C . PRO B 1 89 ? -0.872 21.165 97.344 1.00 72.42 88 PRO B C 1
ATOM 2666 O O . PRO B 1 89 ? 0.064 21.654 96.696 1.00 68.73 88 PRO B O 1
ATOM 2670 N N . ASN B 1 90 ? -0.710 20.380 98.408 1.00 69.82 89 ASN B N 1
ATOM 2671 C CA . ASN B 1 90 ? 0.607 19.932 98.843 1.00 71.30 89 ASN B CA 1
ATOM 2672 C C . ASN B 1 90 ? 1.525 21.106 99.136 1.00 72.35 89 ASN B C 1
ATOM 2673 O O . ASN B 1 90 ? 2.698 21.108 98.738 1.00 70.22 89 ASN B O 1
ATOM 2678 N N . THR B 1 91 ? 0.990 22.099 99.838 1.00 66.66 90 THR B N 1
ATOM 2679 C CA . THR B 1 91 ? 1.705 23.347 100.051 1.00 60.75 90 THR B CA 1
ATOM 2680 C C . THR B 1 91 ? 1.584 23.820 101.499 1.00 63.39 90 THR B C 1
ATOM 2681 O O . THR B 1 91 ? 0.489 23.815 102.073 1.00 59.94 90 THR B O 1
ATOM 2685 N N . HIS B 1 92 ? 2.712 24.224 102.084 1.00 62.21 91 HIS B N 1
ATOM 2686 C CA . HIS B 1 92 ? 2.765 24.629 103.491 1.00 58.20 91 HIS B CA 1
ATOM 2687 C C . HIS B 1 92 ? 1.686 25.650 103.865 1.00 56.36 91 HIS B C 1
ATOM 2688 O O . HIS B 1 92 ? 1.273 26.466 103.040 1.00 56.05 91 HIS B O 1
ATOM 2695 N N . ARG B 1 93 ? 1.235 25.604 105.118 1.00 56.19 92 ARG B N 1
ATOM 2696 C CA . ARG B 1 93 ? 0.280 26.585 105.641 1.00 50.76 92 ARG B CA 1
ATOM 2697 C C . ARG B 1 93 ? 0.698 27.067 107.024 1.00 50.01 92 ARG B C 1
ATOM 2698 O O . ARG B 1 93 ? 1.214 26.296 107.835 1.00 58.11 92 ARG B O 1
ATOM 2706 N N . GLY B 1 94 ? 0.474 28.344 107.296 1.00 48.02 93 GLY B N 1
ATOM 2707 C CA . GLY B 1 94 ? 0.829 28.916 108.583 1.00 45.21 93 GLY B CA 1
ATOM 2708 C C . GLY B 1 94 ? 2.228 29.508 108.619 1.00 49.36 93 GLY B C 1
ATOM 2709 O O . GLY B 1 94 ? 2.903 29.600 107.598 1.00 52.63 93 GLY B O 1
ATOM 2710 N N . GLU B 1 95 ? 2.658 29.918 109.805 1.00 49.00 94 GLU B N 1
ATOM 2711 C CA . GLU B 1 95 ? 4.003 30.443 110.022 1.00 51.89 94 GLU B CA 1
ATOM 2712 C C . GLU B 1 95 ? 5.120 29.610 109.374 1.00 53.22 94 GLU B C 1
ATOM 2713 O O . GLU B 1 95 ? 5.074 28.372 109.370 1.00 49.28 94 GLU B O 1
ATOM 2719 N N . VAL B 1 96 ? 6.124 30.298 108.830 1.00 52.69 95 VAL B N 1
ATOM 2720 C CA . VAL B 1 96 ? 7.324 29.633 108.315 1.00 50.63 95 VAL B CA 1
ATOM 2721 C C . VAL B 1 96 ? 8.555 30.140 109.058 1.00 48.67 95 VAL B C 1
ATOM 2722 O O . VAL B 1 96 ? 8.750 31.357 109.196 1.00 50.46 95 VAL B O 1
ATOM 2726 N N . ASN B 1 97 ? 9.379 29.208 109.533 1.00 47.88 96 ASN B N 1
ATOM 2727 C CA . ASN B 1 97 ? 10.542 29.559 110.340 1.00 48.97 96 ASN B CA 1
ATOM 2728 C C . ASN B 1 97 ? 11.850 29.423 109.563 1.00 51.19 96 ASN B C 1
ATOM 2729 O O . ASN B 1 97 ? 12.149 28.363 108.998 1.00 52.18 96 ASN B O 1
ATOM 2734 N N . THR B 1 98 ? 12.629 30.503 109.541 1.00 46.75 97 THR B N 1
ATOM 2735 C CA . THR B 1 98 ? 13.830 30.558 108.714 1.00 46.71 97 THR B CA 1
ATOM 2736 C C . THR B 1 98 ? 15.018 31.092 109.485 1.00 51.85 97 THR B C 1
ATOM 2737 O O . THR B 1 98 ? 14.870 31.862 110.453 1.00 50.83 97 THR B O 1
ATOM 2741 N N . THR B 1 99 ? 16.198 30.694 109.025 1.00 49.69 98 THR B N 1
ATOM 2742 C CA . THR B 1 99 ? 17.447 31.198 109.565 1.00 50.87 98 THR B CA 1
ATOM 2743 C C . THR B 1 99 ? 18.295 31.808 108.441 1.00 49.09 98 THR B C 1
ATOM 2744 O O . THR B 1 99 ? 18.385 31.263 107.333 1.00 46.76 98 THR B O 1
ATOM 2748 N N . TRP B 1 100 ? 18.913 32.946 108.737 1.00 51.54 99 TRP B N 1
ATOM 2749 C CA . TRP B 1 100 ? 19.682 33.685 107.752 1.00 49.83 99 TRP B CA 1
ATOM 2750 C C . TRP B 1 100 ? 21.104 33.905 108.261 1.00 56.69 99 TRP B C 1
ATOM 2751 O O . TRP B 1 100 ? 21.311 34.624 109.246 1.00 57.33 99 TRP B O 1
ATOM 2762 N N . LYS B 1 101 ? 22.078 33.280 107.596 1.00 52.21 100 LYS B N 1
ATOM 2763 C CA . LYS B 1 101 ? 23.483 33.387 108.009 1.00 53.21 100 LYS B CA 1
ATOM 2764 C C . LYS B 1 101 ? 24.319 34.100 106.942 1.00 47.26 100 LYS B C 1
ATOM 2765 O O . LYS B 1 101 ? 24.359 33.658 105.790 1.00 47.03 100 LYS B O 1
ATOM 2771 N N . ASN B 1 102 ? 24.971 35.201 107.310 1.00 47.03 101 ASN B N 1
ATOM 2772 C CA . ASN B 1 102 ? 25.892 35.876 106.390 1.00 46.79 101 ASN B CA 1
ATOM 2773 C C . ASN B 1 102 ? 27.161 35.057 106.153 1.00 46.17 101 ASN B C 1
ATOM 2774 O O . ASN B 1 102 ? 27.646 34.364 107.057 1.00 45.46 101 ASN B O 1
ATOM 2779 N N . TRP B 1 103 ? 27.686 35.122 104.931 1.00 46.93 102 TRP B N 1
ATOM 2780 C CA . TRP B 1 103 ? 28.971 34.505 104.617 1.00 40.61 102 TRP B CA 1
ATOM 2781 C C . TRP B 1 103 ? 30.005 35.605 104.485 1.00 39.57 102 TRP B C 1
ATOM 2782 O O . TRP B 1 103 ? 29.649 36.778 104.342 1.00 37.60 102 TRP B O 1
ATOM 2793 N N . ASP B 1 104 ? 31.282 35.239 104.528 1.00 42.63 103 ASP B N 1
ATOM 2794 C CA . ASP B 1 104 ? 32.344 36.224 104.328 1.00 43.32 103 ASP B CA 1
ATOM 2795 C C . ASP B 1 104 ? 32.237 36.901 102.956 1.00 41.01 103 ASP B C 1
ATOM 2796 O O . ASP B 1 104 ? 32.612 38.065 102.799 1.00 40.57 103 ASP B O 1
ATOM 2801 N N . SER B 1 105 ? 31.708 36.173 101.972 1.00 37.18 104 SER B N 1
ATOM 2802 C CA . SER B 1 105 ? 31.636 36.678 100.604 1.00 37.62 104 SER B CA 1
ATOM 2803 C C . SER B 1 105 ? 30.568 37.763 100.474 1.00 39.28 104 SER B C 1
ATOM 2804 O O . SER B 1 105 ? 30.472 38.440 99.439 1.00 36.74 104 SER B O 1
ATOM 2807 N N . GLY B 1 106 ? 29.759 37.926 101.520 1.00 38.92 105 GLY B N 1
ATOM 2808 C CA . GLY B 1 106 ? 28.710 38.936 101.494 1.00 37.05 105 GLY B CA 1
ATOM 2809 C C . GLY B 1 106 ? 27.378 38.449 100.937 1.00 35.40 105 GLY B C 1
ATOM 2810 O O . GLY B 1 106 ? 26.438 39.226 100.807 1.00 36.48 105 GLY B O 1
ATOM 2811 N N . CYS B 1 107 ? 27.301 37.170 100.583 1.00 36.58 106 CYS B N 1
ATOM 2812 C CA . CYS B 1 107 ? 26.023 36.565 100.253 1.00 37.14 106 CYS B CA 1
ATOM 2813 C C . CYS B 1 107 ? 25.386 36.053 101.536 1.00 41.35 106 CYS B C 1
ATOM 2814 O O . CYS B 1 107 ? 26.076 35.900 102.555 1.00 40.10 106 CYS B O 1
ATOM 2817 N N . VAL B 1 108 ? 24.079 35.785 101.493 1.00 40.18 107 VAL B N 1
ATOM 2818 C CA . VAL B 1 108 ? 23.381 35.293 102.679 1.00 42.12 107 VAL B CA 1
ATOM 2819 C C . VAL B 1 108 ? 22.701 33.956 102.429 1.00 40.61 107 VAL B C 1
ATOM 2820 O O . VAL B 1 108 ? 22.076 33.744 101.382 1.00 39.27 107 VAL B O 1
ATOM 2824 N N . GLU B 1 109 ? 22.824 33.053 103.398 1.00 44.42 108 GLU B N 1
ATOM 2825 C CA . GLU B 1 109 ? 22.241 31.718 103.262 1.00 46.28 108 GLU B CA 1
ATOM 2826 C C . GLU B 1 109 ? 20.938 31.592 104.049 1.00 47.15 108 GLU B C 1
ATOM 2827 O O . GLU B 1 109 ? 20.929 31.772 105.273 1.00 45.80 108 GLU B O 1
ATOM 2833 N N . GLU B 1 110 ? 19.852 31.272 103.344 1.00 42.64 109 GLU B N 1
ATOM 2834 C CA . GLU B 1 110 ? 18.553 31.084 103.976 1.00 47.10 109 GLU B CA 1
ATOM 2835 C C . GLU B 1 110 ? 18.241 29.599 104.126 1.00 48.85 109 GLU B C 1
ATOM 2836 O O . GLU B 1 110 ? 18.277 28.837 103.148 1.00 48.78 109 GLU B O 1
ATOM 2842 N N . THR B 1 111 ? 17.941 29.187 105.353 1.00 44.93 110 THR B N 1
ATOM 2843 C CA . THR B 1 111 ? 17.539 27.800 105.594 1.00 50.10 110 THR B CA 1
ATOM 2844 C C . THR B 1 111 ? 16.250 27.703 106.409 1.00 52.73 110 THR B C 1
ATOM 2845 O O . THR B 1 111 ? 15.837 28.664 107.085 1.00 49.37 110 THR B O 1
ATOM 2849 N N . GLY B 1 112 ? 15.620 26.535 106.333 1.00 55.71 111 GLY B N 1
ATOM 2850 C CA . GLY B 1 112 ? 14.385 26.284 107.046 1.00 54.22 111 GLY B CA 1
ATOM 2851 C C . GLY B 1 112 ? 13.782 24.963 106.623 1.00 58.35 111 GLY B C 1
ATOM 2852 O O . GLY B 1 112 ? 14.381 24.194 105.845 1.00 55.51 111 GLY B O 1
ATOM 2853 N N . ALA B 1 113 ? 12.590 24.695 107.144 1.00 58.70 112 ALA B N 1
ATOM 2854 C CA . ALA B 1 113 ? 11.856 23.488 106.791 1.00 64.00 112 ALA B CA 1
ATOM 2855 C C . ALA B 1 113 ? 10.398 23.861 106.647 1.00 63.19 112 ALA B C 1
ATOM 2856 O O . ALA B 1 113 ? 9.921 24.831 107.248 1.00 64.56 112 ALA B O 1
ATOM 2858 N N . VAL B 1 114 ? 9.677 23.085 105.858 1.00 63.55 113 VAL B N 1
ATOM 2859 C CA . VAL B 1 114 ? 8.305 23.439 105.551 1.00 65.46 113 VAL B CA 1
ATOM 2860 C C . VAL B 1 114 ? 7.415 22.188 105.538 1.00 67.73 113 VAL B C 1
ATOM 2861 O O . VAL B 1 114 ? 7.900 21.070 105.331 1.00 66.72 113 VAL B O 1
ATOM 2865 N N . TYR B 1 115 ? 6.121 22.373 105.788 1.00 67.90 114 TYR B N 1
ATOM 2866 C CA . TYR B 1 115 ? 5.204 21.240 105.915 1.00 67.17 114 TYR B CA 1
ATOM 2867 C C . TYR B 1 115 ? 4.122 21.275 104.861 1.00 65.43 114 TYR B C 1
ATOM 2868 O O . TYR B 1 115 ? 2.998 21.720 105.125 1.00 67.69 114 TYR B O 1
ATOM 2877 N N . PRO B 1 116 ? 4.465 20.800 103.659 1.00 65.05 115 PRO B N 1
ATOM 2878 C CA . PRO B 1 116 ? 3.595 20.818 102.476 1.00 68.20 115 PRO B CA 1
ATOM 2879 C C . PRO B 1 116 ? 2.423 19.838 102.560 1.00 71.42 115 PRO B C 1
ATOM 2880 O O . PRO B 1 116 ? 1.396 20.067 101.915 1.00 71.62 115 PRO B O 1
ATOM 2884 N N . PHE B 1 117 ? 2.580 18.763 103.332 1.00 74.97 116 PHE B N 1
ATOM 2885 C CA . PHE B 1 117 ? 1.512 17.780 103.491 1.00 74.10 116 PHE B CA 1
ATOM 2886 C C . PHE B 1 117 ? 0.904 17.857 104.892 1.00 78.10 116 PHE B C 1
ATOM 2887 O O . PHE B 1 117 ? 0.391 16.860 105.413 1.00 83.94 116 PHE B O 1
ATOM 2895 N N . GLY B 1 118 ? 0.965 19.044 105.494 1.00 75.27 117 GLY B N 1
ATOM 2896 C CA . GLY B 1 118 ? 0.369 19.279 106.798 1.00 71.86 117 GLY B CA 1
ATOM 2897 C C . GLY B 1 118 ? 1.381 19.229 107.921 1.00 75.88 117 GLY B C 1
ATOM 2898 O O . GLY B 1 118 ? 2.414 18.562 107.802 1.00 75.46 117 GLY B O 1
ATOM 2899 N N . ALA B 1 119 ? 1.079 19.940 109.009 1.00 78.26 118 ALA B N 1
ATOM 2900 C CA . ALA B 1 119 ? 1.943 19.998 110.192 1.00 77.03 118 ALA B CA 1
ATOM 2901 C C . ALA B 1 119 ? 2.207 18.612 110.789 1.00 81.97 118 ALA B C 1
ATOM 2902 O O . ALA B 1 119 ? 3.256 18.369 111.394 1.00 81.17 118 ALA B O 1
ATOM 2904 N N . ASP B 1 120 ? 1.264 17.697 110.583 1.00 81.69 119 ASP B N 1
ATOM 2905 C CA . ASP B 1 120 ? 1.402 16.330 111.073 1.00 85.76 119 ASP B CA 1
ATOM 2906 C C . ASP B 1 120 ? 1.899 15.383 109.980 1.00 86.73 119 ASP B C 1
ATOM 2907 O O . ASP B 1 120 ? 1.336 14.308 109.775 1.00 90.18 119 ASP B O 1
ATOM 2912 N N . LYS B 1 121 ? 2.958 15.788 109.285 1.00 85.20 120 LYS B N 1
ATOM 2913 C CA . LYS B 1 121 ? 3.545 14.977 108.222 1.00 83.91 120 LYS B CA 1
ATOM 2914 C C . LYS B 1 121 ? 5.057 15.190 108.184 1.00 80.76 120 LYS B C 1
ATOM 2915 O O . LYS B 1 121 ? 5.623 15.864 109.051 1.00 77.35 120 LYS B O 1
ATOM 2921 N N . GLU B 1 122 ? 5.705 14.606 107.182 1.00 81.74 121 GLU B N 1
ATOM 2922 C CA . GLU B 1 122 ? 7.147 14.736 107.019 1.00 83.20 121 GLU B CA 1
ATOM 2923 C C . GLU B 1 122 ? 7.508 16.179 106.629 1.00 82.45 121 GLU B C 1
ATOM 2924 O O . GLU B 1 122 ? 6.850 16.779 105.770 1.00 80.70 121 GLU B O 1
ATOM 2930 N N . SER B 1 123 ? 8.535 16.738 107.271 1.00 79.75 122 SER B N 1
ATOM 2931 C CA . SER B 1 123 ? 8.988 18.093 106.955 1.00 72.08 122 SER B CA 1
ATOM 2932 C C . SER B 1 123 ? 10.114 18.070 105.928 1.00 74.77 122 SER B C 1
ATOM 2933 O O . SER B 1 123 ? 11.102 17.346 106.092 1.00 78.42 122 SER B O 1
ATOM 2936 N N . VAL B 1 124 ? 9.960 18.863 104.872 1.00 69.93 123 VAL B N 1
ATOM 2937 C CA . VAL B 1 124 ? 11.023 19.058 103.888 1.00 67.49 123 VAL B CA 1
ATOM 2938 C C . VAL B 1 124 ? 11.914 20.251 104.273 1.00 64.27 123 VAL B C 1
ATOM 2939 O O . VAL B 1 124 ? 11.424 21.323 104.635 1.00 61.16 123 VAL B O 1
ATOM 2943 N N . SER B 1 125 ? 13.227 20.054 104.234 1.00 63.60 124 SER B N 1
ATOM 2944 C CA . SER B 1 125 ? 14.149 21.145 104.542 1.00 64.13 124 SER B CA 1
ATOM 2945 C C . SER B 1 125 ? 14.666 21.782 103.248 1.00 63.82 124 SER B C 1
ATOM 2946 O O . SER B 1 125 ? 14.972 21.080 102.274 1.00 64.26 124 SER B O 1
ATOM 2949 N N . PHE B 1 126 ? 14.726 23.114 103.234 1.00 61.03 125 PHE B N 1
ATOM 2950 C CA . PHE B 1 126 ? 15.186 23.850 102.058 1.00 54.99 125 PHE B CA 1
ATOM 2951 C C . PHE B 1 126 ? 16.381 24.740 102.394 1.00 50.69 125 PHE B C 1
ATOM 2952 O O . PHE B 1 126 ? 16.656 25.028 103.564 1.00 50.69 125 PHE B O 1
ATOM 2960 N N . ARG B 1 127 ? 17.102 25.145 101.352 1.00 51.09 126 ARG B N 1
ATOM 2961 C CA . ARG B 1 127 ? 18.114 26.191 101.457 1.00 48.54 126 ARG B CA 1
ATOM 2962 C C . ARG B 1 127 ? 17.985 27.119 100.265 1.00 46.98 126 ARG B C 1
ATOM 2963 O O . ARG B 1 127 ? 17.729 26.658 99.147 1.00 46.82 126 ARG B O 1
ATOM 2971 N N . GLU B 1 128 ? 18.151 28.421 100.502 1.00 43.54 127 GLU B N 1
ATOM 2972 C CA . GLU B 1 128 ? 18.199 29.397 99.410 1.00 44.14 127 GLU B CA 1
ATOM 2973 C C . GLU B 1 128 ? 19.391 30.332 99.573 1.00 46.12 127 GLU B C 1
ATOM 2974 O O . GLU B 1 128 ? 19.694 30.765 100.690 1.00 42.45 127 GLU B O 1
ATOM 2980 N N . MET B 1 129 ? 20.073 30.642 98.470 1.00 42.26 128 MET B N 1
ATOM 2981 C CA . MET B 1 129 ? 21.232 31.522 98.549 1.00 39.15 128 MET B CA 1
ATOM 2982 C C . MET B 1 129 ? 20.920 32.882 97.960 1.00 38.03 128 MET B C 1
ATOM 2983 O O . MET B 1 129 ? 20.376 32.993 96.861 1.00 41.07 128 MET B O 1
ATOM 2988 N N . TRP B 1 130 ? 21.273 33.923 98.702 1.00 37.53 129 TRP B N 1
ATOM 2989 C CA . TRP B 1 130 ? 20.917 35.280 98.316 1.00 37.92 129 TRP B CA 1
ATOM 2990 C C . TRP B 1 130 ? 22.129 36.152 98.081 1.00 39.34 129 TRP B C 1
ATOM 2991 O O . TRP B 1 130 ? 23.105 36.110 98.850 1.00 36.34 129 TRP B O 1
ATOM 3002 N N . GLN B 1 131 ? 22.033 36.951 97.020 1.00 35.00 130 GLN B N 1
ATOM 3003 C CA . GLN B 1 131 ? 23.034 37.934 96.674 1.00 34.19 130 GLN B CA 1
ATOM 3004 C C . GLN B 1 131 ? 22.466 39.325 96.873 1.00 34.55 130 GLN B C 1
ATOM 3005 O O . GLN B 1 131 ? 21.588 39.731 96.121 1.00 32.26 130 GLN B O 1
ATOM 3011 N N . PRO B 1 132 ? 22.955 40.063 97.881 1.00 33.12 131 PRO B N 1
ATOM 3012 C CA . PRO B 1 132 ? 22.567 41.487 97.949 1.00 30.49 131 PRO B CA 1
ATOM 3013 C C . PRO B 1 132 ? 23.156 42.263 96.766 1.00 35.70 131 PRO B C 1
ATOM 3014 O O . PRO B 1 132 ? 24.328 42.042 96.421 1.00 35.35 131 PRO B O 1
ATOM 3018 N N . VAL B 1 133 ? 22.351 43.139 96.161 1.00 31.89 132 VAL B N 1
ATOM 3019 C CA . VAL B 1 133 ? 22.762 43.992 95.051 1.00 31.46 132 VAL B CA 1
ATOM 3020 C C . VAL B 1 133 ? 22.512 45.469 95.389 1.00 33.71 132 VAL B C 1
ATOM 3021 O O . VAL B 1 133 ? 21.759 45.778 96.306 1.00 35.26 132 VAL B O 1
ATOM 3025 N N . ASP B 1 134 ? 23.121 46.384 94.636 1.00 35.80 133 ASP B N 1
ATOM 3026 C CA . ASP B 1 134 ? 22.987 47.814 94.920 1.00 36.10 133 ASP B CA 1
ATOM 3027 C C . ASP B 1 134 ? 21.749 48.443 94.255 1.00 37.09 133 ASP B C 1
ATOM 3028 O O . ASP B 1 134 ? 21.760 48.742 93.057 1.00 37.16 133 ASP B O 1
ATOM 3033 N N . PRO B 1 135 ? 20.687 48.682 95.050 1.00 39.41 134 PRO B N 1
ATOM 3034 C CA . PRO B 1 135 ? 19.388 49.125 94.512 1.00 37.86 134 PRO B CA 1
ATOM 3035 C C . PRO B 1 135 ? 19.465 50.491 93.835 1.00 36.79 134 PRO B C 1
ATOM 3036 O O . PRO B 1 135 ? 18.498 50.886 93.176 1.00 37.56 134 PRO B O 1
ATOM 3040 N N . SER B 1 136 ? 20.576 51.207 93.998 1.00 29.68 135 SER B N 1
ATOM 3041 C CA . SER B 1 136 ? 20.704 52.518 93.360 1.00 36.89 135 SER B CA 1
ATOM 3042 C C . SER B 1 136 ? 21.227 52.408 91.925 1.00 39.20 135 SER B C 1
ATOM 3043 O O . SER B 1 136 ? 21.349 53.414 91.210 1.00 40.99 135 SER B O 1
ATOM 3046 N N . ARG B 1 137 ? 21.498 51.176 91.497 1.00 37.91 136 ARG B N 1
ATOM 3047 C CA . ARG B 1 137 ? 22.025 50.911 90.157 1.00 40.40 136 ARG B CA 1
ATOM 3048 C C . ARG B 1 137 ? 20.969 50.278 89.248 1.00 40.38 136 ARG B C 1
ATOM 3049 O O . ARG B 1 137 ? 20.147 49.480 89.709 1.00 33.98 136 ARG B O 1
ATOM 3057 N N . GLU B 1 138 ? 20.972 50.649 87.967 1.00 40.95 137 GLU B N 1
ATOM 3058 C CA . GLU B 1 138 ? 20.004 50.080 87.024 1.00 43.32 137 GLU B CA 1
ATOM 3059 C C . GLU B 1 138 ? 20.431 48.673 86.597 1.00 43.23 137 GLU B C 1
ATOM 3060 O O . GLU B 1 138 ? 19.609 47.891 86.125 1.00 42.00 137 GLU B O 1
ATOM 3066 N N . ASP B 1 139 ? 21.713 48.354 86.774 1.00 39.23 138 ASP B N 1
ATOM 3067 C CA . ASP B 1 139 ? 22.179 46.981 86.596 1.00 43.04 138 ASP B CA 1
ATOM 3068 C C . ASP B 1 139 ? 22.135 46.244 87.937 1.00 38.43 138 ASP B C 1
ATOM 3069 O O . ASP B 1 139 ? 22.109 46.876 88.988 1.00 38.05 138 ASP B O 1
ATOM 3074 N N . LEU B 1 140 ? 22.127 44.914 87.887 1.00 37.32 139 LEU B N 1
ATOM 3075 C CA . LEU B 1 140 ? 22.372 44.079 89.063 1.00 36.24 139 LEU B CA 1
ATOM 3076 C C . LEU B 1 140 ? 23.873 44.115 89.414 1.00 36.58 139 LEU B C 1
ATOM 3077 O O . LEU B 1 140 ? 24.707 43.439 88.785 1.00 38.69 139 LEU B O 1
ATOM 3082 N N . VAL B 1 141 ? 24.205 44.919 90.413 1.00 29.23 140 VAL B N 1
ATOM 3083 C CA . VAL B 1 141 ? 25.573 45.134 90.838 1.00 31.31 140 VAL B CA 1
ATOM 3084 C C . VAL B 1 141 ? 25.792 44.512 92.214 1.00 34.83 140 VAL B C 1
ATOM 3085 O O . VAL B 1 141 ? 25.181 44.926 93.210 1.00 34.29 140 VAL B O 1
ATOM 3089 N N . ILE B 1 142 ? 26.674 43.524 92.269 1.00 36.71 141 ILE B N 1
ATOM 3090 C CA . ILE B 1 142 ? 26.987 42.841 93.515 1.00 34.39 141 ILE B CA 1
ATOM 3091 C C . ILE B 1 142 ? 27.557 43.820 94.561 1.00 36.44 141 ILE B C 1
ATOM 3092 O O . ILE B 1 142 ? 28.389 44.685 94.238 1.00 33.76 141 ILE B O 1
ATOM 3097 N N . VAL B 1 143 ? 27.084 43.705 95.804 1.00 37.18 142 VAL B N 1
ATOM 3098 C CA . VAL B 1 143 ? 27.623 44.516 96.901 1.00 37.52 142 VAL B CA 1
ATOM 3099 C C . VAL B 1 143 ? 28.519 43.691 97.833 1.00 35.87 142 VAL B C 1
ATOM 3100 O O . VAL B 1 143 ? 28.220 42.518 98.142 1.00 31.21 142 VAL B O 1
ATOM 3104 N N . SER B 1 144 ? 29.619 44.318 98.257 1.00 37.06 143 SER B N 1
ATOM 3105 C CA . SER B 1 144 ? 30.567 43.736 99.211 1.00 37.82 143 SER B CA 1
ATOM 3106 C C . SER B 1 144 ? 30.960 42.281 98.964 1.00 38.30 143 SER B C 1
ATOM 3107 O O . SER B 1 144 ? 30.727 41.412 99.801 1.00 36.32 143 SER B O 1
ATOM 3110 N N . PRO B 1 145 ? 31.574 42.015 97.806 1.00 38.85 144 PRO B N 1
ATOM 3111 C CA . PRO B 1 145 ? 32.125 40.683 97.549 1.00 38.11 144 PRO B CA 1
ATOM 3112 C C . PRO B 1 145 ? 33.376 40.427 98.386 1.00 38.70 144 PRO B C 1
ATOM 3113 O O . PRO B 1 145 ? 33.758 39.270 98.548 1.00 38.69 144 PRO B O 1
ATOM 3117 N N . ASN B 1 146 ? 34.017 41.485 98.881 1.00 35.71 145 ASN B N 1
ATOM 3118 C CA . ASN B 1 146 ? 35.301 41.346 99.571 1.00 35.62 145 ASN B CA 1
ATOM 3119 C C . ASN B 1 146 ? 35.459 42.167 100.855 1.00 41.45 145 ASN B C 1
ATOM 3120 O O . ASN B 1 146 ? 36.540 42.679 101.146 1.00 42.01 145 ASN B O 1
ATOM 3125 N N . ASN B 1 147 ? 34.379 42.278 101.620 1.00 44.66 146 ASN B N 1
ATOM 3126 C CA . ASN B 1 147 ? 34.400 42.922 102.936 1.00 47.84 146 ASN B CA 1
ATOM 3127 C C . ASN B 1 147 ? 34.378 44.459 102.963 1.00 46.19 146 ASN B C 1
ATOM 3128 O O . ASN B 1 147 ? 34.670 45.061 103.994 1.00 51.31 146 ASN B O 1
ATOM 3133 N N . GLU B 1 148 ? 34.026 45.099 101.854 1.00 42.49 147 GLU B N 1
ATOM 3134 C CA . GLU B 1 148 ? 33.930 46.552 101.863 1.00 47.38 147 GLU B CA 1
ATOM 3135 C C . GLU B 1 148 ? 32.617 47.006 102.522 1.00 51.92 147 GLU B C 1
ATOM 3136 O O . GLU B 1 148 ? 31.593 46.340 102.392 1.00 51.25 147 GLU B O 1
ATOM 3142 N N . LYS B 1 149 ? 32.658 48.108 103.267 1.00 56.62 148 LYS B N 1
ATOM 3143 C CA . LYS B 1 149 ? 31.437 48.658 103.850 1.00 56.70 148 LYS B CA 1
ATOM 3144 C C . LYS B 1 149 ? 30.529 49.191 102.739 1.00 55.34 148 LYS B C 1
ATOM 3145 O O . LYS B 1 149 ? 30.991 49.811 101.781 1.00 49.78 148 LYS B O 1
ATOM 3151 N N . PHE B 1 150 ? 29.235 48.928 102.857 1.00 55.22 149 PHE B N 1
ATOM 3152 C CA . PHE B 1 150 ? 28.291 49.412 101.866 1.00 53.83 149 PHE B CA 1
ATOM 3153 C C . PHE B 1 150 ? 27.235 50.299 102.508 1.00 54.28 149 PHE B C 1
ATOM 3154 O O . PHE B 1 150 ? 26.503 49.858 103.400 1.00 52.64 149 PHE B O 1
ATOM 3162 N N . SER B 1 151 ? 27.157 51.546 102.056 1.00 56.41 150 SER B N 1
ATOM 3163 C CA . SER B 1 151 ? 26.117 52.456 102.537 1.00 63.70 150 SER B CA 1
ATOM 3164 C C . SER B 1 151 ? 25.131 52.781 101.418 1.00 62.11 150 SER B C 1
ATOM 3165 O O . SER B 1 151 ? 25.530 53.204 100.321 1.00 60.91 150 SER B O 1
ATOM 3168 N N . SER B 1 152 ? 23.846 52.573 101.698 1.00 65.10 151 SER B N 1
ATOM 3169 C CA . SER B 1 152 ? 22.819 52.672 100.663 1.00 64.00 151 SER B CA 1
ATOM 3170 C C . SER B 1 152 ? 22.013 53.959 100.774 1.00 62.17 151 SER B C 1
ATOM 3171 O O . SER B 1 152 ? 21.154 54.081 101.654 1.00 60.70 151 SER B O 1
ATOM 3174 N N . ASN B 1 153 ? 22.279 54.897 99.863 1.00 61.41 152 ASN B N 1
ATOM 3175 C CA . ASN B 1 153 ? 21.528 56.149 99.784 1.00 63.43 152 ASN B CA 1
ATOM 3176 C C . ASN B 1 153 ? 20.199 56.002 99.012 1.00 63.94 152 ASN B C 1
ATOM 3177 O O . ASN B 1 153 ? 19.533 57.001 98.696 1.00 59.59 152 ASN B O 1
ATOM 3182 N N . ALA B 1 154 ? 19.821 54.755 98.718 1.00 59.07 153 ALA B N 1
ATOM 3183 C CA . ALA B 1 154 ? 18.607 54.461 97.953 1.00 52.09 153 ALA B CA 1
ATOM 3184 C C . ALA B 1 154 ? 17.332 54.856 98.699 1.00 45.87 153 ALA B C 1
ATOM 3185 O O . ALA B 1 154 ? 17.193 54.618 99.900 1.00 41.15 153 ALA B O 1
ATOM 3187 N N . ARG B 1 155 ? 16.387 55.435 97.972 1.00 48.74 154 ARG B N 1
ATOM 3188 C CA . ARG B 1 155 ? 15.077 55.705 98.545 1.00 49.19 154 ARG B CA 1
ATOM 3189 C C . ARG B 1 155 ? 14.384 54.401 98.986 1.00 45.70 154 ARG B C 1
ATOM 3190 O O . ARG B 1 155 ? 14.630 53.311 98.435 1.00 41.86 154 ARG B O 1
ATOM 3198 N N . SER B 1 156 ? 13.531 54.525 99.999 1.00 39.97 155 SER B N 1
ATOM 3199 C CA . SER B 1 156 ? 12.741 53.412 100.506 1.00 39.58 155 SER B CA 1
ATOM 3200 C C . SER B 1 156 ? 11.301 53.905 100.641 1.00 44.62 155 SER B C 1
ATOM 3201 O O . SER B 1 156 ? 10.987 54.725 101.534 1.00 39.18 155 SER B O 1
ATOM 3204 N N . ILE B 1 157 ? 10.430 53.430 99.748 1.00 40.38 156 ILE B N 1
ATOM 3205 C CA . ILE B 1 157 ? 9.027 53.843 99.749 1.00 38.05 156 ILE B CA 1
ATOM 3206 C C . ILE B 1 157 ? 8.111 52.612 99.682 1.00 45.09 156 ILE B C 1
ATOM 3207 O O . ILE B 1 157 ? 8.284 51.748 98.793 1.00 40.05 156 ILE B O 1
ATOM 3212 N N . VAL B 1 158 ? 7.145 52.498 100.598 1.00 39.40 157 VAL B N 1
ATOM 3213 C CA . VAL B 1 158 ? 6.112 51.483 100.365 1.00 41.25 157 VAL B CA 1
ATOM 3214 C C . VAL B 1 158 ? 4.660 51.989 100.384 1.00 40.85 157 VAL B C 1
ATOM 3215 O O . VAL B 1 158 ? 4.267 52.799 101.228 1.00 41.45 157 VAL B O 1
ATOM 3219 N N . LEU B 1 159 ? 3.883 51.518 99.415 1.00 41.67 158 LEU B N 1
ATOM 3220 C CA . LEU B 1 159 ? 2.466 51.838 99.340 1.00 40.68 158 LEU B CA 1
ATOM 3221 C C . LEU B 1 159 ? 1.625 50.602 99.667 1.00 41.74 158 LEU B C 1
ATOM 3222 O O . LEU B 1 159 ? 2.034 49.455 99.410 1.00 41.92 158 LEU B O 1
ATOM 3227 N N . LYS B 1 160 ? 0.442 50.843 100.222 1.00 40.19 159 LYS B N 1
ATOM 3228 C CA . LYS B 1 160 ? -0.499 49.779 100.552 1.00 39.82 159 LYS B CA 1
ATOM 3229 C C . LYS B 1 160 ? -1.910 50.233 100.196 1.00 42.84 159 LYS B C 1
ATOM 3230 O O . LYS B 1 160 ? -2.306 51.366 100.515 1.00 42.55 159 LYS B O 1
ATOM 3236 N N . VAL B 1 161 ? -2.667 49.360 99.530 1.00 44.12 160 VAL B N 1
ATOM 3237 C CA . VAL B 1 161 ? -4.007 49.725 99.056 1.00 48.78 160 VAL B CA 1
ATOM 3238 C C . VAL B 1 161 ? -4.956 49.986 100.198 1.00 60.67 160 VAL B C 1
ATOM 3239 O O . VAL B 1 161 ? -4.871 49.358 101.266 1.00 58.12 160 VAL B O 1
ATOM 3243 N N . THR B 1 162 ? -5.900 50.881 99.921 1.00 63.58 161 THR B N 1
ATOM 3244 C CA . THR B 1 162 ? -6.890 51.326 100.895 1.00 65.61 161 THR B CA 1
ATOM 3245 C C . THR B 1 162 ? -8.329 51.015 100.437 1.00 68.10 161 THR B C 1
ATOM 3246 O O . THR B 1 162 ? -9.264 51.096 101.246 1.00 68.66 161 THR B O 1
ATOM 3250 N N . A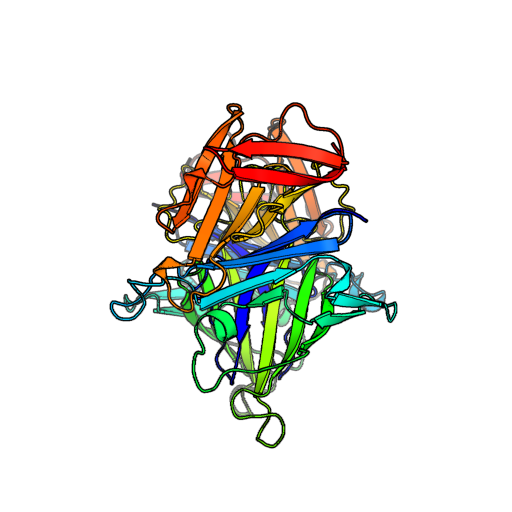SP B 1 163 ? -8.486 50.643 99.170 1.00 63.94 162 ASP B N 1
ATOM 3251 C CA . ASP B 1 163 ? -9.808 50.232 98.635 1.00 65.37 162 ASP B CA 1
ATOM 3252 C C . ASP B 1 163 ? -10.030 48.893 99.228 1.00 65.72 162 ASP B C 1
ATOM 3253 O O . ASP B 1 163 ? -9.223 47.981 99.050 1.00 69.38 162 ASP B O 1
ATOM 3258 N N . GLU B 1 164 ? -11.143 48.751 99.941 1.00 65.46 163 GLU B N 1
ATOM 3259 C CA . GLU B 1 164 ? -11.512 47.448 100.597 1.00 69.91 163 GLU B CA 1
ATOM 3260 C C . GLU B 1 164 ? -11.825 46.480 99.501 1.00 68.56 163 GLU B C 1
ATOM 3261 O O . GLU B 1 164 ? -12.384 45.419 99.779 1.00 64.69 163 GLU B O 1
ATOM 3267 N N . ALA B 1 165 ? -11.479 46.810 98.262 1.00 68.38 164 ALA B N 1
ATOM 3268 C CA . ALA B 1 165 ? -11.738 45.919 97.137 1.00 65.36 164 ALA B CA 1
ATOM 3269 C C . ALA B 1 165 ? -10.574 44.958 96.918 1.00 61.64 164 ALA B C 1
ATOM 3270 O O . ALA B 1 165 ? -10.769 43.815 96.507 1.00 56.21 164 ALA B O 1
ATOM 3272 N N . TYR B 1 166 ? -9.362 45.429 97.197 1.00 55.26 165 TYR B N 1
ATOM 3273 C CA . TYR B 1 166 ? -8.180 44.610 97.039 1.00 54.71 165 TYR B CA 1
ATOM 3274 C C . TYR B 1 166 ? -7.240 44.556 98.221 1.00 55.99 165 TYR B C 1
ATOM 3275 O O . TYR B 1 166 ? -7.429 45.270 99.223 1.00 58.74 165 TYR B O 1
ATOM 3284 N N . ASP B 1 167 ? -6.218 43.714 98.078 1.00 52.58 166 ASP B N 1
ATOM 3285 C CA . ASP B 1 167 ? -5.010 43.777 98.887 1.00 50.09 166 ASP B CA 1
ATOM 3286 C C . ASP B 1 167 ? -3.881 44.213 97.960 1.00 47.45 166 ASP B C 1
ATOM 3287 O O . ASP B 1 167 ? -3.881 43.867 96.778 1.00 43.79 166 ASP B O 1
ATOM 3292 N N . GLY B 1 168 ? -2.928 44.975 98.480 1.00 42.15 167 GLY B N 1
ATOM 3293 C CA . GLY B 1 168 ? -1.915 45.535 97.609 1.00 44.32 167 GLY B CA 1
ATOM 3294 C C . GLY B 1 168 ? -0.734 46.101 98.358 1.00 45.08 167 GLY B C 1
ATOM 3295 O O . GLY B 1 168 ? -0.889 46.679 99.451 1.00 40.94 167 GLY B O 1
ATOM 3296 N N . LEU B 1 169 ? 0.450 45.935 97.767 1.00 41.75 168 LEU B N 1
ATOM 3297 C CA . LEU B 1 169 ? 1.687 46.444 98.356 1.00 41.97 168 LEU B CA 1
ATOM 3298 C C . LEU B 1 169 ? 2.651 46.809 97.231 1.00 40.21 168 LEU B C 1
ATOM 3299 O O . LEU B 1 169 ? 2.889 46.002 96.327 1.00 39.82 168 LEU B O 1
ATOM 3304 N N . VAL B 1 170 ? 3.202 48.015 97.267 1.00 37.43 169 VAL B N 1
ATOM 3305 C CA . VAL B 1 170 ? 4.304 48.343 96.371 1.00 39.60 169 VAL B CA 1
ATOM 3306 C C . VAL B 1 170 ? 5.528 48.699 97.199 1.00 40.03 169 VAL B C 1
ATOM 3307 O O . VAL B 1 170 ? 5.442 49.498 98.141 1.00 40.32 169 VAL B O 1
ATOM 3311 N N . ILE B 1 171 ? 6.664 48.095 96.862 1.00 38.43 170 ILE B N 1
ATOM 3312 C CA . ILE B 1 171 ? 7.912 48.434 97.537 1.00 35.79 170 ILE B CA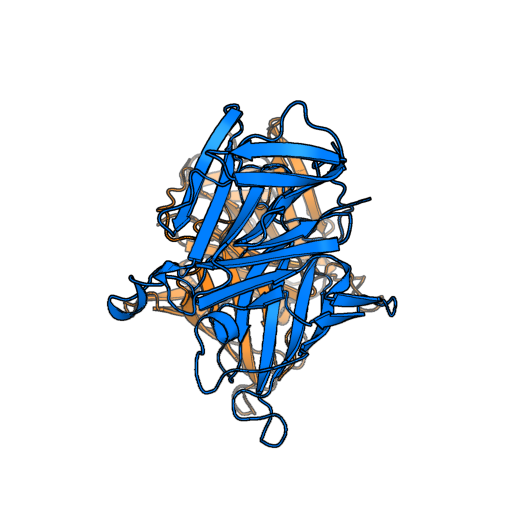 1
ATOM 3313 C C . ILE B 1 171 ? 8.919 49.015 96.553 1.00 38.26 170 ILE B C 1
ATOM 3314 O O . ILE B 1 171 ? 9.296 48.380 95.551 1.00 36.99 170 ILE B O 1
ATOM 3319 N N . VAL B 1 172 ? 9.315 50.249 96.836 1.00 35.92 171 VAL B N 1
ATOM 3320 C CA . VAL B 1 172 ? 10.230 50.983 95.982 1.00 38.45 171 VAL B CA 1
ATOM 3321 C C . VAL B 1 172 ? 11.554 51.149 96.722 1.00 42.36 171 VAL B C 1
ATOM 3322 O O . VAL B 1 172 ? 11.612 51.815 97.762 1.00 41.47 171 VAL B O 1
ATOM 3326 N N . ILE B 1 173 ? 12.606 50.520 96.199 1.00 39.18 172 ILE B N 1
ATOM 3327 C CA . ILE B 1 173 ? 13.944 50.641 96.774 1.00 41.72 172 ILE B CA 1
ATOM 3328 C C . ILE B 1 173 ? 14.937 51.132 95.730 1.00 33.78 172 ILE B C 1
ATOM 3329 O O . ILE B 1 173 ? 15.341 50.386 94.842 1.00 33.58 172 ILE B O 1
ATOM 3334 N N . GLY B 1 174 ? 15.347 52.382 95.841 1.00 38.32 173 GLY B N 1
ATOM 3335 C CA . GLY B 1 174 ? 16.218 52.948 94.830 1.00 41.12 173 GLY B CA 1
ATOM 3336 C C . GLY B 1 174 ? 15.516 52.844 93.496 1.00 37.48 173 GLY B C 1
ATOM 3337 O O . GLY B 1 174 ? 14.377 53.297 93.375 1.00 38.42 173 GLY B O 1
ATOM 3338 N N . ARG B 1 175 ? 16.167 52.225 92.512 1.00 35.66 174 ARG B N 1
ATOM 3339 C CA . ARG B 1 175 ? 15.597 52.132 91.175 1.00 38.19 174 ARG B CA 1
ATOM 3340 C C . ARG B 1 175 ? 14.658 50.959 90.949 1.00 37.78 174 ARG B C 1
ATOM 3341 O O . ARG B 1 175 ? 14.025 50.875 89.889 1.00 39.49 174 ARG B O 1
ATOM 3349 N N . TRP B 1 176 ? 14.556 50.064 91.928 1.00 36.19 175 TRP B N 1
ATOM 3350 C CA . TRP B 1 176 ? 13.799 48.825 91.735 1.00 34.69 175 TRP B CA 1
ATOM 3351 C C . TRP B 1 176 ? 12.430 48.817 92.422 1.00 40.79 175 TRP B C 1
ATOM 3352 O O . TRP B 1 176 ? 12.324 49.010 93.650 1.00 36.24 175 TRP B O 1
ATOM 3363 N N . ILE B 1 177 ? 11.391 48.573 91.624 1.00 38.76 176 ILE B N 1
ATOM 3364 C CA . ILE B 1 177 ? 10.019 48.534 92.121 1.00 37.58 176 ILE B CA 1
ATOM 3365 C C . ILE B 1 177 ? 9.376 47.177 91.866 1.00 38.03 176 ILE B C 1
ATOM 3366 O O . ILE B 1 177 ? 9.271 46.726 90.726 1.00 42.93 176 ILE B O 1
ATOM 3371 N N . GLN B 1 178 ? 8.941 46.537 92.944 1.00 39.70 177 GLN B N 1
ATOM 3372 C CA . GLN B 1 178 ? 8.134 45.333 92.877 1.00 37.86 177 GLN B CA 1
ATOM 3373 C C . GLN B 1 178 ? 6.792 45.561 93.582 1.00 39.41 177 GLN B C 1
ATOM 3374 O O . GLN B 1 178 ? 6.764 46.080 94.700 1.00 40.83 177 GLN B O 1
ATOM 3380 N N . GLY B 1 179 ? 5.689 45.149 92.959 1.00 41.12 178 GLY B N 1
ATOM 3381 C CA . GLY B 1 179 ? 4.380 45.332 93.565 1.00 35.65 178 GLY B CA 1
ATOM 3382 C C . GLY B 1 179 ? 3.377 44.248 93.214 1.00 41.91 178 GLY B C 1
ATOM 3383 O O . GLY B 1 179 ? 3.434 43.636 92.141 1.00 44.30 178 GLY B O 1
ATOM 3384 N N . PHE B 1 180 ? 2.439 44.014 94.123 1.00 41.24 179 PHE B N 1
ATOM 3385 C CA . PHE B 1 180 ? 1.364 43.077 93.863 1.00 44.09 179 PHE B CA 1
ATOM 3386 C C . PHE B 1 180 ? 0.010 43.749 94.134 1.00 45.08 179 PHE B C 1
ATOM 3387 O O . PHE B 1 180 ? -0.096 44.639 94.989 1.00 43.91 179 PHE B O 1
ATOM 3395 N N . LEU B 1 181 ? -1.017 43.323 93.397 1.00 47.48 180 LEU B N 1
ATOM 3396 C CA . LEU B 1 181 ? -2.388 43.799 93.612 1.00 42.89 180 LEU B CA 1
ATOM 3397 C C . LEU B 1 181 ? -3.311 42.596 93.506 1.00 44.58 180 LEU B C 1
ATOM 3398 O O . LEU B 1 181 ? -3.319 41.902 92.486 1.00 47.58 180 LEU B O 1
ATOM 3403 N N . SER B 1 182 ? -4.079 42.335 94.558 1.00 41.80 181 SER B N 1
ATOM 3404 C CA . SER B 1 182 ? -4.881 41.122 94.605 1.00 48.02 181 SER B CA 1
ATOM 3405 C C . SER B 1 182 ? -6.344 41.442 94.860 1.00 50.89 181 SER B C 1
ATOM 3406 O O . SER B 1 182 ? -6.666 42.255 95.743 1.00 51.91 181 SER B O 1
ATOM 3409 N N . GLN B 1 183 ? -7.222 40.804 94.086 1.00 45.14 182 GLN B N 1
ATOM 3410 C CA . GLN B 1 183 ? -8.666 40.887 94.321 1.00 49.25 182 GLN B CA 1
ATOM 3411 C C . GLN B 1 183 ? -9.097 40.077 95.540 1.00 51.73 182 GLN B C 1
ATOM 3412 O O . GLN B 1 183 ? -8.815 38.879 95.630 1.00 55.61 182 GLN B O 1
ATOM 3418 N N . LYS B 1 184 ? -9.780 40.725 96.478 1.00 56.17 183 LYS B N 1
ATOM 3419 C CA . LYS B 1 184 ? -10.465 39.986 97.537 1.00 62.21 183 LYS B CA 1
ATOM 3420 C C . LYS B 1 184 ? -11.657 39.224 96.967 1.00 65.35 183 LYS B C 1
ATOM 3421 O O . LYS B 1 184 ? -12.265 39.645 95.971 1.00 62.45 183 LYS B O 1
ATOM 3427 N N . ASN B 1 185 ? -11.990 38.106 97.608 1.00 68.04 184 ASN B N 1
ATOM 3428 C CA . ASN B 1 185 ? -13.119 37.276 97.179 1.00 73.43 184 ASN B CA 1
ATOM 3429 C C . ASN B 1 185 ? -12.928 36.774 95.765 1.00 68.57 184 ASN B C 1
ATOM 3430 O O . ASN B 1 185 ? -13.864 36.681 94.963 1.00 67.18 184 ASN B O 1
ATOM 3435 N N . ASN B 1 186 ? -11.676 36.468 95.474 1.00 63.29 185 ASN B N 1
ATOM 3436 C CA . ASN B 1 186 ? -11.330 35.714 94.298 1.00 59.56 185 ASN B CA 1
ATOM 3437 C C . ASN B 1 186 ? -10.262 34.730 94.754 1.00 61.65 185 ASN B C 1
ATOM 3438 O O . ASN B 1 186 ? -9.636 34.913 95.815 1.00 60.03 185 ASN B O 1
ATOM 3443 N N . ASN B 1 187 ? -10.065 33.672 93.977 1.00 58.55 186 ASN B N 1
ATOM 3444 C CA . ASN B 1 187 ? -9.087 32.648 94.319 1.00 55.14 186 ASN B CA 1
ATOM 3445 C C . ASN B 1 187 ? -8.384 32.126 93.076 1.00 56.64 186 ASN B C 1
ATOM 3446 O O . ASN B 1 187 ? -7.736 31.080 93.106 1.00 57.38 186 ASN B O 1
ATOM 3451 N N . THR B 1 188 ? -8.520 32.867 91.983 1.00 52.97 187 THR B N 1
ATOM 3452 C CA . THR B 1 188 ? -7.911 32.478 90.707 1.00 54.68 187 THR B CA 1
ATOM 3453 C C . THR B 1 188 ? -6.809 33.450 90.260 1.00 55.36 187 THR B C 1
ATOM 3454 O O . THR B 1 188 ? -6.629 34.525 90.840 1.00 53.66 187 THR B O 1
ATOM 3458 N N . ILE B 1 189 ? -6.093 33.067 89.206 1.00 53.19 188 ILE B N 1
ATOM 3459 C CA . ILE B 1 189 ? -5.008 33.881 88.674 1.00 52.90 188 ILE B CA 1
ATOM 3460 C C . ILE B 1 189 ? -5.488 35.195 88.064 1.00 52.83 188 ILE B C 1
ATOM 3461 O O . ILE B 1 189 ? -4.682 36.073 87.763 1.00 57.61 188 ILE B O 1
ATOM 3466 N N . GLU B 1 190 ? -6.794 35.338 87.876 1.00 53.97 189 GLU B N 1
ATOM 3467 C CA . GLU B 1 190 ? -7.334 36.587 87.352 1.00 57.51 189 GLU B CA 1
ATOM 3468 C C . GLU B 1 190 ? -7.400 37.624 88.454 1.00 52.83 189 GLU B C 1
ATOM 3469 O O . GLU B 1 190 ? -7.583 38.814 88.185 1.00 52.02 189 GLU B O 1
ATOM 3475 N N . GLY B 1 191 ? -7.288 37.169 89.698 1.00 48.63 190 GLY B N 1
ATOM 3476 C CA . GLY B 1 191 ? -7.290 38.086 90.824 1.00 53.16 190 GLY B CA 1
ATOM 3477 C C . GLY B 1 191 ? -5.908 38.632 91.153 1.00 54.32 190 GLY B C 1
ATOM 3478 O O . GLY B 1 191 ? -5.744 39.411 92.107 1.00 53.42 190 GLY B O 1
ATOM 3479 N N . LEU B 1 192 ? -4.912 38.235 90.364 1.00 50.26 191 LEU B N 1
ATOM 3480 C CA . LEU B 1 192 ? -3.519 38.488 90.726 1.00 49.63 191 LEU B CA 1
ATOM 3481 C C . LEU B 1 192 ? -2.843 39.430 89.726 1.00 48.52 191 LEU B C 1
ATOM 3482 O O . LEU B 1 192 ? -2.945 39.234 88.508 1.00 50.08 191 LEU B O 1
ATOM 3487 N N . ASN B 1 193 ? -2.171 40.458 90.251 1.00 43.74 192 ASN B N 1
ATOM 3488 C CA . ASN B 1 193 ? -1.370 41.383 89.443 1.00 42.87 192 ASN B CA 1
ATOM 3489 C C . ASN B 1 193 ? 0.008 41.623 90.071 1.00 45.81 192 ASN B C 1
ATOM 3490 O O . ASN B 1 193 ? 0.119 41.834 91.286 1.00 44.01 192 ASN B O 1
ATOM 3495 N N . PHE B 1 194 ? 1.058 41.586 89.256 1.00 43.46 193 PHE B N 1
ATOM 3496 C CA . PHE B 1 194 ? 2.385 41.930 89.751 1.00 44.03 193 PHE B CA 1
ATOM 3497 C C . PHE B 1 194 ? 3.112 42.844 88.786 1.00 44.05 193 PHE B C 1
ATOM 3498 O O . PHE B 1 194 ? 2.918 42.744 87.576 1.00 43.98 193 PHE B O 1
ATOM 3506 N N . ILE B 1 195 ? 3.937 43.742 89.319 1.00 40.89 194 ILE B N 1
ATOM 3507 C CA . ILE B 1 195 ? 4.875 44.490 88.477 1.00 44.12 194 ILE B CA 1
ATOM 3508 C C . ILE B 1 195 ? 6.292 44.434 89.029 1.00 41.22 194 ILE B C 1
ATOM 3509 O O . ILE B 1 195 ? 6.504 44.331 90.254 1.00 37.09 194 ILE B O 1
ATOM 3514 N N . ARG B 1 196 ? 7.247 44.493 88.103 1.00 43.02 195 ARG B N 1
ATOM 3515 C CA . ARG B 1 196 ? 8.638 44.778 88.417 1.00 40.45 195 ARG B CA 1
ATOM 3516 C C . ARG B 1 196 ? 9.048 45.892 87.475 1.00 41.17 195 ARG B C 1
ATOM 3517 O O . ARG B 1 196 ? 9.021 45.739 86.249 1.00 42.73 195 ARG B O 1
ATOM 3525 N N . LEU B 1 197 ? 9.396 47.023 88.075 1.00 40.04 196 LEU B N 1
ATOM 3526 C CA . LEU B 1 197 ? 9.641 48.259 87.368 1.00 40.43 196 LEU B CA 1
ATOM 3527 C C . LEU B 1 197 ? 11.070 48.683 87.660 1.00 44.35 196 LEU B C 1
ATOM 3528 O O . LEU B 1 197 ? 11.545 48.534 88.788 1.00 41.50 196 LEU B O 1
ATOM 3533 N N . LEU B 1 198 ? 11.756 49.205 86.651 1.00 35.45 197 LEU B N 1
ATOM 3534 C CA . LEU B 1 198 ? 13.135 49.620 86.811 1.00 41.14 197 LEU B CA 1
ATOM 3535 C C . LEU B 1 198 ? 13.266 51.021 86.263 1.00 44.72 197 LEU B C 1
ATOM 3536 O O . LEU B 1 198 ? 13.044 51.231 85.072 1.00 42.52 197 LEU B O 1
ATOM 3541 N N . GLU B 1 199 ? 13.602 51.984 87.117 1.00 40.67 198 GLU B N 1
ATOM 3542 C CA . GLU B 1 199 ? 13.879 53.326 86.611 1.00 45.39 198 GLU B CA 1
ATOM 3543 C C . GLU B 1 199 ? 15.319 53.439 86.099 1.00 47.76 198 GLU B C 1
ATOM 3544 O O . GLU B 1 199 ? 16.282 53.370 86.886 1.00 44.77 198 GLU B O 1
ATOM 3550 N N . LYS B 1 200 ? 15.449 53.624 84.781 1.00 50.39 199 LYS B N 1
ATOM 3551 C CA . LYS B 1 200 ? 16.750 53.721 84.099 1.00 51.45 199 LYS B CA 1
ATOM 3552 C C . LYS B 1 200 ? 17.509 55.013 84.405 1.00 50.66 199 LYS B C 1
ATOM 3553 O O . LYS B 1 200 ? 16.970 55.928 85.035 1.00 51.98 199 LYS B O 1
ATOM 3559 N N . ASP B 1 201 ? 18.765 55.081 83.970 1.00 50.88 200 ASP B N 1
ATOM 3560 C CA . ASP B 1 201 ? 19.566 56.284 84.183 1.00 54.83 200 ASP B CA 1
ATOM 3561 C C . ASP B 1 201 ? 18.926 57.483 83.493 1.00 51.76 200 ASP B C 1
ATOM 3562 O O . ASP B 1 201 ? 19.030 58.616 83.972 1.00 50.95 200 ASP B O 1
ATOM 3567 N N . SER B 1 202 ? 18.272 57.221 82.364 1.00 49.45 201 SER B N 1
ATOM 3568 C CA . SER B 1 202 ? 17.549 58.252 81.625 1.00 50.86 201 SER B CA 1
ATOM 3569 C C . SER B 1 202 ? 16.465 58.909 82.491 1.00 53.80 201 SER B C 1
ATOM 3570 O O . SER B 1 202 ? 16.088 60.061 82.263 1.00 52.78 201 SER B O 1
ATOM 3573 N N . GLY B 1 203 ? 15.976 58.173 83.487 1.00 49.36 202 GLY B N 1
ATOM 3574 C CA . GLY B 1 203 ? 14.846 58.620 84.279 1.00 52.11 202 GLY B CA 1
ATOM 3575 C C . GLY B 1 203 ? 13.550 58.045 83.737 1.00 53.05 202 GLY B C 1
ATOM 3576 O O . GLY B 1 203 ? 12.472 58.260 84.300 1.00 54.49 202 GLY B O 1
ATOM 3577 N N . LYS B 1 204 ? 13.663 57.311 82.635 1.00 52.67 203 LYS B N 1
ATOM 3578 C CA . LYS B 1 204 ? 12.539 56.550 82.101 1.00 53.09 203 LYS B CA 1
ATOM 3579 C C . LYS B 1 204 ? 12.390 55.219 82.861 1.00 51.20 203 LYS B C 1
ATOM 3580 O O . LYS B 1 204 ? 13.387 54.612 83.273 1.00 50.35 203 LYS B O 1
ATOM 3586 N N . SER B 1 205 ? 11.154 54.770 83.057 1.00 46.73 204 SER B N 1
ATOM 3587 C CA . SER B 1 205 ? 10.928 53.486 83.711 1.00 46.50 204 SER B CA 1
ATOM 3588 C C . SER B 1 205 ? 10.596 52.359 82.732 1.00 46.46 204 SER B C 1
ATOM 3589 O O . SER B 1 205 ? 9.767 52.519 81.837 1.00 48.39 204 SER B O 1
ATOM 3592 N N . GLU B 1 206 ? 11.239 51.213 82.926 1.00 45.17 205 GLU B N 1
ATOM 3593 C CA . GLU B 1 206 ? 10.996 50.043 82.102 1.00 48.52 205 GLU B CA 1
ATOM 3594 C C . GLU B 1 206 ? 10.282 48.961 82.891 1.00 50.06 205 GLU B C 1
ATOM 3595 O O . GLU B 1 206 ? 10.642 48.701 84.045 1.00 42.39 205 GLU B O 1
ATOM 3601 N N . PHE B 1 207 ? 9.299 48.307 82.272 1.00 46.58 206 PHE B N 1
ATOM 3602 C CA . PHE B 1 207 ? 8.703 47.121 82.885 1.00 46.74 206 PHE B CA 1
ATOM 3603 C C . PHE B 1 207 ? 9.590 45.918 82.697 1.00 49.47 206 PHE B C 1
ATOM 3604 O O . PHE B 1 207 ? 9.985 45.609 81.574 1.00 52.12 206 PHE B O 1
ATOM 3612 N N . LEU B 1 208 ? 9.918 45.245 83.794 1.00 45.23 207 LEU B N 1
ATOM 3613 C CA . LEU B 1 208 ? 10.679 44.013 83.702 1.00 43.27 207 LEU B CA 1
ATOM 3614 C C . LEU B 1 208 ? 9.705 42.856 83.756 1.00 43.71 207 LEU B C 1
ATOM 3615 O O . LEU B 1 208 ? 9.969 41.790 83.204 1.00 43.00 207 LEU B O 1
ATOM 3620 N N . LEU B 1 209 ? 8.591 43.073 84.449 1.00 43.45 208 LEU B N 1
ATOM 3621 C CA . LEU B 1 209 ? 7.441 42.187 84.358 1.00 44.73 208 LEU B CA 1
ATOM 3622 C C . LEU B 1 209 ? 6.167 42.963 84.663 1.00 45.08 208 LEU B C 1
ATOM 3623 O O . LEU B 1 209 ? 6.170 43.914 85.459 1.00 43.40 208 LEU B O 1
ATOM 3628 N N . SER B 1 210 ? 5.096 42.566 83.981 1.00 48.65 209 SER B N 1
ATOM 3629 C CA . SER B 1 210 ? 3.775 43.169 84.113 1.00 46.26 209 SER B CA 1
ATOM 3630 C C . SER B 1 210 ? 2.780 42.026 83.941 1.00 49.54 209 SER B C 1
ATOM 3631 O O . SER B 1 210 ? 2.719 41.411 82.878 1.00 49.08 209 SER B O 1
ATOM 3634 N N . TYR B 1 211 ? 2.030 41.707 84.990 1.00 45.52 210 TYR B N 1
ATOM 3635 C CA . TYR B 1 211 ? 1.144 40.549 84.956 1.00 43.93 210 TYR B CA 1
ATOM 3636 C C . TYR B 1 211 ? -0.194 40.922 85.562 1.00 48.78 210 TYR B C 1
ATOM 3637 O O . TYR B 1 211 ? -0.247 41.537 86.643 1.00 45.46 210 TYR B O 1
ATOM 3646 N N . GLY B 1 212 ? -1.273 40.561 84.866 1.00 51.32 211 GLY B N 1
ATOM 3647 C CA . GLY B 1 212 ? -2.622 40.788 85.368 1.00 49.03 211 GLY B CA 1
ATOM 3648 C C . GLY B 1 212 ? -3.333 41.869 84.579 1.00 53.63 211 GLY B C 1
ATOM 3649 O O . GLY B 1 212 ? -2.686 42.698 83.911 1.00 49.33 211 GLY B O 1
ATOM 3650 N N . LYS B 1 213 ? -4.663 41.874 84.662 1.00 56.66 212 LYS B N 1
ATOM 3651 C CA . LYS B 1 213 ? -5.457 42.816 83.868 1.00 58.99 212 LYS B CA 1
ATOM 3652 C C . LYS B 1 213 ? -5.646 44.192 84.530 1.00 56.43 212 LYS B C 1
ATOM 3653 O O . LYS B 1 213 ? -6.127 45.132 83.890 1.00 59.65 212 LYS B O 1
ATOM 3659 N N . GLU B 1 214 ? -5.243 44.317 85.795 1.00 54.40 213 GLU B N 1
ATOM 3660 C CA . GLU B 1 214 ? -5.408 45.580 86.517 1.00 49.73 213 GLU B CA 1
ATOM 3661 C C . GLU B 1 214 ? -4.070 46.179 86.947 1.00 50.35 213 GLU B C 1
ATOM 3662 O O . GLU B 1 214 ? -4.009 47.059 87.807 1.00 45.96 213 GLU B O 1
ATOM 3668 N N . VAL B 1 215 ? -3.000 45.696 86.326 1.00 49.40 214 VAL B N 1
ATOM 3669 C CA . VAL B 1 215 ? -1.667 46.226 86.570 1.00 47.14 214 VAL B CA 1
ATOM 3670 C C . VAL B 1 215 ? -1.658 47.757 86.612 1.00 46.59 214 VAL B C 1
ATOM 3671 O O . VAL B 1 215 ? -0.935 48.354 87.408 1.00 46.35 214 VAL B O 1
ATOM 3675 N N . ASN B 1 216 ? -2.457 48.398 85.767 1.00 42.09 215 ASN B N 1
ATOM 3676 C CA . ASN B 1 216 ? -2.423 49.856 85.698 1.00 43.29 215 ASN B CA 1
ATOM 3677 C C . ASN B 1 216 ? -3.001 50.540 86.948 1.00 43.95 215 ASN B C 1
ATOM 3678 O O . ASN B 1 216 ? -3.003 51.773 87.054 1.00 43.40 215 ASN B O 1
ATOM 3683 N N . LYS B 1 217 ? -3.502 49.741 87.886 1.00 43.22 216 LYS B N 1
ATOM 3684 C CA . LYS B 1 217 ? -4.048 50.277 89.128 1.00 43.27 216 LYS B CA 1
ATOM 3685 C C . LYS B 1 217 ? -2.956 50.412 90.185 1.00 43.76 216 LYS B C 1
ATOM 3686 O O . LYS B 1 217 ? -3.199 50.950 91.271 1.00 43.04 216 LYS B O 1
ATOM 3692 N N . ILE B 1 218 ? -1.763 49.904 89.861 1.00 42.14 217 ILE B N 1
ATOM 3693 C CA . ILE B 1 218 ? -0.583 50.042 90.718 1.00 40.98 217 ILE B CA 1
ATOM 3694 C C . ILE B 1 218 ? 0.216 51.270 90.279 1.00 40.16 217 ILE B C 1
ATOM 3695 O O . ILE B 1 218 ? 0.601 51.393 89.123 1.00 41.07 217 ILE B O 1
ATOM 3700 N N . PRO B 1 219 ? 0.445 52.198 91.206 1.00 39.65 218 PRO B N 1
ATOM 3701 C CA . PRO B 1 219 ? 1.142 53.442 90.866 1.00 42.03 218 PRO B CA 1
ATOM 3702 C C . PRO B 1 219 ? 2.547 53.169 90.322 1.00 40.35 218 PRO B C 1
ATOM 3703 O O . PRO B 1 219 ? 3.154 52.174 90.682 1.00 38.60 218 PRO B O 1
ATOM 3707 N N . GLN B 1 220 ? 3.048 54.044 89.464 1.00 41.28 219 GLN B N 1
ATOM 3708 C CA . GLN B 1 220 ? 4.346 53.829 88.835 1.00 48.88 219 GLN B CA 1
ATOM 3709 C C . GLN B 1 220 ? 5.250 55.053 88.946 1.00 45.37 219 GLN B C 1
ATOM 3710 O O . GLN B 1 220 ? 6.214 55.156 88.206 1.00 48.83 219 GLN B O 1
ATOM 3716 N N . SER B 1 221 ? 4.930 55.986 89.841 1.00 48.15 220 SER B N 1
ATOM 3717 C CA . SER B 1 221 ? 5.640 57.269 89.876 1.00 52.56 220 SER B CA 1
ATOM 3718 C C . SER B 1 221 ? 6.412 57.541 91.178 1.00 50.52 220 SER B C 1
ATOM 3719 O O . SER B 1 221 ? 7.631 57.593 91.163 1.00 60.46 220 SER B O 1
ATOM 3722 N N . TYR B 1 222 ? 5.733 57.740 92.293 1.00 46.95 221 TYR B N 1
ATOM 3723 C CA . TYR B 1 222 ? 6.442 57.894 93.585 1.00 52.39 221 TYR B CA 1
ATOM 3724 C C . TYR B 1 222 ? 7.124 59.259 93.803 1.00 51.07 221 TYR B C 1
ATOM 3725 O O . TYR B 1 222 ? 7.839 59.457 94.792 1.00 50.37 221 TYR B O 1
ATOM 3734 N N . GLU B 1 223 ? 6.860 60.211 92.912 1.00 53.92 222 GLU B N 1
ATOM 3735 C CA . GLU B 1 223 ? 7.574 61.490 92.913 1.00 52.17 222 GLU B CA 1
ATOM 3736 C C . GLU B 1 223 ? 7.324 62.455 94.073 1.00 60.07 222 GLU B C 1
ATOM 3737 O O . GLU B 1 223 ? 8.253 62.785 94.823 1.00 70.05 222 GLU B O 1
ATOM 3743 N N . ASN B 1 224 ? 6.122 63.006 94.151 1.00 52.94 223 ASN B N 1
ATOM 3744 C CA . ASN B 1 224 ? 5.858 64.043 95.134 1.00 56.93 223 ASN B CA 1
ATOM 3745 C C . ASN B 1 224 ? 5.089 63.470 96.300 1.00 55.69 223 ASN B C 1
ATOM 3746 O O . ASN B 1 224 ? 3.898 63.738 96.454 1.00 51.49 223 ASN B O 1
ATOM 3751 N N . LEU B 1 225 ? 5.756 62.666 97.121 1.00 52.80 224 LEU B N 1
ATOM 3752 C CA . LEU B 1 225 ? 5.007 61.982 98.169 1.00 51.98 224 LEU B CA 1
ATOM 3753 C C . LEU B 1 225 ? 5.392 62.340 99.595 1.00 57.10 224 LEU B C 1
ATOM 3754 O O . LEU B 1 225 ? 6.506 62.796 99.863 1.00 57.01 224 LEU B O 1
ATOM 3759 N N . LYS B 1 226 ? 4.449 62.090 100.501 1.00 51.21 225 LYS B N 1
ATOM 3760 C CA . LYS B 1 226 ? 4.648 62.262 101.928 1.00 55.06 225 LYS B CA 1
ATOM 3761 C C . LYS B 1 226 ? 4.161 60.983 102.570 1.00 46.91 225 LYS B C 1
ATOM 3762 O O . LYS B 1 226 ? 3.151 60.427 102.145 1.00 48.24 225 LYS B O 1
ATOM 3768 N N . LYS B 1 227 ? 4.847 60.516 103.600 1.00 42.14 226 LYS B N 1
ATOM 3769 C CA . LYS B 1 227 ? 4.280 59.444 104.400 1.00 46.87 226 LYS B CA 1
ATOM 3770 C C . LYS B 1 227 ? 2.853 59.828 104.836 1.00 47.67 226 LYS B C 1
ATOM 3771 O O . LYS B 1 227 ? 2.599 60.986 105.197 1.00 49.40 226 LYS B O 1
ATOM 3777 N N . GLY B 1 228 ? 1.926 58.871 104.787 1.00 44.10 227 GLY B N 1
ATOM 3778 C CA . GLY B 1 228 ? 0.557 59.112 105.213 1.00 44.17 227 GLY B CA 1
ATOM 3779 C C . GLY B 1 228 ? -0.358 59.628 104.110 1.00 44.00 227 GLY B C 1
ATOM 3780 O O . GLY B 1 228 ? -1.567 59.381 104.148 1.00 46.57 227 GLY B O 1
ATOM 3781 N N . SER B 1 229 ? 0.207 60.334 103.129 1.00 45.07 228 SER B N 1
ATOM 3782 C CA . SER B 1 229 ? -0.579 60.821 101.992 1.00 45.01 228 SER B CA 1
ATOM 3783 C C . SER B 1 229 ? -1.149 59.663 101.160 1.00 47.13 228 SER B C 1
ATOM 3784 O O . SER B 1 229 ? -0.814 58.489 101.374 1.00 45.89 228 SER B O 1
ATOM 3787 N N . THR B 1 230 ? -2.038 59.973 100.226 1.00 46.27 229 THR B N 1
ATOM 3788 C CA . THR B 1 230 ? -2.554 58.908 99.390 1.00 42.61 229 THR B CA 1
ATOM 3789 C C . THR B 1 230 ? -2.161 59.122 97.940 1.00 45.03 229 THR B C 1
ATOM 3790 O O . THR B 1 230 ? -2.099 60.254 97.439 1.00 44.43 229 THR B O 1
ATOM 3794 N N . VAL B 1 231 ? -1.832 58.022 97.283 1.00 43.73 230 VAL B N 1
ATOM 3795 C CA . VAL B 1 231 ? -1.450 58.090 95.894 1.00 40.15 230 VAL B CA 1
ATOM 3796 C C . VAL B 1 231 ? -2.435 57.253 95.106 1.00 41.41 230 VAL B C 1
ATOM 3797 O O . VAL B 1 231 ? -2.829 56.156 95.527 1.00 42.07 230 VAL B O 1
ATOM 3801 N N . THR B 1 232 ? -2.867 57.803 93.982 1.00 37.67 231 THR B N 1
ATOM 3802 C CA . THR B 1 232 ? -3.904 57.173 93.199 1.00 39.43 231 THR B CA 1
ATOM 3803 C C . THR B 1 232 ? -3.390 56.828 91.808 1.00 44.69 231 THR B C 1
ATOM 3804 O O . THR B 1 232 ? -2.552 57.545 91.233 1.00 43.45 231 THR B O 1
ATOM 3808 N N . SER B 1 233 ? -3.914 55.729 91.276 1.00 42.58 232 SER B N 1
ATOM 3809 C CA . SER B 1 233 ? -3.582 55.262 89.941 1.00 44.02 232 SER B CA 1
ATOM 3810 C C . SER B 1 233 ? -4.830 54.629 89.318 1.00 42.58 232 SER B C 1
ATOM 3811 O O . SER B 1 233 ? -5.311 53.590 89.797 1.00 41.39 232 SER B O 1
ATOM 3814 N N . ASN B 1 234 ? -5.345 55.259 88.264 1.00 41.41 233 ASN B N 1
ATOM 3815 C CA . ASN B 1 234 ? -6.513 54.753 87.531 1.00 46.76 233 ASN B CA 1
ATOM 3816 C C . ASN B 1 234 ? -7.663 54.291 88.424 1.00 45.50 233 ASN B C 1
ATOM 3817 O O . ASN B 1 234 ? -8.109 53.141 88.334 1.00 45.21 233 ASN B O 1
ATOM 3822 N N . GLY B 1 235 ? -8.118 55.195 89.290 1.00 43.47 234 GLY B N 1
ATOM 3823 C CA . GLY B 1 235 ? -9.268 54.950 90.135 1.00 41.54 234 GLY B CA 1
ATOM 3824 C C . GLY B 1 235 ? -9.013 54.137 91.384 1.00 45.94 234 GLY B C 1
ATOM 3825 O O . GLY B 1 235 ? -9.964 53.755 92.088 1.00 43.84 234 GLY B O 1
ATOM 3826 N N . LEU B 1 236 ? -7.744 53.864 91.681 1.00 44.17 235 LEU B N 1
ATOM 3827 C CA . LEU B 1 236 ? -7.424 53.077 92.875 1.00 44.44 235 LEU B CA 1
ATOM 3828 C C . LEU B 1 236 ? -6.496 53.853 93.804 1.00 45.16 235 LEU B C 1
ATOM 3829 O O . LEU B 1 236 ? -5.414 54.301 93.382 1.00 45.43 235 LEU B O 1
ATOM 3834 N N . ASN B 1 237 ? -6.910 54.004 95.060 1.00 41.64 236 ASN B N 1
ATOM 3835 C CA . ASN B 1 237 ? -6.110 54.745 96.030 1.00 42.06 236 ASN B CA 1
ATOM 3836 C C . ASN B 1 237 ? -5.261 53.866 96.931 1.00 44.50 236 ASN B C 1
ATOM 3837 O O . ASN B 1 237 ? -5.685 52.805 97.410 1.00 45.48 236 ASN B O 1
ATOM 3842 N N . TRP B 1 238 ? -4.049 54.351 97.155 1.00 41.89 237 TRP B N 1
ATOM 3843 C CA . TRP B 1 238 ? -3.059 53.679 97.956 1.00 41.60 237 TRP B CA 1
ATOM 3844 C C . TRP B 1 238 ? -2.582 54.645 99.034 1.00 42.61 237 TRP B C 1
ATOM 3845 O O . TRP B 1 238 ? -2.546 55.871 98.822 1.00 38.54 237 TRP B O 1
ATOM 3856 N N . GLU B 1 239 ? -2.188 54.095 100.177 1.00 39.16 238 GLU B N 1
ATOM 3857 C CA . GLU B 1 239 ? -1.593 54.899 101.228 1.00 37.91 238 GLU B CA 1
ATOM 3858 C C . GLU B 1 239 ? -0.072 54.785 101.146 1.00 41.25 238 GLU B C 1
ATOM 3859 O O . GLU B 1 239 ? 0.462 53.685 100.943 1.00 40.73 238 GLU B O 1
ATOM 3865 N N . VAL B 1 240 ? 0.621 55.914 101.276 1.00 40.60 239 VAL B N 1
ATOM 3866 C CA . VAL B 1 240 ? 2.065 55.901 101.479 1.00 38.27 239 VAL B CA 1
ATOM 3867 C C . VAL B 1 240 ? 2.322 55.573 102.936 1.00 40.64 239 VAL B C 1
ATOM 3868 O O . VAL B 1 240 ? 2.243 56.452 103.795 1.00 46.38 239 VAL B O 1
ATOM 3872 N N . ILE B 1 241 ? 2.610 54.310 103.229 1.00 37.62 240 ILE B N 1
ATOM 3873 C CA . ILE B 1 241 ? 2.867 53.907 104.606 1.00 36.38 240 ILE B CA 1
ATOM 3874 C C . ILE B 1 241 ? 4.354 54.028 104.986 1.00 41.59 240 ILE B C 1
ATOM 3875 O O . ILE B 1 241 ? 4.721 53.902 106.170 1.00 37.79 240 ILE B O 1
ATOM 3880 N N . GLU B 1 242 ? 5.216 54.246 103.989 1.00 42.10 241 GLU B N 1
ATOM 3881 C CA . GLU B 1 242 ? 6.647 54.435 104.256 1.00 43.07 241 GLU B CA 1
ATOM 3882 C C . GLU B 1 242 ? 7.258 55.376 103.230 1.00 44.28 241 GLU B C 1
ATOM 3883 O O . GLU B 1 242 ? 7.044 55.225 102.018 1.00 43.75 241 GLU B O 1
ATOM 3889 N N . TYR B 1 243 ? 8.003 56.363 103.716 1.00 43.76 242 TYR B N 1
ATOM 3890 C CA . TYR B 1 243 ? 8.653 57.299 102.819 1.00 46.44 242 TYR B CA 1
ATOM 3891 C C . TYR B 1 243 ? 9.973 57.764 103.404 1.00 50.86 242 TYR B C 1
ATOM 3892 O O . TYR B 1 243 ? 10.019 58.531 104.365 1.00 55.78 242 TYR B O 1
ATOM 3901 N N . HIS B 1 244 ? 11.048 57.268 102.819 1.00 50.89 243 HIS B N 1
ATOM 3902 C CA . HIS B 1 244 ? 12.382 57.669 103.191 1.00 50.68 243 HIS B CA 1
ATOM 3903 C C . HIS B 1 244 ? 13.057 58.010 101.877 1.00 51.62 243 HIS B C 1
ATOM 3904 O O . HIS B 1 244 ? 13.506 57.110 101.160 1.00 51.01 243 HIS B O 1
ATOM 3911 N N . ALA B 1 245 ? 13.112 59.291 101.532 1.00 51.37 244 ALA B N 1
ATOM 3912 C CA . ALA B 1 245 ? 13.716 59.681 100.259 1.00 53.02 244 ALA B CA 1
ATOM 3913 C C . ALA B 1 245 ? 15.223 59.340 100.198 1.00 62.01 244 ALA B C 1
ATOM 3914 O O . ALA B 1 245 ? 15.834 59.356 99.114 1.00 59.60 244 ALA B O 1
#